Protein AF-0000000076550621 (afdb_homodimer)

Sequence (726 aa):
MAFEAGQVIGEYEIVRVLGSGGHGSVYEAKHLISQRPEALKVLRPEQTDTPEMTERFRREIQLLGSLNHPNIARLHNAFYFDEQLVMIMELVEGENLRSRSLRMRIPIRHLVDFAAEVVSALDYAHQAGVVHRDIKPSNIMVGANGSVKLLDFGIATKERATDLTATGSFIGSPTHMSPEQFRGERATAQSDFYSLGVTLYELIAGQPPLQGANTYELMMAHIHKVPVSLSTLRPDIPAHLSNVIDRALAKDPARKFVTAAEFLAELRLHNVAASTEGTTETPAPSWQRISTDEFNKQPSSGVASLPLEPVIRTLAAYIGPIAKVVVNRLAKQYGDLDKIYTEASKHIENDADRQKFLRSRPRMAFEAGQVIGEYEIVRVLGSGGHGSVYEAKHLISQRPEALKVLRPEQTDTPEMTERFRREIQLLGSLNHPNIARLHNAFYFDEQLVMIMELVEGENLRSRSLRMRIPIRHLVDFAAEVVSALDYAHQAGVVHRDIKPSNIMVGANGSVKLLDFGIATKERATDLTATGSFIGSPTHMSPEQFRGERATAQSDFYSLGVTLYELIAGQPPLQGANTYELMMAHIHKVPVSLSTLRPDIPAHLSNVIDRALAKDPARKFVTAAEFLAELRLHNVAASTEGTTETPAPSWQRISTDEFNKQPSSGVASLPLEPVIRTLAAYIGPIAKVVVNRLAKQYGDLDKIYTEASKHIENDADRQKFLRSRPR

Radius of gyration: 31.58 Å; Cα contacts (8 Å, |Δi|>4): 1079; chains: 2; bounding box: 93×80×82 Å

InterPro domains:
  IPR000719 Protein kinase domain [PF00069] (12-256)
  IPR000719 Protein kinase domain [PS50011] (12-273)
  IPR000719 Protein kinase domain [SM00220] (12-273)
  IPR008271 Serine/threonine-protein kinase, active site [PS00108] (130-142)
  IPR011009 Protein kinase-like domain superfamily [SSF56112] (7-308)
  IPR058395 Domain of unknown function DUF8082 [PF26309] (313-359)

Structure (mmCIF, N/CA/C/O backbone):
data_AF-0000000076550621-model_v1
#
loop_
_entity.id
_entity.type
_entity.pdbx_description
1 polymer 'non-specific serine/threonine protein kinase'
#
loop_
_atom_site.group_PDB
_atom_site.id
_atom_site.type_symbol
_atom_site.label_atom_id
_atom_site.label_alt_id
_atom_site.label_comp_id
_atom_site.label_asym_id
_atom_site.label_entity_id
_atom_site.label_seq_id
_atom_site.pdbx_PDB_ins_code
_atom_site.Cartn_x
_atom_site.Cartn_y
_atom_site.Cartn_z
_atom_site.occupancy
_atom_site.B_iso_or_equiv
_atom_site.auth_seq_id
_atom_site.auth_comp_id
_atom_site.auth_asym_id
_atom_site.auth_atom_id
_atom_site.pdbx_PDB_model_num
ATOM 1 N N . MET A 1 1 ? -12.141 24.078 -12.172 1 62.91 1 MET A N 1
ATOM 2 C CA . MET A 1 1 ? -13.578 24 -11.922 1 62.91 1 MET A CA 1
ATOM 3 C C . MET A 1 1 ? -13.891 22.938 -10.875 1 62.91 1 MET A C 1
ATOM 5 O O . MET A 1 1 ? -13.164 21.938 -10.758 1 62.91 1 MET A O 1
ATOM 9 N N . ALA A 1 2 ? -14.781 23.312 -9.953 1 79.62 2 ALA A N 1
ATOM 10 C CA . ALA A 1 2 ? -15.297 22.375 -8.969 1 79.62 2 ALA A CA 1
ATOM 11 C C . ALA A 1 2 ? -16.141 21.2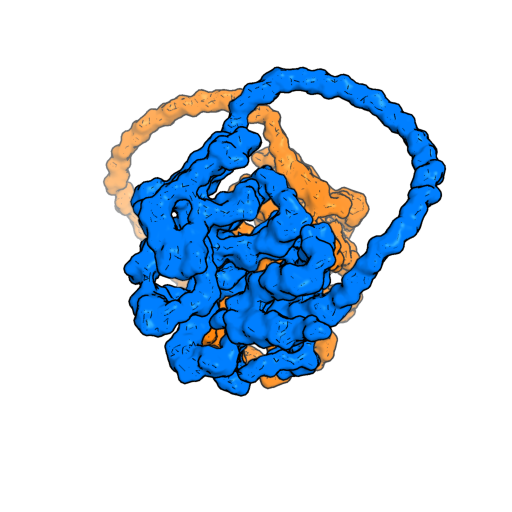81 -9.633 1 79.62 2 ALA A C 1
ATOM 13 O O . ALA A 1 2 ? -16.875 21.547 -10.586 1 79.62 2 ALA A O 1
ATOM 14 N N . PHE A 1 3 ? -15.914 20.062 -9.32 1 89.81 3 PHE A N 1
ATOM 15 C CA . PHE A 1 3 ? -16.656 18.938 -9.891 1 89.81 3 PHE A CA 1
ATOM 16 C C . PHE A 1 3 ? -17.922 18.656 -9.086 1 89.81 3 PHE A C 1
ATOM 18 O O . PHE A 1 3 ? -18.016 19.047 -7.918 1 89.81 3 PHE A O 1
ATOM 25 N N . GLU A 1 4 ? -18.906 18.094 -9.789 1 92.56 4 GLU A N 1
ATOM 26 C CA . GLU A 1 4 ? -20.188 17.797 -9.148 1 92.56 4 GLU A CA 1
ATOM 27 C C . GLU A 1 4 ? -20.422 16.281 -9.086 1 92.56 4 GLU A C 1
ATOM 29 O O . GLU A 1 4 ? -19.906 15.539 -9.914 1 92.56 4 GLU A O 1
ATOM 34 N N . ALA A 1 5 ? -21.281 15.898 -8.164 1 94.69 5 ALA A N 1
ATOM 35 C CA . ALA A 1 5 ? -21.641 14.492 -8.047 1 94.69 5 ALA A CA 1
ATOM 36 C C . ALA A 1 5 ? -22.234 13.969 -9.344 1 94.69 5 ALA A C 1
ATOM 38 O O . ALA A 1 5 ? -23.062 14.641 -9.977 1 94.69 5 ALA A O 1
ATOM 39 N N . GLY A 1 6 ? -21.828 12.789 -9.766 1 95.75 6 GLY A N 1
ATOM 40 C CA . GLY A 1 6 ? -22.328 12.172 -10.984 1 95.75 6 GLY A CA 1
ATOM 41 C C . GLY A 1 6 ? -21.469 12.477 -12.203 1 95.75 6 GLY A C 1
ATOM 42 O O . GLY A 1 6 ? -21.562 11.789 -13.219 1 95.75 6 GLY A O 1
ATOM 43 N N . GLN A 1 7 ? -20.688 13.516 -12.062 1 95.69 7 GLN A N 1
ATOM 44 C CA . GLN A 1 7 ? -19.812 13.891 -13.172 1 95.69 7 GLN A CA 1
ATOM 45 C C . GLN A 1 7 ? -18.719 12.844 -13.391 1 95.69 7 GLN A C 1
ATOM 47 O O . GLN A 1 7 ? -18.172 12.312 -12.43 1 95.69 7 GLN A O 1
ATOM 52 N N . VAL A 1 8 ? -18.438 12.562 -14.656 1 96.31 8 VAL A N 1
ATOM 53 C CA . VAL A 1 8 ? -17.391 11.594 -14.984 1 96.31 8 VAL A CA 1
ATOM 54 C C . VAL A 1 8 ? -16.141 12.336 -15.461 1 96.31 8 VAL A C 1
ATOM 56 O O . VAL A 1 8 ? -16.203 13.156 -16.375 1 96.31 8 VAL A O 1
ATOM 59 N N . ILE A 1 9 ? -15.016 12.141 -14.844 1 93.88 9 ILE A N 1
ATOM 60 C CA . ILE A 1 9 ? -13.703 12.703 -15.133 1 93.88 9 ILE A CA 1
ATOM 61 C C . ILE A 1 9 ? -12.727 11.586 -15.484 1 93.88 9 ILE A C 1
ATOM 63 O O . ILE A 1 9 ? -12.117 10.977 -14.602 1 93.88 9 ILE A O 1
ATOM 67 N N . GLY A 1 10 ? -12.43 11.445 -16.812 1 92.44 10 GLY A N 1
ATOM 68 C CA . GLY A 1 10 ? -11.672 10.266 -17.203 1 92.44 10 GLY A CA 1
ATOM 69 C C . GLY A 1 10 ? -12.391 8.961 -16.875 1 92.44 10 GLY A C 1
ATOM 70 O O . GLY A 1 10 ? -13.531 8.758 -17.297 1 92.44 10 GLY A O 1
ATOM 71 N N . GLU A 1 11 ? -11.75 8.094 -16.047 1 95.38 11 GLU A N 1
ATOM 72 C CA . GLU A 1 11 ? -12.336 6.82 -15.648 1 95.38 11 GLU A CA 1
ATOM 73 C C . GLU A 1 11 ? -12.984 6.926 -14.273 1 95.38 11 GLU A C 1
ATOM 75 O O . GLU A 1 11 ? -13.172 5.914 -13.594 1 95.38 11 GLU A O 1
ATOM 80 N N . TYR A 1 12 ? -13.281 8.141 -13.852 1 97.81 12 TYR A N 1
ATOM 81 C CA . TYR A 1 12 ? -13.758 8.328 -12.484 1 97.81 12 TYR A CA 1
ATOM 82 C C . TYR A 1 12 ? -15.109 9.031 -12.469 1 97.81 12 TYR A C 1
ATOM 84 O O . TYR A 1 12 ? -15.312 10.023 -13.172 1 97.81 12 TYR A O 1
ATOM 92 N N . GLU A 1 13 ? -15.969 8.516 -11.656 1 98.31 13 GLU A N 1
ATOM 93 C CA . GLU A 1 13 ? -17.234 9.18 -11.375 1 98.31 13 GLU A CA 1
ATOM 94 C C . GLU A 1 13 ? -17.219 9.859 -10.008 1 98.31 13 GLU A C 1
ATOM 96 O O . GLU A 1 13 ? -16.938 9.211 -8.992 1 98.31 13 GLU A O 1
ATOM 101 N N . ILE A 1 14 ? -17.531 11.141 -9.992 1 98.12 14 ILE A N 1
ATOM 102 C CA . ILE A 1 14 ? -17.547 11.891 -8.742 1 98.12 14 ILE A CA 1
ATOM 103 C C . ILE A 1 14 ? -18.734 11.445 -7.891 1 98.12 14 ILE A C 1
ATOM 105 O O . ILE A 1 14 ? -19.875 11.391 -8.375 1 98.12 14 ILE A O 1
ATOM 109 N N . VAL A 1 15 ? -18.406 11.086 -6.664 1 97.94 15 VAL A N 1
ATOM 110 C CA . VAL A 1 15 ? -19.453 10.633 -5.75 1 97.94 15 VAL A CA 1
ATOM 111 C C . VAL A 1 15 ? -19.891 11.781 -4.844 1 97.94 15 VAL A C 1
ATOM 113 O O . VAL A 1 15 ? -21.078 12.078 -4.734 1 97.94 15 VAL A O 1
ATOM 116 N N . ARG A 1 16 ? -18.906 12.5 -4.188 1 96.19 16 ARG A N 1
ATOM 117 C CA . ARG A 1 16 ? -19.203 13.609 -3.291 1 96.19 16 ARG A CA 1
ATOM 118 C C . ARG A 1 16 ? -17.938 14.406 -2.979 1 96.19 16 ARG A C 1
ATOM 120 O O . ARG A 1 16 ? -16.828 13.938 -3.205 1 96.19 16 ARG A O 1
ATOM 127 N N . VAL A 1 17 ? -18.219 15.555 -2.426 1 93.69 17 VAL A N 1
ATOM 128 C CA . VAL A 1 17 ? -17.125 16.391 -1.948 1 93.69 17 VAL A CA 1
ATOM 129 C C . VAL A 1 17 ? -16.688 15.93 -0.558 1 93.69 17 VAL A C 1
ATOM 131 O O . VAL A 1 17 ? -17.531 15.711 0.318 1 93.69 17 VAL A O 1
ATOM 134 N N . LEU A 1 18 ? -15.422 15.672 -0.38 1 90.62 18 LEU A N 1
ATOM 135 C CA . LEU A 1 18 ? -14.891 15.312 0.931 1 90.62 18 LEU A CA 1
ATOM 136 C C . LEU A 1 18 ? -14.445 16.547 1.694 1 90.62 18 LEU A C 1
ATOM 138 O O . LEU A 1 18 ? -14.555 16.609 2.922 1 90.62 18 LEU A O 1
ATOM 142 N N . GLY A 1 19 ? -13.867 17.484 0.971 1 85.5 19 GLY A N 1
ATOM 143 C CA . GLY A 1 19 ? -13.414 18.719 1.591 1 85.5 19 GLY A CA 1
ATOM 144 C C . GLY A 1 19 ? -12.836 19.703 0.598 1 85.5 19 GLY A C 1
ATOM 145 O O . GLY A 1 19 ? -12.523 19.344 -0.538 1 85.5 19 GLY A O 1
ATOM 146 N N . SER A 1 20 ? -12.883 20.938 1.064 1 81.88 20 SER A N 1
ATOM 147 C CA . SER A 1 20 ? -12.297 22.016 0.279 1 81.88 20 SER A CA 1
ATOM 148 C C . SER A 1 20 ? -11.516 22.984 1.165 1 81.88 20 SER A C 1
ATOM 150 O O . SER A 1 20 ? -11.953 23.297 2.273 1 81.88 20 SER A O 1
ATOM 152 N N . GLY A 1 21 ? -10.258 23.312 0.753 1 71.56 21 GLY A N 1
ATOM 153 C CA . GLY A 1 21 ? -9.445 24.25 1.5 1 71.56 21 GLY A CA 1
ATOM 154 C C . GLY A 1 21 ? -8.352 24.891 0.666 1 71.56 21 GLY A C 1
ATOM 155 O O . GLY A 1 21 ? -8.477 24.984 -0.557 1 71.56 21 GLY A O 1
ATOM 156 N N . GLY A 1 22 ? -7.367 25.438 1.372 1 65.44 22 GLY A N 1
ATOM 157 C CA . GLY A 1 22 ? -6.254 26.109 0.738 1 65.44 22 GLY A CA 1
ATOM 158 C C . GLY A 1 22 ? -5.449 25.219 -0.186 1 65.44 22 GLY A C 1
ATOM 159 O O . GLY A 1 22 ? -4.793 25.703 -1.11 1 65.44 22 GLY A O 1
ATOM 160 N N . HIS A 1 23 ? -5.613 23.938 -0.018 1 70.5 23 HIS A N 1
ATOM 161 C CA . HIS A 1 23 ? -4.824 23 -0.817 1 70.5 23 HIS A CA 1
ATOM 162 C C . HIS A 1 23 ? -5.652 22.406 -1.953 1 70.5 23 HIS A C 1
ATOM 164 O O . HIS A 1 23 ? -5.207 21.484 -2.637 1 70.5 23 HIS A O 1
ATOM 170 N N . GLY A 1 24 ? -6.801 22.891 -2.15 1 82 24 GLY A N 1
ATOM 171 C CA . GLY A 1 24 ? -7.656 22.422 -3.227 1 82 24 GLY A CA 1
ATOM 172 C C . GLY A 1 24 ? -8.891 21.688 -2.729 1 82 24 GLY A C 1
ATOM 173 O O . GLY A 1 24 ? -9.289 21.844 -1.572 1 82 24 GLY A O 1
ATOM 174 N N . SER A 1 25 ? -9.523 21.141 -3.674 1 90.12 25 SER A N 1
ATOM 175 C CA . SER A 1 25 ? -10.727 20.359 -3.371 1 90.12 25 SER A CA 1
ATOM 176 C C . SER A 1 25 ? -10.461 18.859 -3.49 1 90.12 25 SER A C 1
ATOM 178 O O . SER A 1 25 ? -9.758 18.422 -4.402 1 90.12 25 SER A O 1
ATOM 180 N N . VAL A 1 26 ? -11.055 18.203 -2.531 1 93.12 26 VAL A N 1
ATOM 181 C CA . VAL A 1 26 ? -10.922 16.75 -2.541 1 93.12 26 VAL A CA 1
ATOM 182 C C . VAL A 1 26 ? -12.297 16.109 -2.652 1 93.12 26 VAL A C 1
ATOM 184 O O . VAL A 1 26 ? -13.242 16.5 -1.96 1 93.12 26 VAL A O 1
ATOM 187 N N . TYR A 1 27 ? -12.43 15.125 -3.535 1 96.12 27 TYR A N 1
ATOM 188 C CA . TYR A 1 27 ? -13.672 14.406 -3.797 1 96.12 27 TYR A CA 1
ATOM 189 C C . TYR A 1 27 ? -13.508 12.914 -3.561 1 96.12 27 TYR A C 1
ATOM 191 O O . TYR A 1 27 ? -12.406 12.375 -3.715 1 96.12 27 TYR A O 1
ATOM 199 N N . GLU A 1 28 ? -14.562 12.312 -3.131 1 97.75 28 GLU A N 1
ATOM 200 C CA . GLU A 1 28 ? -14.656 10.867 -3.328 1 97.75 28 GLU A CA 1
ATOM 201 C C . GLU A 1 28 ? -15.078 10.539 -4.758 1 97.75 28 GLU A C 1
ATOM 203 O O . GLU A 1 28 ? -16.031 11.117 -5.285 1 97.75 28 GLU A O 1
ATOM 208 N N . ALA A 1 29 ? -14.367 9.711 -5.379 1 98.19 29 ALA A N 1
ATOM 209 C CA . ALA A 1 29 ? -14.672 9.266 -6.738 1 98.19 29 ALA A CA 1
ATOM 210 C C . ALA A 1 29 ? -14.602 7.746 -6.844 1 98.19 29 ALA A C 1
ATOM 212 O O . ALA A 1 29 ? -13.883 7.094 -6.078 1 98.19 29 ALA A O 1
ATOM 213 N N . LYS A 1 30 ? -15.367 7.207 -7.723 1 98.19 30 LYS A N 1
ATOM 214 C CA . LYS A 1 30 ? -15.359 5.773 -8 1 98.19 30 LYS A CA 1
ATOM 215 C C . LYS A 1 30 ? -14.734 5.48 -9.359 1 98.19 30 LYS A C 1
ATOM 217 O O . LYS A 1 30 ? -15.133 6.059 -10.367 1 98.19 30 LYS A O 1
ATOM 222 N N . HIS A 1 31 ? -13.75 4.648 -9.352 1 98.06 31 HIS A N 1
ATOM 223 C CA . HIS A 1 31 ? -13.148 4.215 -10.609 1 98.06 31 HIS A CA 1
ATOM 224 C C . HIS A 1 31 ? -14.109 3.318 -11.391 1 98.06 31 HIS A C 1
ATOM 226 O O . HIS A 1 31 ? -14.562 2.295 -10.875 1 98.06 31 HIS A O 1
ATOM 232 N N . LEU A 1 32 ? -14.312 3.584 -12.586 1 96.62 32 LEU A N 1
ATOM 233 C CA . LEU A 1 32 ? -15.406 2.971 -13.328 1 96.62 32 LEU A CA 1
ATOM 234 C C . LEU A 1 32 ? -15.055 1.542 -13.734 1 96.62 32 LEU A C 1
ATOM 236 O O . LEU A 1 32 ? -15.945 0.722 -13.969 1 96.62 32 LEU A O 1
ATOM 240 N N . ILE A 1 33 ? -13.828 1.184 -13.82 1 95.44 33 ILE A N 1
ATOM 241 C CA . ILE A 1 33 ? -13.422 -0.157 -14.227 1 95.44 33 ILE A CA 1
ATOM 242 C C . ILE A 1 33 ? -13.172 -1.015 -12.984 1 95.44 33 ILE A C 1
ATOM 244 O O . ILE A 1 33 ? -13.773 -2.076 -12.828 1 95.44 33 ILE A O 1
ATOM 248 N N . SER A 1 34 ? -12.398 -0.541 -12.102 1 95.31 34 SER A N 1
ATOM 249 C CA . SER A 1 34 ? -12.07 -1.313 -10.914 1 95.31 34 SER A CA 1
ATOM 250 C C . SER A 1 34 ? -13.172 -1.211 -9.867 1 95.31 34 SER A C 1
ATOM 252 O O . SER A 1 34 ? -13.242 -2.031 -8.945 1 95.31 34 SER A O 1
ATOM 254 N N . GLN A 1 35 ? -13.961 -0.174 -9.938 1 95.56 35 GLN A N 1
ATOM 255 C CA . GLN A 1 35 ? -15.047 0.097 -9 1 95.56 35 GLN A CA 1
ATOM 256 C C . GLN A 1 35 ? -14.508 0.486 -7.629 1 95.56 35 GLN A C 1
ATOM 258 O O . GLN A 1 35 ? -15.258 0.542 -6.652 1 95.56 35 GLN A O 1
ATOM 263 N N . ARG A 1 36 ? -13.258 0.743 -7.539 1 96 36 ARG A N 1
ATOM 264 C CA . ARG A 1 36 ? -12.625 1.11 -6.277 1 96 36 ARG A CA 1
ATOM 265 C C . ARG A 1 36 ? -12.922 2.562 -5.918 1 96 36 ARG A C 1
ATOM 267 O O . ARG A 1 36 ? -12.758 3.457 -6.754 1 96 36 ARG A O 1
ATOM 274 N N . PRO A 1 37 ? -13.398 2.822 -4.664 1 96.88 37 PRO A N 1
ATOM 275 C CA . PRO A 1 37 ? -13.477 4.215 -4.223 1 96.88 37 PRO A CA 1
ATOM 276 C C . PRO A 1 37 ? -12.102 4.852 -4.027 1 96.88 37 PRO A C 1
ATOM 278 O O . PRO A 1 37 ? -11.18 4.203 -3.514 1 96.88 37 PRO A O 1
ATOM 281 N N . GLU A 1 38 ? -11.969 6.047 -4.531 1 97.5 38 GLU A N 1
ATOM 282 C CA . GLU A 1 38 ? -10.703 6.762 -4.457 1 97.5 38 GLU A CA 1
ATOM 283 C C . GLU A 1 38 ? -10.914 8.234 -4.117 1 97.5 38 GLU A C 1
ATOM 285 O O . GLU A 1 38 ? -12.031 8.742 -4.199 1 97.5 38 GLU A O 1
ATOM 290 N N . ALA A 1 39 ? -9.852 8.836 -3.641 1 96.81 39 ALA A N 1
ATOM 291 C CA . ALA A 1 39 ? -9.867 10.281 -3.408 1 96.81 39 ALA A CA 1
ATOM 292 C C . ALA A 1 39 ? -9.305 11.039 -4.609 1 96.81 39 ALA A C 1
ATOM 294 O O . ALA A 1 39 ? -8.25 10.68 -5.137 1 96.81 39 ALA A O 1
ATOM 295 N N . LEU A 1 40 ? -10.039 12.062 -5.031 1 97 40 LEU A N 1
ATOM 296 C CA . LEU A 1 40 ? -9.664 12.906 -6.16 1 97 40 LEU A CA 1
ATOM 297 C C . LEU A 1 40 ? -9.414 14.344 -5.711 1 97 40 LEU A C 1
ATOM 299 O O . LEU A 1 40 ? -10.305 14.992 -5.16 1 97 40 LEU A O 1
ATOM 303 N N . LYS A 1 41 ? -8.164 14.844 -5.922 1 93.69 41 LYS A N 1
ATOM 304 C CA . LYS A 1 41 ? -7.793 16.188 -5.504 1 93.69 41 LYS A CA 1
ATOM 305 C C . LYS A 1 41 ? -7.496 17.078 -6.715 1 93.69 41 LYS A C 1
ATOM 307 O O . LYS A 1 41 ? -6.816 16.656 -7.648 1 93.69 41 LYS A O 1
ATOM 312 N N . VAL A 1 42 ? -8.023 18.25 -6.703 1 91.94 42 VAL A N 1
ATOM 313 C CA . VAL A 1 42 ? -7.73 19.266 -7.715 1 91.94 42 VAL A CA 1
ATOM 314 C C . VAL A 1 42 ? -7.48 20.609 -7.039 1 91.94 42 VAL A C 1
ATOM 316 O O . VAL A 1 42 ? -7.988 20.859 -5.945 1 91.94 42 VAL A O 1
ATOM 319 N N . LEU A 1 43 ? -6.602 21.312 -7.75 1 84.88 43 LEU A N 1
ATOM 320 C CA . LEU A 1 43 ? -6.422 22.688 -7.273 1 84.88 43 LEU A CA 1
ATOM 321 C C . LEU A 1 43 ? -7.586 23.562 -7.711 1 84.88 43 LEU A C 1
ATOM 323 O O . LEU A 1 43 ? -8.133 23.391 -8.797 1 84.88 43 LEU A O 1
ATOM 327 N N . ARG A 1 44 ? -7.926 24.422 -6.887 1 74.75 44 ARG A N 1
ATOM 328 C CA . ARG A 1 44 ? -8.992 25.344 -7.242 1 74.75 44 ARG A CA 1
ATOM 329 C C . ARG A 1 44 ? -8.523 26.328 -8.312 1 74.75 44 ARG A C 1
ATOM 331 O O . ARG A 1 44 ? -7.344 26.672 -8.375 1 74.75 44 ARG A O 1
ATOM 338 N N . PRO A 1 45 ? -9.508 26.594 -9.148 1 64 45 PRO A N 1
ATOM 339 C CA . PRO A 1 45 ? -9.18 27.5 -10.25 1 64 45 PRO A CA 1
ATOM 340 C C . PRO A 1 45 ? -8.422 28.734 -9.781 1 64 45 PRO A C 1
ATOM 342 O O . PRO A 1 45 ? -7.512 29.203 -10.477 1 64 45 PRO A O 1
ATOM 345 N N . GLU A 1 46 ? -8.836 29.25 -8.656 1 61.22 46 GLU A N 1
ATOM 346 C CA . GLU A 1 46 ? -8.188 30.469 -8.156 1 61.22 46 GLU A CA 1
ATOM 347 C C . GLU A 1 46 ? -6.723 30.203 -7.816 1 61.22 46 GLU A C 1
ATOM 349 O O . GLU A 1 46 ? -5.91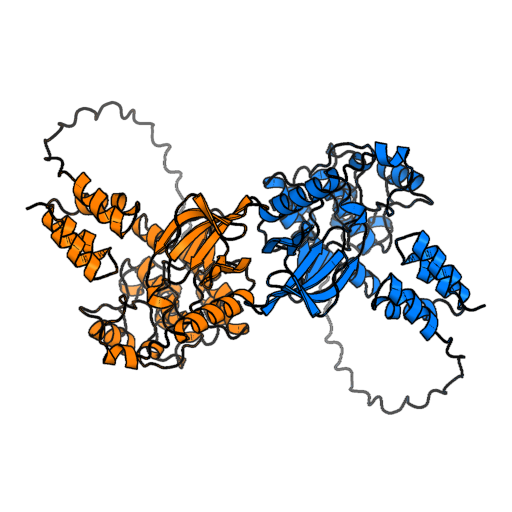 31.125 -7.809 1 61.22 46 GLU A O 1
ATOM 354 N N . GLN A 1 47 ? -6.438 29 -7.68 1 58.41 47 GLN A N 1
ATOM 355 C CA . GLN A 1 47 ? -5.094 28.609 -7.262 1 58.41 47 GLN A CA 1
ATOM 356 C C . GLN A 1 47 ? -4.254 28.156 -8.453 1 58.41 47 GLN A C 1
ATOM 358 O O . GLN A 1 47 ? -3.033 28.031 -8.344 1 58.41 47 GLN A O 1
ATOM 363 N N . THR A 1 48 ? -4.914 27.828 -9.586 1 56.78 48 THR A N 1
ATOM 364 C CA . THR A 1 48 ? -4.191 27.328 -10.742 1 56.78 48 THR A CA 1
ATOM 365 C C . THR A 1 48 ? -3.719 28.469 -11.633 1 56.78 48 THR A C 1
ATOM 367 O O . THR A 1 48 ? -3.139 28.234 -12.695 1 56.78 48 THR A O 1
ATOM 370 N N . ASP A 1 49 ? -3.959 29.609 -11.086 1 59.47 49 ASP A N 1
ATOM 371 C CA . ASP A 1 49 ? -3.723 30.75 -11.961 1 59.47 49 ASP A CA 1
ATOM 372 C C . ASP A 1 49 ? -2.23 31.047 -12.086 1 59.47 49 ASP A C 1
ATOM 374 O O . ASP A 1 49 ? -1.811 31.797 -12.977 1 59.47 49 ASP A O 1
ATOM 378 N N . THR A 1 50 ? -1.544 30.406 -11.172 1 66.06 50 THR A N 1
ATOM 379 C CA . THR A 1 50 ? -0.125 30.703 -11.336 1 66.06 50 THR A CA 1
ATOM 380 C C . THR A 1 50 ? 0.658 29.438 -11.664 1 66.06 50 THR A C 1
ATOM 382 O O . THR A 1 50 ? 0.353 28.359 -11.141 1 66.06 50 THR A O 1
ATOM 385 N N . PRO A 1 51 ? 1.479 29.516 -12.664 1 75.31 51 PRO A N 1
ATOM 386 C CA . PRO A 1 51 ? 2.369 28.406 -13.016 1 75.31 51 PRO A CA 1
ATOM 387 C C . PRO A 1 51 ? 3.074 27.797 -11.797 1 75.31 51 PRO A C 1
ATOM 389 O O . PRO A 1 51 ? 3.352 26.594 -11.773 1 75.31 51 PRO A O 1
ATOM 392 N N . GLU A 1 52 ? 3.166 28.625 -10.812 1 77.56 52 GLU A N 1
ATOM 393 C CA . GLU A 1 52 ? 3.883 28.188 -9.617 1 77.56 52 GLU A CA 1
ATOM 394 C C . GLU A 1 52 ? 3.061 27.172 -8.82 1 77.56 52 GLU A C 1
ATOM 396 O O . GLU A 1 52 ? 3.6 26.188 -8.32 1 77.56 52 GLU A O 1
ATOM 401 N N . MET A 1 53 ? 1.812 27.406 -8.805 1 78.56 53 MET A N 1
ATOM 402 C CA . MET A 1 53 ? 0.953 26.516 -8.023 1 78.56 53 MET A CA 1
ATOM 403 C C . MET A 1 53 ? 0.817 25.156 -8.703 1 78.56 53 MET A C 1
ATOM 405 O O . MET A 1 53 ? 0.772 24.125 -8.031 1 78.56 53 MET A O 1
ATOM 409 N N . THR A 1 54 ? 0.753 25.172 -9.969 1 81.5 54 THR A N 1
ATOM 410 C CA . THR A 1 54 ? 0.663 23.938 -10.727 1 81.5 54 THR A CA 1
ATOM 411 C C . THR A 1 54 ? 1.945 23.125 -10.586 1 81.5 54 THR A C 1
ATOM 413 O O . THR A 1 54 ? 1.898 21.891 -10.461 1 81.5 54 THR A O 1
ATOM 416 N N . GLU A 1 55 ? 2.99 23.812 -10.609 1 85.81 55 GLU A N 1
ATOM 417 C CA . GLU A 1 55 ? 4.273 23.141 -10.445 1 85.81 55 GLU A CA 1
ATOM 418 C C . GLU A 1 55 ? 4.402 22.516 -9.062 1 85.81 55 GLU A C 1
ATOM 420 O O . GLU A 1 55 ? 4.934 21.406 -8.914 1 85.81 55 GLU A O 1
ATOM 425 N N . ARG A 1 56 ? 3.881 23.25 -8.133 1 84.06 56 ARG A N 1
ATOM 426 C CA . ARG A 1 56 ? 3.896 22.719 -6.77 1 84.06 56 ARG A CA 1
ATOM 427 C C . ARG A 1 56 ? 3.029 21.469 -6.656 1 84.06 56 ARG A C 1
ATOM 429 O O . ARG A 1 56 ? 3.404 20.516 -5.98 1 84.06 56 ARG A O 1
ATOM 436 N N . PHE A 1 57 ? 1.934 21.578 -7.309 1 89.31 57 PHE A N 1
ATOM 437 C CA . PHE A 1 57 ? 1.024 20.438 -7.301 1 89.31 57 PHE A CA 1
ATOM 438 C C . PHE A 1 57 ? 1.658 19.234 -7.996 1 89.31 57 PHE A C 1
ATOM 440 O O . PHE A 1 57 ? 1.542 18.109 -7.52 1 89.31 57 PHE A O 1
ATOM 447 N N . ARG A 1 58 ? 2.367 19.469 -9.016 1 90.75 58 ARG A N 1
ATOM 448 C CA . ARG A 1 58 ? 3.084 18.422 -9.727 1 90.75 58 ARG A CA 1
ATOM 449 C C . ARG A 1 58 ? 4.168 17.797 -8.844 1 90.75 58 ARG A C 1
ATOM 451 O O . ARG A 1 58 ? 4.34 16.578 -8.82 1 90.75 58 ARG A O 1
ATOM 458 N N . ARG A 1 59 ? 4.801 18.578 -8.133 1 89 59 ARG A N 1
ATOM 459 C CA . ARG A 1 59 ? 5.848 18.109 -7.227 1 89 59 ARG A CA 1
ATOM 460 C C . ARG A 1 59 ? 5.258 17.266 -6.109 1 89 59 ARG A C 1
ATOM 462 O O . ARG A 1 59 ? 5.863 16.266 -5.691 1 89 59 ARG A O 1
ATOM 469 N N . GLU A 1 60 ? 4.145 17.766 -5.684 1 89.12 60 GLU A N 1
ATOM 470 C CA . GLU A 1 60 ? 3.436 16.969 -4.688 1 89.12 60 GLU A CA 1
ATOM 471 C C . GLU A 1 60 ? 3.139 15.57 -5.215 1 89.12 60 GLU A C 1
ATOM 473 O O . GLU A 1 60 ? 3.361 14.578 -4.516 1 89.12 60 GLU A O 1
ATOM 478 N N . ILE A 1 61 ? 2.705 15.477 -6.387 1 93.69 61 ILE A N 1
ATOM 479 C CA . ILE A 1 61 ? 2.371 14.203 -7.027 1 93.69 61 ILE A CA 1
ATOM 480 C C . ILE A 1 61 ? 3.629 13.352 -7.168 1 93.69 61 ILE A C 1
ATOM 482 O O . ILE A 1 61 ? 3.615 12.156 -6.848 1 93.69 61 ILE A O 1
ATOM 486 N N . GLN A 1 62 ? 4.672 13.977 -7.559 1 93.5 62 GLN A N 1
ATOM 487 C CA . GLN A 1 62 ? 5.93 13.266 -7.746 1 93.5 62 GLN A CA 1
ATOM 488 C C . GLN A 1 62 ? 6.457 12.727 -6.418 1 93.5 62 GLN A C 1
ATOM 490 O O . GLN A 1 62 ? 6.906 11.578 -6.34 1 93.5 62 GLN A O 1
ATOM 495 N N . LEU A 1 63 ? 6.344 13.539 -5.434 1 90.38 63 LEU A N 1
ATOM 496 C CA . LEU A 1 63 ? 6.797 13.133 -4.109 1 90.38 63 LEU A CA 1
ATOM 497 C C . LEU A 1 63 ? 5.977 11.953 -3.594 1 90.38 63 LEU A C 1
ATOM 499 O O . LEU A 1 63 ? 6.531 10.945 -3.158 1 90.38 63 LEU A O 1
ATOM 503 N N . LEU A 1 64 ? 4.762 12.07 -3.699 1 92.25 64 LEU A N 1
ATOM 504 C CA . LEU A 1 64 ? 3.895 11 -3.225 1 92.25 64 LEU A CA 1
ATOM 505 C C . LEU A 1 64 ? 4.098 9.734 -4.051 1 92.25 64 LEU A C 1
ATOM 507 O O . LEU A 1 64 ? 4.047 8.625 -3.516 1 92.25 64 LEU A O 1
ATOM 511 N N . GLY A 1 65 ? 4.316 9.922 -5.305 1 92.75 65 GLY A N 1
ATOM 512 C CA . GLY A 1 65 ? 4.559 8.797 -6.195 1 92.75 65 GLY A CA 1
ATOM 513 C C . GLY A 1 65 ? 5.816 8.023 -5.852 1 92.75 65 GLY A C 1
ATOM 514 O O . GLY A 1 65 ? 5.93 6.836 -6.172 1 92.75 65 GLY A O 1
ATOM 515 N N . SER A 1 66 ? 6.672 8.648 -5.16 1 91.75 66 SER A N 1
ATOM 516 C CA . SE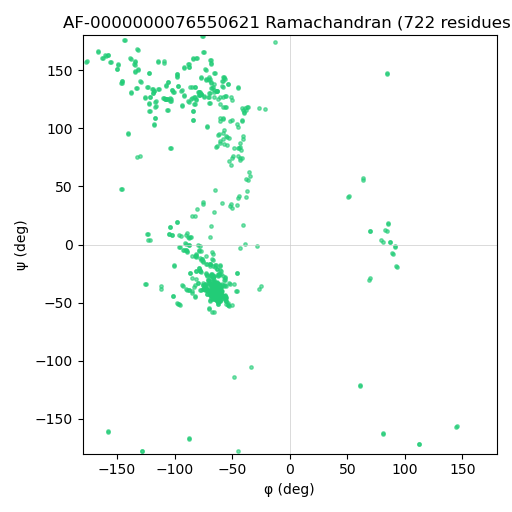R A 1 66 ? 7.949 8.023 -4.844 1 91.75 66 SER A CA 1
ATOM 517 C C . SER A 1 66 ? 7.887 7.281 -3.512 1 91.75 66 SER A C 1
ATOM 519 O O . SER A 1 66 ? 8.836 6.598 -3.129 1 91.75 66 SER A O 1
ATOM 521 N N . LEU A 1 67 ? 6.793 7.398 -2.84 1 91.75 67 LEU A N 1
ATOM 522 C CA . LEU A 1 67 ? 6.691 6.82 -1.504 1 91.75 67 LEU A CA 1
ATOM 523 C C . LEU A 1 67 ? 5.793 5.586 -1.514 1 91.75 67 LEU A C 1
ATOM 525 O O . LEU A 1 67 ? 4.781 5.555 -2.217 1 91.75 67 LEU A O 1
ATOM 529 N N . ASN A 1 68 ? 6.227 4.59 -0.835 1 89.12 68 ASN A N 1
ATOM 530 C CA . ASN A 1 68 ? 5.473 3.357 -0.647 1 89.12 68 ASN A CA 1
ATOM 531 C C . ASN A 1 68 ? 5.621 2.816 0.772 1 89.12 68 ASN A C 1
ATOM 533 O O . ASN A 1 68 ? 6.602 2.137 1.082 1 89.12 68 ASN A O 1
ATOM 537 N N . HIS A 1 69 ? 4.734 3.121 1.608 1 92 69 HIS A N 1
ATOM 538 C CA . HIS A 1 69 ? 4.727 2.725 3.012 1 92 69 HIS A CA 1
ATOM 539 C C . HIS A 1 69 ? 3.307 2.479 3.508 1 92 69 HIS A C 1
ATOM 541 O O . HIS A 1 69 ? 2.383 3.211 3.148 1 92 69 HIS A O 1
ATOM 547 N N . PRO A 1 70 ? 3.123 1.46 4.332 1 91.19 70 PRO A N 1
ATOM 548 C CA . PRO A 1 70 ? 1.77 1.123 4.773 1 91.19 70 PRO A CA 1
ATOM 549 C C . PRO A 1 70 ? 1.093 2.266 5.527 1 91.19 70 PRO A C 1
ATOM 551 O O . PRO A 1 70 ? -0.138 2.334 5.574 1 91.19 70 PRO A O 1
ATOM 554 N N . ASN A 1 71 ? 1.864 3.195 6.09 1 96.25 71 ASN A N 1
ATOM 555 C CA . ASN A 1 71 ? 1.297 4.27 6.895 1 96.25 71 ASN A CA 1
ATOM 556 C C . ASN A 1 71 ? 1.27 5.59 6.129 1 96.25 71 ASN A C 1
ATOM 558 O O . ASN A 1 71 ? 1.149 6.66 6.73 1 96.25 71 ASN A O 1
ATOM 562 N N . ILE A 1 72 ? 1.444 5.547 4.848 1 95.75 72 ILE A N 1
ATOM 563 C CA . ILE A 1 72 ? 1.333 6.719 3.986 1 95.75 72 ILE A CA 1
ATOM 564 C C . ILE A 1 72 ? 0.257 6.484 2.928 1 95.75 72 ILE A C 1
ATOM 566 O O . ILE A 1 72 ? 0.254 5.449 2.258 1 95.75 72 ILE A O 1
ATOM 570 N N . ALA A 1 73 ? -0.658 7.426 2.871 1 95.06 73 ALA A N 1
ATOM 571 C CA . ALA A 1 73 ? -1.669 7.301 1.824 1 95.06 73 ALA A CA 1
ATOM 572 C C . ALA A 1 73 ? -1.025 7.262 0.441 1 95.06 73 ALA A C 1
ATOM 574 O O . ALA A 1 73 ? -0.171 8.094 0.125 1 95.06 73 ALA A O 1
ATOM 575 N N . ARG A 1 74 ? -1.547 6.449 -0.408 1 93.81 74 ARG A N 1
ATOM 576 C CA . ARG A 1 74 ? -0.849 6.152 -1.654 1 93.81 74 ARG A CA 1
ATOM 577 C C . ARG A 1 74 ? -1.395 6.996 -2.803 1 93.81 74 ARG A C 1
ATOM 579 O O . ARG A 1 74 ? -2.6 7.238 -2.881 1 93.81 74 ARG A O 1
ATOM 586 N N . LEU A 1 75 ? -0.448 7.312 -3.701 1 96 75 LEU A N 1
ATOM 587 C CA . LEU A 1 75 ? -0.855 7.832 -5 1 96 75 LEU A CA 1
ATOM 588 C C . LEU A 1 75 ? -1.323 6.707 -5.914 1 96 75 LEU A C 1
ATOM 590 O O . LEU A 1 75 ? -0.665 5.668 -6.016 1 96 75 LEU A O 1
ATOM 594 N N . HIS A 1 76 ? -2.467 6.902 -6.527 1 96.69 76 HIS A N 1
ATOM 595 C CA . HIS A 1 76 ? -2.945 5.902 -7.477 1 96.69 76 HIS A CA 1
ATOM 596 C C . HIS A 1 76 ? -2.682 6.336 -8.914 1 96.69 76 HIS A C 1
ATOM 598 O O . HIS A 1 76 ? -2.25 5.531 -9.742 1 96.69 76 HIS A O 1
ATOM 604 N N . ASN A 1 77 ? -2.971 7.582 -9.18 1 96.44 77 ASN A N 1
ATOM 605 C CA . ASN A 1 77 ? -2.9 8.07 -10.547 1 96.44 77 ASN A CA 1
ATOM 606 C C . ASN A 1 77 ? -2.855 9.594 -10.602 1 96.44 77 ASN A C 1
ATOM 608 O O . ASN A 1 77 ? -3.084 10.258 -9.586 1 96.44 77 ASN A O 1
ATOM 612 N N . ALA A 1 78 ? -2.412 10.117 -11.68 1 97.31 78 ALA A N 1
ATOM 613 C CA . ALA A 1 78 ? -2.506 11.539 -12.016 1 97.31 78 ALA A CA 1
ATOM 614 C C . ALA A 1 78 ? -2.695 11.742 -13.516 1 97.31 78 ALA A C 1
ATOM 616 O O . ALA A 1 78 ? -2.1 11.023 -14.328 1 97.31 78 ALA A O 1
ATOM 617 N N . PHE A 1 79 ? -3.537 12.656 -13.844 1 95.38 79 PHE A N 1
ATOM 618 C CA . PHE A 1 79 ? -3.779 12.914 -15.258 1 95.38 79 PHE A CA 1
ATOM 619 C C . PHE A 1 79 ? -4.344 14.312 -15.469 1 95.38 79 PHE A C 1
ATOM 621 O O . PHE A 1 79 ? -4.738 14.977 -14.508 1 95.38 79 PHE A O 1
ATOM 628 N N . TYR A 1 80 ? -4.285 14.789 -16.688 1 92.69 80 TYR A N 1
ATOM 629 C CA . TYR A 1 80 ? -4.898 16.062 -17.047 1 92.69 80 TYR A CA 1
ATOM 630 C C . TYR A 1 80 ? -6.32 15.859 -17.547 1 92.69 80 TYR A C 1
ATOM 632 O O . TYR A 1 80 ? -6.574 14.969 -18.375 1 92.69 80 TYR A O 1
ATOM 640 N N . PHE A 1 81 ? -7.266 16.562 -17.016 1 90.81 81 PHE A N 1
ATOM 641 C CA . PHE A 1 81 ? -8.633 16.656 -17.5 1 90.81 81 PHE A CA 1
ATOM 642 C C . PHE A 1 81 ? -9.008 18.094 -17.812 1 90.81 81 PHE A C 1
ATOM 644 O O . PHE A 1 81 ? -9.086 18.938 -16.906 1 90.81 81 PHE A O 1
ATOM 651 N N . ASP A 1 82 ? -9.258 18.375 -19.094 1 86.44 82 ASP A N 1
ATOM 652 C CA . ASP A 1 82 ? -9.562 19.734 -19.547 1 86.44 82 ASP A CA 1
ATOM 653 C C . ASP A 1 82 ? -8.523 20.719 -19.031 1 86.44 82 ASP A C 1
ATOM 655 O O . ASP A 1 82 ? -8.875 21.734 -18.406 1 86.44 82 ASP A O 1
ATOM 659 N N . GLU A 1 83 ? -7.246 20.375 -19.031 1 85.12 83 GLU A N 1
ATOM 660 C CA . GLU A 1 83 ? -6.078 21.203 -18.734 1 85.12 83 GLU A CA 1
ATOM 661 C C . GLU A 1 83 ? -5.879 21.328 -17.219 1 85.12 83 GLU A C 1
ATOM 663 O O . GLU A 1 83 ? -5.035 22.109 -16.766 1 85.12 83 GLU A O 1
ATOM 668 N N . GLN A 1 84 ? -6.703 20.672 -16.578 1 88.19 84 GLN A N 1
ATOM 669 C CA . GLN A 1 84 ? -6.551 20.672 -15.125 1 88.19 84 GLN A CA 1
ATOM 670 C C . GLN A 1 84 ? -5.879 19.391 -14.641 1 88.19 84 GLN A C 1
ATOM 672 O O . GLN A 1 84 ? -6.277 18.281 -15.031 1 88.19 84 GLN A O 1
ATOM 677 N N . LEU A 1 85 ? -4.922 19.609 -13.844 1 92.56 85 LEU A N 1
ATOM 678 C CA . LEU A 1 85 ? -4.23 18.469 -13.266 1 92.56 85 LEU A CA 1
ATOM 679 C C . LEU A 1 85 ? -5.051 17.844 -12.141 1 92.56 85 LEU A C 1
ATOM 681 O O . LEU A 1 85 ? -5.535 18.562 -11.258 1 92.56 85 LEU A O 1
ATOM 685 N N . VAL A 1 86 ? -5.223 16.484 -12.227 1 94.94 86 VAL A N 1
ATOM 686 C CA . VAL A 1 86 ? -6.012 15.727 -11.258 1 94.94 86 VAL A CA 1
ATOM 687 C C . VAL A 1 86 ? -5.125 14.695 -10.562 1 94.94 86 VAL A C 1
ATOM 689 O O . VAL A 1 86 ? -4.371 13.969 -11.219 1 94.94 86 VAL A O 1
ATOM 692 N N . MET A 1 87 ? -5.223 14.727 -9.281 1 96 87 MET A N 1
ATOM 693 C CA . MET A 1 87 ? -4.5 13.742 -8.477 1 96 87 MET A CA 1
ATOM 694 C C . MET A 1 87 ? -5.461 12.719 -7.883 1 96 87 MET A C 1
ATOM 696 O O . MET A 1 87 ? -6.449 13.086 -7.242 1 96 87 MET A O 1
ATOM 700 N N . ILE A 1 88 ? -5.176 11.383 -8.156 1 97.69 88 ILE A N 1
ATOM 701 C CA . ILE A 1 88 ? -5.969 10.305 -7.586 1 97.69 88 ILE A CA 1
ATOM 702 C C . ILE A 1 88 ? -5.18 9.609 -6.477 1 97.69 88 ILE A C 1
ATOM 704 O O . ILE A 1 88 ? -4.051 9.164 -6.695 1 97.69 88 ILE A O 1
ATOM 708 N N . MET A 1 89 ? -5.766 9.523 -5.273 1 96.19 89 MET A N 1
ATOM 709 C CA . MET A 1 89 ? -5.078 8.898 -4.148 1 96.19 89 MET A CA 1
ATOM 710 C C . MET A 1 89 ? -5.996 7.906 -3.438 1 96.19 89 MET A C 1
ATOM 712 O O . MET A 1 89 ? -7.191 7.844 -3.727 1 96.19 89 MET A O 1
ATOM 716 N N . GLU A 1 90 ? -5.395 7.141 -2.6 1 95.12 90 GLU A N 1
ATOM 717 C CA . GLU A 1 90 ? -6.105 6.211 -1.731 1 95.12 90 GLU A CA 1
ATOM 718 C C . GLU A 1 90 ? -7.156 6.934 -0.891 1 95.12 90 GLU A C 1
ATOM 720 O O . GLU A 1 90 ? -6.867 7.969 -0.286 1 95.12 90 GLU A O 1
ATOM 725 N N . LEU A 1 91 ? -8.367 6.418 -0.958 1 95.44 91 LEU A N 1
ATOM 726 C CA . LEU A 1 91 ? -9.375 6.875 -0.013 1 95.44 91 LEU A CA 1
ATOM 727 C C . LEU A 1 91 ? -9.266 6.121 1.309 1 95.44 91 LEU A C 1
ATOM 729 O O . LEU A 1 91 ? -9.594 4.934 1.38 1 95.44 91 LEU A O 1
ATOM 733 N N . VAL A 1 92 ? -8.797 6.754 2.301 1 93.31 92 VAL A N 1
ATOM 734 C CA . VAL A 1 92 ? -8.609 6.117 3.6 1 93.31 92 VAL A CA 1
ATOM 735 C C . VAL A 1 92 ? -9.914 6.141 4.387 1 93.31 92 VAL A C 1
ATOM 737 O O . VAL A 1 92 ? -10.438 7.211 4.711 1 93.31 92 VAL A O 1
ATOM 740 N N . GLU A 1 93 ? -10.375 4.93 4.594 1 90.88 93 GLU A N 1
ATOM 741 C CA . GLU A 1 93 ? -11.562 4.824 5.438 1 90.88 93 GLU A CA 1
ATOM 742 C C . GLU A 1 93 ? -11.203 4.934 6.914 1 90.88 93 GLU A C 1
ATOM 744 O O . GLU A 1 93 ? -10.219 4.34 7.367 1 90.88 93 GLU A O 1
ATOM 749 N N . GLY A 1 94 ? -11.906 5.742 7.586 1 93.5 94 GLY A N 1
ATOM 750 C CA . GLY A 1 94 ? -11.641 5.977 9 1 93.5 94 GLY A CA 1
ATOM 751 C C . GLY A 1 94 ? -11.891 7.406 9.422 1 93.5 94 GLY A C 1
ATOM 752 O O . GLY A 1 94 ? -12.773 8.078 8.883 1 93.5 94 GLY A O 1
ATOM 753 N N . GLU A 1 95 ? -11.188 7.75 10.547 1 94.44 95 GLU A N 1
ATOM 754 C CA . GLU A 1 95 ? -11.336 9.078 11.141 1 94.44 95 GLU A CA 1
ATOM 755 C C . GLU A 1 95 ? -9.977 9.695 11.461 1 94.44 95 GLU A C 1
ATOM 757 O O . GLU A 1 95 ? -9.078 9.008 11.945 1 94.44 95 GLU A O 1
ATOM 762 N N . ASN A 1 96 ? -9.867 11.008 11.07 1 95.38 96 ASN A N 1
ATOM 763 C CA . ASN A 1 96 ? -8.602 11.641 11.453 1 95.38 96 ASN A CA 1
ATOM 764 C C . ASN A 1 96 ? -8.562 11.969 12.938 1 95.38 96 ASN A C 1
ATOM 766 O O . ASN A 1 96 ? -9.602 12 13.602 1 95.38 96 ASN A O 1
ATOM 770 N N . LEU A 1 97 ? -7.441 12.258 13.453 1 97.44 97 LEU A N 1
ATOM 771 C CA . LEU A 1 97 ? -7.246 12.414 14.891 1 97.44 97 LEU A CA 1
ATOM 772 C C . LEU A 1 97 ? -7.891 13.711 15.383 1 97.44 97 LEU A C 1
ATOM 774 O O . LEU A 1 97 ? -8.25 13.82 16.562 1 97.44 97 LEU A O 1
ATOM 778 N N . ARG A 1 98 ? -8 14.703 14.469 1 95.5 98 ARG A N 1
ATOM 779 C CA . ARG A 1 98 ? -8.719 15.914 14.867 1 95.5 98 ARG A CA 1
ATOM 780 C C . ARG A 1 98 ? -10.172 15.609 15.203 1 95.5 98 ARG A C 1
ATOM 782 O O . ARG A 1 98 ? -10.641 15.914 16.297 1 95.5 98 ARG A O 1
ATOM 789 N N . SER A 1 99 ? -10.844 14.945 14.344 1 94.62 99 SER A N 1
ATOM 790 C CA . SER A 1 99 ? -12.242 14.594 14.539 1 94.62 99 SER A CA 1
ATOM 791 C C . SER A 1 99 ? -12.406 13.648 15.727 1 94.62 99 SER A C 1
ATOM 793 O O . SER A 1 99 ? -13.328 13.812 16.531 1 94.62 99 SER A O 1
ATOM 795 N N . ARG A 1 100 ? -11.555 12.742 15.812 1 95.38 100 ARG A N 1
ATOM 796 C CA . ARG A 1 100 ? -11.633 11.781 16.906 1 95.38 100 ARG A CA 1
ATOM 797 C C . ARG A 1 100 ? -11.453 12.461 18.25 1 95.38 100 ARG A C 1
ATOM 799 O O . ARG A 1 100 ? -12.156 12.133 19.219 1 95.38 100 ARG A O 1
ATOM 806 N N . SER A 1 101 ? -10.523 13.391 18.281 1 95.75 101 SER A N 1
ATOM 807 C CA . SER A 1 101 ? -10.219 14.062 19.547 1 95.75 101 SER A CA 1
ATOM 808 C C . SER A 1 101 ? -11.383 14.938 19.984 1 95.75 101 SER A C 1
ATOM 810 O O . SER A 1 101 ? -11.531 15.234 21.172 1 95.75 101 SER A O 1
ATOM 812 N N . LEU A 1 102 ? -12.164 15.375 19.062 1 92.25 102 LEU A N 1
ATOM 813 C CA . LEU A 1 102 ? -13.336 16.188 19.391 1 92.25 102 LEU A CA 1
ATOM 814 C C . LEU A 1 102 ? -14.469 15.305 19.906 1 92.25 102 LEU A C 1
ATOM 816 O O . LEU A 1 102 ? -15.32 15.781 20.672 1 92.25 102 LEU A O 1
ATOM 820 N N . ARG A 1 103 ? -14.43 14.055 19.562 1 92.31 103 ARG A N 1
ATOM 821 C CA . ARG A 1 103 ? -15.5 13.141 19.938 1 92.31 103 ARG A CA 1
ATOM 822 C C . ARG A 1 103 ? -15.18 12.422 21.234 1 92.31 103 ARG A C 1
ATOM 824 O O . ARG A 1 103 ? -16.078 12.117 22.031 1 92.31 103 ARG A O 1
ATOM 831 N N . MET A 1 104 ? -13.938 12.125 21.438 1 92.94 104 MET A N 1
ATOM 832 C CA . MET A 1 104 ? -13.57 11.344 22.625 1 92.94 104 MET A CA 1
ATOM 833 C C . MET A 1 104 ? -12.117 11.609 23.016 1 92.94 104 MET A C 1
ATOM 835 O O . MET A 1 104 ? -11.312 12.023 22.172 1 92.94 104 MET A O 1
ATOM 839 N N . ARG A 1 105 ? -11.938 11.32 24.328 1 93.25 105 ARG A N 1
ATOM 840 C CA . ARG A 1 105 ? -10.547 11.312 24.766 1 93.25 105 ARG A CA 1
ATOM 841 C C . ARG A 1 105 ? -9.828 10.062 24.281 1 93.25 105 ARG A C 1
ATOM 843 O O . ARG A 1 105 ? -10.266 8.938 24.562 1 93.25 105 ARG A O 1
ATOM 850 N N . ILE A 1 106 ? -8.727 10.219 23.641 1 96.06 106 ILE A N 1
ATOM 851 C CA . ILE A 1 106 ? -7.969 9.078 23.125 1 96.06 106 ILE A CA 1
ATOM 852 C C . ILE A 1 106 ? -7.059 8.523 24.219 1 96.06 106 ILE A C 1
ATOM 854 O O . ILE A 1 106 ? -6.281 9.258 24.828 1 96.06 106 ILE A O 1
ATOM 858 N N . PRO A 1 107 ? -7.184 7.207 24.484 1 95.69 107 PRO A N 1
ATOM 859 C CA . PRO A 1 107 ? -6.289 6.617 25.484 1 95.69 107 PRO A CA 1
ATOM 860 C C . PRO A 1 107 ? -4.816 6.801 25.141 1 95.69 107 PRO A C 1
ATOM 862 O O . PRO A 1 107 ? -4.438 6.719 23.969 1 95.69 107 PRO A O 1
ATOM 865 N N . ILE A 1 108 ? -4.066 6.992 26.188 1 95.88 108 ILE A N 1
ATOM 866 C CA . ILE A 1 108 ? -2.646 7.301 26.031 1 95.88 108 ILE A CA 1
ATOM 867 C C . ILE A 1 108 ? -1.949 6.164 25.281 1 95.88 108 ILE A C 1
ATOM 869 O O . ILE A 1 108 ? -1.109 6.402 24.422 1 95.88 108 ILE A O 1
ATOM 873 N N . ARG A 1 109 ? -2.318 4.977 25.609 1 93.88 109 ARG A N 1
ATOM 874 C CA . ARG A 1 109 ? -1.707 3.822 24.953 1 93.88 109 ARG A CA 1
ATOM 875 C C . ARG A 1 109 ? -1.922 3.871 23.438 1 93.88 109 ARG A C 1
ATOM 877 O O . ARG A 1 109 ? -1.02 3.541 22.672 1 93.88 109 ARG A O 1
ATOM 884 N N . HIS A 1 110 ? -3.076 4.262 23 1 95.5 110 HIS A N 1
ATOM 885 C CA . HIS A 1 110 ? -3.371 4.371 21.578 1 95.5 110 HIS A CA 1
ATOM 886 C C . HIS A 1 110 ? -2.582 5.508 20.938 1 95.5 110 HIS A C 1
ATOM 888 O O . HIS A 1 110 ? -2.078 5.363 19.812 1 95.5 110 HIS A O 1
ATOM 894 N N . LEU A 1 111 ? -2.467 6.598 21.656 1 96.62 111 LEU A N 1
ATOM 895 C CA . LEU A 1 111 ? -1.72 7.734 21.141 1 96.62 111 LEU A CA 1
ATOM 896 C C . LEU A 1 111 ? -0.259 7.367 20.906 1 96.62 111 LEU A C 1
ATOM 898 O O . LEU A 1 111 ? 0.34 7.777 19.906 1 96.62 111 LEU A O 1
ATOM 902 N N . VAL A 1 112 ? 0.23 6.574 21.812 1 95.88 112 VAL A N 1
ATOM 903 C CA . VAL A 1 112 ? 1.612 6.125 21.688 1 95.88 112 VAL A CA 1
ATOM 904 C C . VAL A 1 112 ? 1.741 5.215 20.469 1 95.88 112 VAL A C 1
ATOM 906 O O . VAL A 1 112 ? 2.688 5.34 19.688 1 95.88 112 VAL A O 1
ATOM 909 N N . ASP A 1 113 ? 0.792 4.367 20.281 1 96.25 113 ASP A N 1
ATOM 910 C CA . ASP A 1 113 ? 0.797 3.469 19.141 1 96.25 113 ASP A CA 1
ATOM 911 C C . ASP A 1 113 ? 0.684 4.25 17.828 1 96.25 113 ASP A C 1
ATOM 913 O O . ASP A 1 113 ? 1.411 3.977 16.875 1 96.25 113 ASP A O 1
ATOM 917 N N . PHE A 1 114 ? -0.204 5.207 17.797 1 97.56 114 PHE A N 1
ATOM 918 C CA . PHE A 1 114 ? -0.365 6.047 16.609 1 97.56 114 PHE A CA 1
ATOM 919 C C . PHE A 1 114 ? 0.923 6.801 16.297 1 97.56 114 PHE A C 1
ATOM 921 O O . PHE A 1 114 ? 1.369 6.836 15.156 1 97.56 114 PHE A O 1
ATOM 928 N N . ALA A 1 115 ? 1.504 7.34 17.359 1 97.81 115 ALA A N 1
ATOM 929 C CA . ALA A 1 115 ? 2.738 8.102 17.188 1 97.81 115 ALA A CA 1
ATOM 930 C C . ALA A 1 115 ? 3.854 7.227 16.625 1 97.81 115 ALA A C 1
ATOM 932 O O . ALA A 1 115 ? 4.621 7.664 15.758 1 97.81 115 ALA A O 1
ATOM 933 N N . ALA A 1 116 ? 3.898 6.078 17.125 1 97.19 116 ALA A N 1
ATOM 934 C CA . ALA A 1 116 ? 4.922 5.148 16.641 1 97.19 116 ALA A CA 1
ATOM 935 C C . ALA A 1 116 ? 4.762 4.871 15.148 1 97.19 116 ALA A C 1
ATOM 937 O O . ALA A 1 116 ? 5.75 4.832 14.414 1 97.19 116 ALA A O 1
ATOM 938 N N . GLU A 1 117 ? 3.576 4.699 14.711 1 97.38 117 GLU A N 1
ATOM 939 C CA . GLU A 1 117 ? 3.314 4.453 13.297 1 97.38 117 GLU A CA 1
ATOM 940 C C . GLU A 1 117 ? 3.635 5.688 12.453 1 97.38 117 GLU A C 1
ATOM 942 O O . GLU A 1 117 ? 4.199 5.57 11.367 1 97.38 117 GLU A O 1
ATOM 947 N N . VAL A 1 118 ? 3.34 6.828 12.984 1 98.12 118 VAL A N 1
ATOM 948 C CA . VAL A 1 118 ? 3.66 8.07 12.289 1 98.12 118 VAL A CA 1
ATOM 949 C C . VAL A 1 118 ? 5.176 8.211 12.156 1 98.12 118 VAL A C 1
ATOM 951 O O . VAL A 1 118 ? 5.68 8.523 11.07 1 98.12 118 VAL A O 1
ATOM 954 N N . VAL A 1 119 ? 5.863 7.941 13.25 1 98.06 119 VAL A N 1
ATOM 955 C CA . VAL A 1 119 ? 7.316 8.086 13.242 1 98.06 119 VAL A CA 1
ATOM 956 C C . VAL A 1 119 ? 7.926 7.074 12.273 1 98.06 119 VAL A C 1
ATOM 958 O O . VAL A 1 119 ? 8.898 7.383 11.57 1 98.06 119 VAL A O 1
ATOM 961 N N . SER A 1 120 ? 7.363 5.938 12.195 1 96.31 120 SER A N 1
ATOM 962 C CA . SER A 1 120 ? 7.824 4.941 11.242 1 96.31 120 SER A CA 1
ATOM 963 C C . SER A 1 120 ? 7.668 5.438 9.805 1 96.31 120 SER A C 1
ATOM 965 O O . SER A 1 120 ? 8.578 5.281 8.984 1 96.31 120 SER A O 1
ATOM 967 N N . ALA A 1 121 ? 6.59 6.004 9.516 1 96.88 121 ALA A N 1
ATOM 968 C CA . ALA A 1 121 ? 6.34 6.574 8.188 1 96.88 121 ALA A CA 1
ATOM 969 C C . ALA A 1 121 ? 7.312 7.711 7.891 1 96.88 121 ALA A C 1
ATOM 971 O O . ALA A 1 121 ? 7.844 7.805 6.781 1 96.88 121 ALA A O 1
ATOM 972 N N . LEU A 1 122 ? 7.539 8.516 8.891 1 96.94 122 LEU A N 1
ATOM 973 C CA . LEU A 1 122 ? 8.461 9.641 8.719 1 96.94 122 LEU A CA 1
ATOM 974 C C . LEU A 1 122 ? 9.883 9.141 8.508 1 96.94 122 LEU A C 1
ATOM 976 O O . LEU A 1 122 ? 10.625 9.711 7.699 1 96.94 122 LEU A O 1
ATOM 980 N N . ASP A 1 123 ? 10.258 8.117 9.25 1 95.81 123 ASP A N 1
ATOM 981 C CA . ASP A 1 123 ? 11.578 7.527 9.062 1 95.81 123 ASP A CA 1
ATOM 982 C C . ASP A 1 123 ? 11.789 7.102 7.609 1 95.81 123 ASP A C 1
ATOM 984 O O . ASP A 1 123 ? 12.805 7.449 6.996 1 95.81 123 ASP A O 1
ATOM 988 N N . TYR A 1 124 ? 10.812 6.469 7.086 1 94.25 124 TYR A N 1
ATOM 989 C CA . TYR A 1 124 ? 10.844 6.016 5.699 1 94.25 124 TYR A CA 1
ATOM 990 C C . TYR A 1 124 ? 10.945 7.199 4.742 1 94.25 124 TYR A C 1
ATOM 992 O O . TYR A 1 124 ? 11.805 7.215 3.855 1 94.25 124 TYR A O 1
ATOM 1000 N N . ALA A 1 125 ? 10.141 8.164 4.906 1 94.88 125 ALA A N 1
ATOM 1001 C CA . ALA A 1 125 ? 10.109 9.336 4.035 1 94.88 125 ALA A CA 1
ATOM 1002 C C . ALA A 1 125 ? 11.43 10.109 4.109 1 94.88 125 ALA A C 1
ATOM 1004 O O . ALA A 1 125 ? 11.977 10.508 3.082 1 94.88 125 ALA A O 1
ATOM 1005 N N . HIS A 1 126 ? 11.938 10.273 5.309 1 94.69 126 HIS A N 1
ATOM 1006 C CA . HIS A 1 126 ? 13.172 11.016 5.504 1 94.69 126 HIS A CA 1
ATOM 1007 C C . HIS A 1 126 ? 14.352 10.32 4.844 1 94.69 126 HIS A C 1
ATOM 1009 O O . HIS A 1 126 ? 15.242 10.977 4.289 1 94.69 126 HIS A O 1
ATOM 1015 N N . GLN A 1 127 ? 14.352 9.07 4.93 1 92.19 127 GLN A N 1
ATOM 1016 C CA . GLN A 1 127 ? 15.406 8.305 4.285 1 92.19 127 GLN A CA 1
ATOM 1017 C C . GLN A 1 127 ? 15.383 8.5 2.771 1 92.19 127 GLN A C 1
ATOM 1019 O O . GLN A 1 127 ? 16.422 8.43 2.113 1 92.19 127 GLN A O 1
ATOM 1024 N N . ALA A 1 128 ? 14.234 8.805 2.312 1 89.69 128 ALA A N 1
ATOM 1025 C CA . ALA A 1 128 ? 14.078 9.047 0.881 1 89.69 128 ALA A CA 1
ATOM 1026 C C . ALA A 1 128 ? 14.273 10.523 0.555 1 89.69 128 ALA A C 1
ATOM 1028 O O . ALA A 1 128 ? 14.062 10.953 -0.583 1 89.69 128 ALA A O 1
ATOM 1029 N N . GLY A 1 129 ? 14.555 11.305 1.549 1 90.94 129 GLY A N 1
ATOM 1030 C CA . GLY A 1 129 ? 14.82 12.727 1.355 1 90.94 129 GLY A CA 1
ATOM 1031 C C . GLY A 1 129 ? 13.562 13.57 1.341 1 90.94 129 GLY A C 1
ATOM 1032 O O . GLY A 1 129 ? 13.57 14.703 0.854 1 90.94 129 GLY A O 1
ATOM 1033 N N . VAL A 1 130 ? 12.5 13.039 1.836 1 92.56 130 VAL A N 1
ATOM 1034 C CA . VAL A 1 130 ? 11.227 13.742 1.81 1 92.56 130 VAL A CA 1
ATOM 1035 C C . VAL A 1 130 ? 10.844 14.18 3.223 1 92.56 130 VAL A C 1
ATOM 1037 O O . VAL A 1 130 ? 10.805 13.359 4.145 1 92.56 130 VAL A O 1
ATOM 1040 N N . VAL A 1 131 ? 10.578 15.438 3.367 1 93.62 131 VAL A N 1
ATOM 1041 C CA . VAL A 1 131 ? 10.055 16 4.609 1 93.62 131 VAL A CA 1
ATOM 1042 C C . VAL A 1 131 ? 8.555 16.25 4.469 1 93.62 131 VAL A C 1
ATOM 1044 O O . VAL A 1 131 ? 8.102 16.781 3.447 1 93.62 131 VAL A O 1
ATOM 1047 N N . HIS A 1 132 ? 7.73 15.859 5.434 1 94.12 132 HIS A N 1
ATOM 1048 C CA . HIS A 1 132 ? 6.277 15.969 5.344 1 94.12 132 HIS A CA 1
ATOM 1049 C C . HIS A 1 132 ? 5.836 17.438 5.352 1 94.12 132 HIS A C 1
ATOM 1051 O O . HIS A 1 132 ? 5.082 17.859 4.477 1 94.12 132 HIS A O 1
ATOM 1057 N N . ARG A 1 133 ? 6.203 18.203 6.445 1 91.19 133 ARG A N 1
ATOM 1058 C CA . ARG A 1 133 ? 6.113 19.656 6.555 1 91.19 133 ARG A CA 1
ATOM 1059 C C . ARG A 1 133 ? 4.754 20.078 7.102 1 91.19 133 ARG A C 1
ATOM 1061 O O . ARG A 1 133 ? 4.559 21.25 7.449 1 91.19 133 ARG A O 1
ATOM 1068 N N . ASP A 1 134 ? 3.834 19.172 7.258 1 90.5 134 ASP A N 1
ATOM 1069 C CA . ASP A 1 134 ? 2.51 19.578 7.711 1 90.5 134 ASP A CA 1
ATOM 1070 C C . ASP A 1 134 ? 1.873 18.516 8.594 1 90.5 134 ASP A C 1
ATOM 1072 O O . ASP A 1 134 ? 0.72 18.125 8.383 1 90.5 134 ASP A O 1
ATOM 1076 N N . ILE A 1 135 ? 2.568 18.016 9.523 1 95.94 135 ILE A N 1
ATOM 1077 C CA . ILE A 1 135 ? 2.031 17.062 10.492 1 95.94 135 ILE A CA 1
ATOM 1078 C C . ILE A 1 135 ? 1.061 17.781 11.43 1 95.94 135 ILE A C 1
ATOM 1080 O O . ILE A 1 135 ? 1.404 18.812 12.023 1 95.94 135 ILE A O 1
ATOM 1084 N N . LYS A 1 136 ? -0.138 17.328 11.477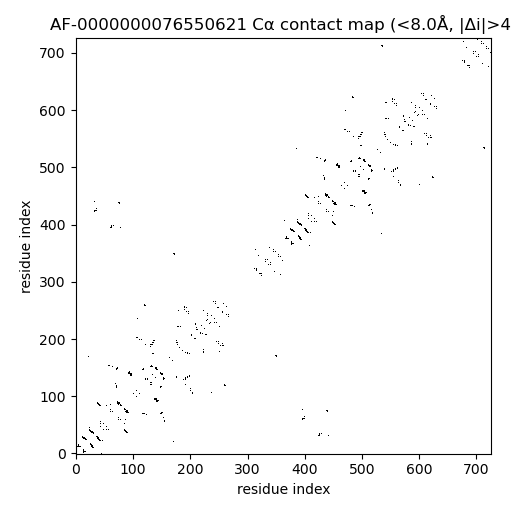 1 95 136 LYS A N 1
ATOM 1085 C CA . LYS A 1 136 ? -1.199 17.812 12.352 1 95 136 LYS A CA 1
ATOM 1086 C C . LYS A 1 136 ? -2.305 16.766 12.5 1 95 136 LYS A C 1
ATOM 1088 O O . LYS A 1 136 ? -2.377 15.812 11.719 1 95 136 LYS A O 1
ATOM 1093 N N . PRO A 1 137 ? -3.146 16.875 13.484 1 96.44 137 PRO A N 1
ATOM 1094 C CA . PRO A 1 137 ? -4.141 15.844 13.766 1 96.44 137 PRO A CA 1
ATOM 1095 C C . PRO A 1 137 ? -5.047 15.555 12.57 1 96.44 137 PRO A C 1
ATOM 1097 O O . PRO A 1 137 ? -5.426 14.406 12.336 1 96.44 137 PRO A O 1
ATOM 1100 N N . SER A 1 138 ? -5.305 16.578 11.719 1 93.12 138 SER A N 1
ATOM 1101 C CA . SER A 1 138 ? -6.227 16.406 10.602 1 93.12 138 SER A CA 1
ATOM 1102 C C . SER A 1 138 ? -5.574 15.617 9.469 1 93.12 138 SER A C 1
ATOM 1104 O O . SER A 1 138 ? -6.266 15.125 8.578 1 93.12 138 SER A O 1
ATOM 1106 N N . ASN A 1 139 ? -4.238 15.445 9.539 1 93.62 139 ASN A N 1
ATOM 1107 C CA . ASN A 1 139 ? -3.521 14.742 8.484 1 93.62 139 ASN A CA 1
ATOM 1108 C C . ASN A 1 139 ? -3.111 13.336 8.922 1 93.62 139 ASN A C 1
ATOM 1110 O O . ASN A 1 139 ? -2.326 12.68 8.242 1 93.62 139 ASN A O 1
ATOM 1114 N N . ILE A 1 140 ? -3.629 12.969 10.062 1 97.5 140 ILE A N 1
ATOM 1115 C CA . ILE A 1 140 ? -3.381 11.625 10.578 1 97.5 140 ILE A CA 1
ATOM 1116 C C . ILE A 1 140 ? -4.699 10.859 10.672 1 97.5 140 ILE A C 1
ATOM 1118 O O . ILE A 1 140 ? -5.5 11.102 11.578 1 97.5 140 ILE A O 1
ATOM 1122 N N . MET A 1 141 ? -4.824 9.898 9.781 1 97.44 141 MET A N 1
ATOM 1123 C CA . MET A 1 141 ? -6.043 9.094 9.719 1 97.44 141 MET A CA 1
ATOM 1124 C C . MET A 1 141 ? -5.863 7.781 10.469 1 97.44 141 MET A C 1
ATOM 1126 O O . MET A 1 141 ? -4.816 7.141 10.375 1 97.44 141 MET A O 1
ATOM 1130 N N . VAL A 1 142 ? -6.883 7.453 11.219 1 96.75 142 VAL A N 1
ATOM 1131 C CA . VAL A 1 142 ? -6.941 6.129 11.82 1 96.75 142 VAL A CA 1
ATOM 1132 C C . VAL A 1 142 ? -7.977 5.273 11.094 1 96.75 142 VAL A C 1
ATOM 1134 O O . VAL A 1 142 ? -9.172 5.59 11.109 1 96.75 142 VAL A O 1
ATOM 1137 N N . GLY A 1 143 ? -7.461 4.223 10.477 1 92.44 143 GLY A N 1
ATOM 1138 C CA . GLY A 1 143 ? -8.328 3.344 9.711 1 92.44 143 GLY A CA 1
ATOM 1139 C C . GLY A 1 143 ? -9.164 2.418 10.578 1 92.44 143 GLY A C 1
ATOM 1140 O O . GLY A 1 143 ? -9.016 2.41 11.805 1 92.44 143 GLY A O 1
ATOM 1141 N N . ALA A 1 144 ? -9.992 1.594 9.891 1 83.25 144 ALA A N 1
ATOM 1142 C CA . ALA A 1 144 ? -10.875 0.653 10.57 1 83.25 144 ALA A CA 1
ATOM 1143 C C . ALA A 1 144 ? -10.07 -0.433 11.281 1 83.25 144 ALA A C 1
ATOM 1145 O O . ALA A 1 144 ? -10.492 -0.933 12.328 1 83.25 144 ALA A O 1
ATOM 1146 N N . ASN A 1 145 ? -8.953 -0.684 10.75 1 81.31 145 ASN A N 1
ATOM 1147 C CA . ASN A 1 145 ? -8.125 -1.728 11.344 1 81.31 145 ASN A CA 1
ATOM 1148 C C . ASN A 1 145 ? -7.242 -1.173 12.453 1 81.31 145 ASN A C 1
ATOM 1150 O O . ASN A 1 145 ? -6.422 -1.897 13.023 1 81.31 145 ASN A O 1
ATOM 1154 N N . GLY A 1 146 ? -7.348 0.161 12.703 1 90 146 GLY A N 1
ATOM 1155 C CA . GLY A 1 146 ? -6.605 0.78 13.789 1 90 146 GLY A CA 1
ATOM 1156 C C . GLY A 1 146 ? -5.254 1.312 13.359 1 90 146 GLY A C 1
ATOM 1157 O O . GLY A 1 146 ? -4.531 1.906 14.164 1 90 146 GLY A O 1
ATOM 1158 N N . SER A 1 147 ? -4.941 1.113 12.125 1 92.69 147 SER A N 1
ATOM 1159 C CA . SER A 1 147 ? -3.654 1.597 11.633 1 92.69 147 SER A CA 1
ATOM 1160 C C . SER A 1 147 ? -3.756 3.037 11.141 1 92.69 147 SER A C 1
ATOM 1162 O O . SER A 1 147 ? -4.832 3.49 10.75 1 92.69 147 SER A O 1
ATOM 1164 N N . VAL A 1 148 ? -2.605 3.695 11.164 1 96.75 148 VAL A N 1
ATOM 1165 C CA . VAL A 1 148 ? -2.576 5.113 10.82 1 96.75 148 VAL A CA 1
ATOM 1166 C C . VAL A 1 148 ? -2.156 5.285 9.359 1 96.75 148 VAL A C 1
ATOM 1168 O O . VAL A 1 148 ? -1.381 4.484 8.836 1 96.75 148 VAL A O 1
ATOM 1171 N N . LYS A 1 149 ? -2.723 6.27 8.711 1 96.69 149 LYS A N 1
ATOM 1172 C CA . LYS A 1 149 ? -2.268 6.75 7.41 1 96.69 149 LYS A CA 1
ATOM 1173 C C . LYS A 1 149 ? -2.002 8.25 7.441 1 96.69 149 LYS A C 1
ATOM 1175 O O . LYS A 1 149 ? -2.854 9.031 7.879 1 96.69 149 LYS A O 1
ATOM 1180 N N . LEU A 1 150 ? -0.822 8.617 7.031 1 96.38 150 LEU A N 1
ATOM 1181 C CA . LEU A 1 150 ? -0.488 10.031 6.891 1 96.38 150 LEU A CA 1
ATOM 1182 C C . LEU A 1 150 ? -0.991 10.578 5.559 1 96.38 150 LEU A C 1
ATOM 1184 O O . LEU A 1 150 ? -0.845 9.93 4.52 1 96.38 150 LEU A O 1
ATOM 1188 N N . LEU A 1 151 ? -1.573 11.727 5.66 1 92.88 151 LEU A N 1
ATOM 1189 C CA . LEU A 1 151 ? -2.1 12.398 4.477 1 92.88 151 LEU A CA 1
ATOM 1190 C C . LEU A 1 151 ? -1.261 13.625 4.129 1 92.88 151 LEU A C 1
ATOM 1192 O O . LEU A 1 151 ? -0.5 14.117 4.965 1 92.88 151 LEU A O 1
ATOM 1196 N N . ASP A 1 152 ? -1.337 14.023 2.902 1 85.94 152 ASP A N 1
ATOM 1197 C CA . ASP A 1 152 ? -0.987 15.359 2.424 1 85.94 152 ASP A CA 1
ATOM 1198 C C . ASP A 1 152 ? 0.495 15.648 2.645 1 85.94 152 ASP A C 1
ATOM 1200 O O . ASP A 1 152 ? 0.849 16.641 3.295 1 85.94 152 ASP A O 1
ATOM 1204 N N . PHE A 1 153 ? 1.3 14.844 2.119 1 82.69 153 PHE A N 1
ATOM 1205 C CA . PHE A 1 153 ? 2.717 15.188 2.104 1 82.69 153 PHE A CA 1
ATOM 1206 C C . PHE A 1 153 ? 2.943 16.516 1.388 1 82.69 153 PHE A C 1
ATOM 1208 O O . PHE A 1 153 ? 2.529 16.688 0.238 1 82.69 153 PHE A O 1
ATOM 1215 N N . GLY A 1 154 ? 2.91 17.484 2.156 1 65.69 154 GLY A N 1
ATOM 1216 C CA . GLY A 1 154 ? 2.881 18.891 1.776 1 65.69 154 GLY A CA 1
ATOM 1217 C C . GLY A 1 154 ? 4.066 19.297 0.924 1 65.69 154 GLY A C 1
ATOM 1218 O O . GLY A 1 154 ? 5.184 18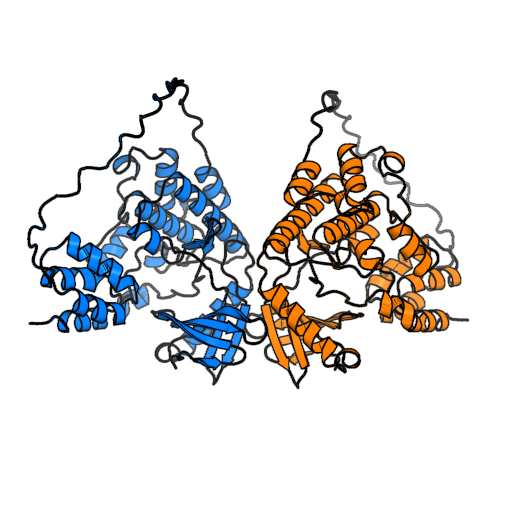.812 1.135 1 65.69 154 GLY A O 1
ATOM 1219 N N . ILE A 1 155 ? 3.959 19.578 -0.333 1 58.12 155 ILE A N 1
ATOM 1220 C CA . ILE A 1 155 ? 5 20.359 -1.008 1 58.12 155 ILE A CA 1
ATOM 1221 C C . ILE A 1 155 ? 4.926 21.812 -0.57 1 58.12 155 ILE A C 1
ATOM 1223 O O . ILE A 1 155 ? 5.605 22.672 -1.138 1 58.12 155 ILE A O 1
ATOM 1227 N N . ALA A 1 156 ? 3.92 22.047 0.084 1 44.72 156 ALA A N 1
ATOM 1228 C CA . ALA A 1 156 ? 3.518 23.453 0.256 1 44.72 156 ALA A CA 1
ATOM 1229 C C . ALA A 1 156 ? 4.738 24.359 0.327 1 44.72 156 ALA A C 1
ATOM 1231 O O . ALA A 1 156 ? 4.816 25.359 -0.399 1 44.72 156 ALA A O 1
ATOM 1232 N N . THR A 1 157 ? 5.016 24.844 1.701 1 43.47 157 THR A N 1
ATOM 1233 C CA . THR A 1 157 ? 4.871 26.188 2.258 1 43.47 157 THR A CA 1
ATOM 1234 C C . THR A 1 157 ? 6.062 27.062 1.882 1 43.47 157 THR A C 1
ATOM 1236 O O . THR A 1 157 ? 7.125 26.969 2.498 1 43.47 157 THR A O 1
ATOM 1239 N N . LYS A 1 158 ? 6.551 26.797 0.853 1 42.06 158 LYS A N 1
ATOM 1240 C CA . LYS A 1 158 ? 7.379 28 0.804 1 42.06 158 LYS A CA 1
ATOM 1241 C C . LYS A 1 158 ? 6.617 29.203 1.325 1 42.06 158 LYS A C 1
ATOM 1243 O O . LYS A 1 158 ? 6.301 30.125 0.562 1 42.06 158 LYS A O 1
ATOM 1248 N N . GLU A 1 159 ? 5.41 29.094 1.737 1 43.09 159 GLU A N 1
ATOM 1249 C CA . GLU A 1 159 ? 5.137 30.469 2.158 1 43.09 159 GLU A CA 1
ATOM 1250 C C . GLU A 1 159 ? 6.25 31 3.057 1 43.09 159 GLU A C 1
ATOM 1252 O O . GLU A 1 159 ? 6.48 30.469 4.148 1 43.09 159 GLU A O 1
ATOM 1257 N N . ARG A 1 160 ? 7.332 31.328 2.385 1 40.56 160 ARG A N 1
ATOM 1258 C CA . ARG A 1 160 ? 8.297 32.156 3.09 1 40.56 160 ARG A CA 1
ATOM 1259 C C . ARG A 1 160 ? 7.613 33 4.172 1 40.56 160 ARG A C 1
ATOM 1261 O O . ARG A 1 160 ? 6.555 33.594 3.938 1 40.56 160 ARG A O 1
ATOM 1268 N N . ALA A 1 161 ? 8.062 32.688 5.328 1 40.47 161 ALA A N 1
ATOM 1269 C CA . ALA A 1 161 ? 7.844 33.75 6.324 1 40.47 161 ALA A CA 1
ATOM 1270 C C . ALA A 1 161 ? 7.762 35.125 5.664 1 40.47 161 ALA A C 1
ATOM 1272 O O . ALA A 1 161 ? 7.012 35.969 6.109 1 40.47 161 ALA A O 1
ATOM 1273 N N . THR A 1 162 ? 8.555 35.188 4.754 1 38 162 THR A N 1
ATOM 1274 C CA . THR A 1 162 ? 8.57 36.5 4.129 1 38 162 THR A CA 1
ATOM 1275 C C . THR A 1 162 ? 7.238 36.781 3.443 1 38 162 THR A C 1
ATOM 1277 O O . THR A 1 162 ? 6.793 37.938 3.398 1 38 162 THR A O 1
ATOM 1280 N N . ASP A 1 163 ? 6.785 35.875 2.727 1 39.41 163 ASP A N 1
ATOM 1281 C CA . ASP A 1 163 ? 5.484 36.188 2.148 1 39.41 163 ASP A CA 1
ATOM 1282 C C . ASP A 1 163 ? 4.406 36.25 3.225 1 39.41 163 ASP A C 1
ATOM 1284 O O . ASP A 1 163 ? 3.314 36.781 2.986 1 39.41 163 ASP A O 1
ATOM 1288 N N . LEU A 1 164 ? 4.602 35.594 4.258 1 41 164 LEU A N 1
ATOM 1289 C CA . LEU A 1 164 ? 3.76 35.688 5.445 1 41 164 LEU A CA 1
ATOM 1290 C C . LEU A 1 164 ? 3.672 37.125 5.93 1 41 164 LEU A C 1
ATOM 1292 O O . LEU A 1 164 ? 2.6 37.594 6.328 1 41 164 LEU A O 1
ATOM 1296 N N . THR A 1 165 ? 4.848 37.719 6.078 1 39.78 165 THR A N 1
ATOM 1297 C CA . THR A 1 165 ? 4.891 39.125 6.508 1 39.78 165 THR A CA 1
ATOM 1298 C C . THR A 1 165 ? 4.359 40.031 5.414 1 39.78 165 THR A C 1
ATOM 1300 O O . THR A 1 165 ? 3.895 41.125 5.699 1 39.78 165 THR A O 1
ATOM 1303 N N . ALA A 1 166 ? 4.715 39.719 4.234 1 35.81 166 ALA A N 1
ATOM 1304 C CA . ALA A 1 166 ? 4.426 40.781 3.307 1 35.81 166 ALA A CA 1
ATOM 1305 C C . ALA A 1 166 ? 2.922 40.938 3.09 1 35.81 166 ALA A C 1
ATOM 1307 O O . ALA A 1 166 ? 2.41 42.062 2.99 1 35.81 166 ALA A O 1
ATOM 1308 N N . THR A 1 167 ? 2.287 39.812 2.686 1 40.12 167 THR A N 1
ATOM 1309 C CA . THR A 1 167 ? 0.873 40.094 2.475 1 40.12 167 THR A CA 1
ATOM 1310 C C . THR A 1 167 ? 0.078 39.875 3.758 1 40.12 167 THR A C 1
ATOM 1312 O O . THR A 1 167 ? -1.122 40.156 3.809 1 40.12 167 THR A O 1
ATOM 1315 N N . GLY A 1 168 ? 0.647 39.656 4.957 1 39.62 168 GLY A N 1
ATOM 1316 C CA . GLY A 1 168 ? 0.011 39.562 6.262 1 39.62 168 GLY A CA 1
ATOM 1317 C C . GLY A 1 168 ? -0.848 38.312 6.426 1 39.62 168 GLY A C 1
ATOM 1318 O O . GLY A 1 168 ? -1.385 38.062 7.508 1 39.62 168 GLY A O 1
ATOM 1319 N N . SER A 1 169 ? -1.501 37.688 5.41 1 39.44 169 SER A N 1
ATOM 1320 C CA . SER A 1 169 ? -2.615 36.812 5.727 1 39.44 169 SER A CA 1
ATOM 1321 C C . SER A 1 169 ? -2.199 35.344 5.637 1 39.44 169 SER A C 1
ATOM 1323 O O . SER A 1 169 ? -1.726 34.875 4.594 1 39.44 169 SER A O 1
ATOM 1325 N N . PHE A 1 170 ? -1.567 34.688 6.66 1 42.28 170 PHE A N 1
ATOM 1326 C CA . PHE A 1 170 ? -1.558 33.25 6.73 1 42.28 170 PHE A CA 1
ATOM 1327 C C . PHE A 1 170 ? -2.926 32.688 6.367 1 42.28 170 PHE A C 1
ATOM 1329 O O . PHE A 1 170 ? -3.951 33.156 6.859 1 42.28 170 PHE A O 1
ATOM 1336 N N . ILE A 1 171 ? -2.955 32.125 5.215 1 44.22 171 ILE A N 1
ATOM 1337 C CA . ILE A 1 171 ? -4.207 31.391 5.02 1 44.22 171 ILE A CA 1
ATOM 1338 C C . ILE A 1 171 ? -4.32 30.281 6.059 1 44.22 171 ILE A C 1
ATOM 1340 O O . ILE A 1 171 ? -3.539 29.328 6.039 1 44.22 171 ILE A O 1
ATOM 1344 N N . GLY A 1 172 ? -4.941 30.359 7.203 1 53.62 172 GLY A N 1
ATOM 1345 C CA . GLY A 1 172 ? -5.195 29.531 8.375 1 53.62 172 GLY A CA 1
ATOM 1346 C C . GLY A 1 172 ? -4.074 29.578 9.391 1 53.62 172 GLY A C 1
ATOM 1347 O O . GLY A 1 172 ? -3.021 30.172 9.141 1 53.62 172 GLY A O 1
ATOM 1348 N N . SER A 1 173 ? -4.262 29.469 10.641 1 57.47 173 SER A N 1
ATOM 1349 C CA . SER A 1 173 ? -3.293 29.562 11.727 1 57.47 173 SER A CA 1
ATOM 1350 C C . SER A 1 173 ? -2.379 28.344 11.773 1 57.47 173 SER A C 1
ATOM 1352 O O . SER A 1 173 ? -2.842 27.234 12.008 1 57.47 173 SER A O 1
ATOM 1354 N N . PRO A 1 174 ? -1.106 28.516 11.234 1 80.31 174 PRO A N 1
ATOM 1355 C CA . PRO A 1 174 ? -0.179 27.375 11.289 1 80.31 174 PRO A CA 1
ATOM 1356 C C . PRO A 1 174 ? 0.176 26.969 12.719 1 80.31 174 PRO A C 1
ATOM 1358 O O . PRO A 1 174 ? 1.254 27.312 13.211 1 80.31 174 PRO A O 1
ATOM 1361 N N . THR A 1 175 ? -0.635 26.156 13.328 1 88.31 175 THR A N 1
ATOM 1362 C CA . THR A 1 175 ? -0.517 25.844 14.75 1 88.31 175 THR A CA 1
ATOM 1363 C C . THR A 1 175 ? 0.532 24.75 14.977 1 88.31 175 THR A C 1
ATOM 1365 O O . THR A 1 175 ? 0.986 24.547 16.109 1 88.31 175 THR A O 1
ATOM 1368 N N . HIS A 1 176 ? 0.969 24.172 13.891 1 94 176 HIS A N 1
ATOM 1369 C CA . HIS A 1 176 ? 1.848 23.031 14.102 1 94 176 HIS A CA 1
ATOM 1370 C C . HIS A 1 176 ? 3.186 23.219 13.398 1 94 176 HIS A C 1
ATOM 1372 O O . HIS A 1 176 ? 4.012 22.297 13.359 1 94 176 HIS A O 1
ATOM 1378 N N . MET A 1 177 ? 3.389 24.406 12.898 1 92.44 177 MET A N 1
ATOM 1379 C CA . MET A 1 177 ? 4.629 24.703 12.188 1 92.44 177 MET A CA 1
ATOM 1380 C C . MET A 1 177 ? 5.801 24.812 13.156 1 92.44 177 MET A C 1
ATOM 1382 O O . MET A 1 177 ? 5.645 25.328 14.266 1 92.44 177 MET A O 1
ATOM 1386 N N . SER A 1 178 ? 6.918 24.484 12.688 1 95 178 SER A N 1
ATOM 1387 C CA . SER A 1 178 ? 8.117 24.531 13.516 1 95 178 SER A CA 1
ATOM 1388 C C . SER A 1 178 ? 8.711 25.922 13.555 1 95 178 SER A C 1
ATOM 1390 O O . SER A 1 178 ? 8.406 26.766 12.695 1 95 178 SER A O 1
ATOM 1392 N N . PRO A 1 179 ? 9.555 26.188 14.602 1 94.81 179 PRO A N 1
ATOM 1393 C CA . PRO A 1 179 ? 10.219 27.5 14.688 1 94.81 179 PRO A CA 1
ATOM 1394 C C . PRO A 1 179 ? 11.031 27.828 13.438 1 94.81 179 PRO A C 1
ATOM 1396 O O . PRO A 1 179 ? 10.961 28.953 12.93 1 94.81 179 PRO A O 1
ATOM 1399 N N . GLU A 1 180 ? 11.766 26.828 12.961 1 93.06 180 GLU A N 1
ATOM 1400 C CA . GLU A 1 180 ? 12.578 27.078 11.773 1 93.06 180 GLU A CA 1
ATOM 1401 C C . GLU A 1 180 ? 11.711 27.375 10.555 1 93.06 180 GLU A C 1
ATOM 1403 O O . GLU A 1 180 ? 12.086 28.188 9.703 1 93.06 180 GLU A O 1
ATOM 1408 N N . GLN A 1 181 ? 10.641 26.766 10.453 1 90.5 181 GLN A N 1
ATOM 1409 C CA . GLN A 1 181 ? 9.711 27.062 9.367 1 90.5 181 GLN A CA 1
ATOM 1410 C C . GLN A 1 181 ? 9.172 28.484 9.492 1 90.5 181 GLN A C 1
ATOM 1412 O O . GLN A 1 181 ? 9.062 29.203 8.5 1 90.5 181 GLN A O 1
ATOM 1417 N N . PHE A 1 182 ? 8.867 28.891 10.695 1 87.62 182 PHE A N 1
ATOM 1418 C CA . PHE A 1 182 ? 8.391 30.25 10.922 1 87.62 182 PHE A CA 1
ATOM 1419 C C . PHE A 1 182 ? 9.461 31.266 10.555 1 87.62 182 PHE A C 1
ATOM 1421 O O . PHE A 1 182 ? 9.148 32.375 10.078 1 87.62 182 PHE A O 1
ATOM 1428 N N . ARG A 1 183 ? 10.719 30.891 10.766 1 87.94 183 ARG A N 1
ATOM 1429 C CA . ARG A 1 183 ? 11.836 31.766 10.453 1 87.94 183 ARG A CA 1
ATOM 1430 C C . ARG A 1 183 ? 12.141 31.766 8.961 1 87.94 183 ARG A C 1
ATOM 1432 O O . ARG A 1 183 ? 13.07 32.438 8.508 1 87.94 183 ARG A O 1
ATOM 1439 N N . GLY A 1 184 ? 11.406 30.875 8.203 1 85.56 184 GLY A N 1
ATOM 1440 C CA . GLY A 1 184 ? 11.625 30.812 6.766 1 85.56 184 GLY A CA 1
ATOM 1441 C C . GLY A 1 184 ? 12.789 29.906 6.383 1 85.56 184 GLY A C 1
ATOM 1442 O O . GLY A 1 184 ? 13.258 29.953 5.242 1 85.56 184 GLY A O 1
ATOM 1443 N N . GLU A 1 185 ? 13.195 29.188 7.359 1 87.44 185 GLU A N 1
ATOM 1444 C CA . GLU A 1 185 ? 14.281 28.25 7.09 1 87.44 185 GLU A CA 1
ATOM 1445 C C . GLU A 1 185 ? 13.75 26.969 6.441 1 87.44 185 GLU A C 1
ATOM 1447 O O . GLU A 1 185 ? 12.547 26.734 6.438 1 87.44 185 GLU A O 1
ATOM 1452 N N . ARG A 1 186 ? 14.641 26.297 5.832 1 88.5 186 ARG A N 1
ATOM 1453 C CA . ARG A 1 186 ? 14.273 25.047 5.195 1 88.5 186 ARG A CA 1
ATOM 1454 C C . ARG A 1 186 ? 13.797 24.031 6.23 1 88.5 186 ARG A C 1
ATOM 1456 O O . ARG A 1 186 ? 14.445 23.828 7.258 1 88.5 186 ARG A O 1
ATOM 1463 N N . ALA A 1 187 ? 12.703 23.438 5.926 1 91.56 187 ALA A N 1
ATOM 1464 C CA . ALA A 1 187 ? 12.188 22.391 6.805 1 91.56 187 ALA A CA 1
ATOM 1465 C C . ALA A 1 187 ? 13.062 21.141 6.734 1 91.56 187 ALA A C 1
ATOM 1467 O O . ALA A 1 187 ? 13.547 20.766 5.66 1 91.56 187 ALA A O 1
ATOM 1468 N N . THR A 1 188 ? 13.25 20.5 7.863 1 94.25 188 THR A N 1
ATOM 1469 C CA . THR A 1 188 ? 14.016 19.266 7.988 1 94.25 188 THR A CA 1
ATOM 1470 C C . THR A 1 188 ? 13.203 18.203 8.711 1 94.25 188 THR A C 1
ATOM 1472 O O . THR A 1 188 ? 12.031 18.406 9.023 1 94.25 188 THR A O 1
ATOM 1475 N N . ALA A 1 189 ? 13.828 17.031 8.922 1 96.56 189 ALA A N 1
ATOM 1476 C CA . ALA A 1 189 ? 13.188 15.977 9.703 1 96.56 189 ALA A CA 1
ATOM 1477 C C . ALA A 1 189 ? 12.781 16.484 11.078 1 96.56 189 ALA A C 1
ATOM 1479 O O . ALA A 1 189 ? 11.727 16.109 11.602 1 96.56 189 ALA A O 1
ATOM 1480 N N . GLN A 1 190 ? 13.617 17.344 11.57 1 97.69 190 GLN A N 1
ATOM 1481 C CA . GLN A 1 190 ? 13.375 17.906 12.898 1 97.69 190 GLN A CA 1
ATOM 1482 C C . GLN A 1 190 ? 12.117 18.766 12.922 1 97.69 190 GLN A C 1
ATOM 1484 O O . GLN A 1 190 ? 11.43 18.844 13.938 1 97.69 190 GLN A O 1
ATOM 1489 N N . SER A 1 191 ? 11.828 19.375 11.797 1 96.31 191 SER A N 1
ATOM 1490 C CA . SER A 1 191 ? 10.586 20.141 11.688 1 96.31 191 SER A CA 1
ATOM 1491 C C . SER A 1 191 ? 9.367 19.234 11.844 1 96.31 191 SER A C 1
ATOM 1493 O O . SER A 1 191 ? 8.414 19.578 12.539 1 96.31 191 SER A O 1
ATOM 1495 N N . ASP A 1 192 ? 9.477 18.078 11.234 1 97.06 192 ASP A N 1
ATOM 1496 C CA . ASP A 1 192 ? 8.398 17.109 11.344 1 97.06 192 ASP A CA 1
ATOM 1497 C C . ASP A 1 192 ? 8.258 16.609 12.781 1 97.06 192 ASP A C 1
ATOM 1499 O O . ASP A 1 192 ? 7.145 16.422 13.273 1 97.06 192 ASP A O 1
ATOM 1503 N N . PHE A 1 193 ? 9.359 16.438 13.453 1 98.44 193 PHE A N 1
ATOM 1504 C CA . PHE A 1 193 ? 9.328 15.977 14.836 1 98.44 193 PHE A CA 1
ATOM 1505 C C . PHE A 1 193 ? 8.68 17.016 15.742 1 98.44 193 PHE A C 1
ATOM 1507 O O . PHE A 1 193 ? 7.918 16.672 16.641 1 98.44 193 PHE A O 1
ATOM 1514 N N . TYR A 1 194 ? 8.969 18.234 15.484 1 98.19 194 TYR A N 1
ATOM 1515 C CA . TYR A 1 194 ? 8.344 19.312 16.234 1 98.19 194 TYR A CA 1
ATOM 1516 C C . TYR A 1 194 ? 6.828 19.297 16.062 1 98.19 194 TYR A C 1
ATOM 1518 O O . TYR A 1 194 ? 6.082 19.344 17.047 1 98.19 194 TYR A O 1
ATOM 1526 N N . SER A 1 195 ? 6.434 19.188 14.812 1 97.38 195 SER A N 1
ATOM 1527 C CA . SER A 1 195 ? 5.008 19.172 14.516 1 97.38 195 SER A CA 1
ATOM 1528 C C . SER A 1 195 ? 4.309 17.984 15.164 1 97.38 195 SER A C 1
ATOM 1530 O O . SER A 1 195 ? 3.182 18.109 15.648 1 97.38 195 SER A O 1
ATOM 1532 N N . LEU A 1 196 ? 4.988 16.891 15.164 1 98.38 196 LEU A N 1
ATOM 1533 C CA . LEU A 1 196 ? 4.422 15.727 15.836 1 98.38 196 LEU A CA 1
ATOM 1534 C C . LEU A 1 196 ? 4.348 15.953 17.344 1 98.38 196 LEU A C 1
ATOM 1536 O O . LEU A 1 196 ? 3.377 15.547 17.984 1 98.38 196 LEU A O 1
ATOM 1540 N N . GLY A 1 197 ? 5.367 16.578 17.906 1 98.44 197 GLY A N 1
ATOM 1541 C CA . GLY A 1 197 ? 5.32 16.953 19.312 1 98.44 197 GLY A CA 1
ATOM 1542 C C . GLY A 1 197 ? 4.129 17.828 19.656 1 98.44 197 GLY A C 1
ATOM 1543 O O . GLY A 1 197 ? 3.438 17.578 20.656 1 98.44 197 GLY A O 1
ATOM 1544 N N . VAL A 1 198 ? 3.926 18.812 18.828 1 98.31 198 VAL A N 1
ATOM 1545 C CA . VAL A 1 198 ? 2.785 19.703 19.031 1 98.31 198 VAL A CA 1
ATOM 1546 C C . VAL A 1 198 ? 1.488 18.891 18.969 1 98.31 198 VAL A C 1
ATOM 1548 O O . VAL A 1 198 ? 0.6 19.078 19.812 1 98.31 198 VAL A O 1
ATOM 1551 N N . THR A 1 199 ? 1.417 18.016 18.016 1 98.31 199 THR A N 1
ATOM 1552 C CA . THR A 1 199 ? 0.239 17.188 17.797 1 98.31 199 THR A CA 1
ATOM 1553 C C . THR A 1 199 ? -0.041 16.328 19.031 1 98.31 199 THR A C 1
ATOM 1555 O O . THR A 1 199 ? -1.164 16.312 19.547 1 98.31 199 THR A O 1
ATOM 1558 N N . LEU A 1 200 ? 0.963 15.695 19.5 1 98.25 200 LEU A N 1
ATOM 1559 C CA . LEU A 1 200 ? 0.798 14.82 20.672 1 98.25 200 LEU A CA 1
ATOM 1560 C C . LEU A 1 200 ? 0.439 15.633 21.906 1 98.25 200 LEU A C 1
ATOM 1562 O O . LEU A 1 200 ? -0.436 15.234 22.688 1 98.25 200 LEU A O 1
ATOM 1566 N N . TYR A 1 201 ? 1.1 16.75 22.094 1 98.31 201 TYR A N 1
ATOM 1567 C CA . TYR A 1 201 ? 0.797 17.641 23.219 1 98.31 201 TYR A CA 1
ATOM 1568 C C . TYR A 1 201 ? -0.676 18.031 23.219 1 98.31 201 TYR A C 1
ATOM 1570 O O . TYR A 1 201 ? -1.354 17.906 24.234 1 98.31 201 TYR A O 1
ATOM 1578 N N . GLU A 1 202 ? -1.093 18.422 22.109 1 97.62 202 GLU A N 1
ATOM 1579 C CA . GLU A 1 202 ? -2.471 18.875 21.953 1 97.62 202 GLU A CA 1
ATOM 1580 C C . GLU A 1 202 ? -3.461 17.75 22.25 1 97.62 202 GLU A C 1
ATOM 1582 O O . GLU A 1 202 ? -4.457 17.953 22.953 1 97.62 202 GLU A O 1
ATOM 1587 N N . LEU A 1 203 ? -3.213 16.578 21.75 1 97.88 203 LEU A N 1
ATOM 1588 C CA . LEU A 1 203 ? -4.133 15.461 21.906 1 97.88 203 LEU A CA 1
ATOM 1589 C C . LEU A 1 203 ? -4.145 14.961 23.344 1 97.88 203 LEU A C 1
ATOM 1591 O O . LEU A 1 203 ? -5.176 14.492 23.828 1 97.88 203 LEU A O 1
ATOM 1595 N N . ILE A 1 204 ? -3.033 15.086 24.031 1 97.31 204 ILE A N 1
ATOM 1596 C CA . ILE A 1 204 ? -2.928 14.609 25.406 1 97.31 204 ILE A CA 1
ATOM 1597 C C . ILE A 1 204 ? -3.506 15.648 26.359 1 97.31 204 ILE A C 1
ATOM 1599 O O . ILE A 1 204 ? -4.301 15.32 27.25 1 97.31 204 ILE A O 1
ATOM 1603 N N . ALA A 1 205 ? -3.182 16.906 26.156 1 96.69 205 ALA A N 1
ATOM 1604 C CA . ALA A 1 205 ? -3.553 17.984 27.078 1 96.69 205 ALA A CA 1
ATOM 1605 C C . ALA A 1 205 ? -4.938 18.531 26.75 1 96.69 205 ALA A C 1
ATOM 1607 O O . ALA A 1 205 ? -5.551 19.219 27.578 1 96.69 205 ALA A O 1
ATOM 1608 N N . GLY A 1 206 ? -5.332 18.359 25.5 1 95.06 206 GLY A N 1
ATOM 1609 C CA . GLY A 1 206 ? -6.602 18.922 25.062 1 95.06 206 GLY A CA 1
ATOM 1610 C C . GLY A 1 206 ? -6.477 20.359 24.578 1 95.06 206 GLY A C 1
ATOM 1611 O O . GLY A 1 206 ? -7.477 20.984 24.234 1 95.06 206 GLY A O 1
ATOM 1612 N N . GLN A 1 207 ? -5.277 20.812 24.594 1 94.25 207 GLN A N 1
ATOM 1613 C CA . GLN A 1 207 ? -4.953 22.141 24.078 1 94.25 207 GLN A CA 1
ATOM 1614 C C . GLN A 1 207 ? -3.545 22.188 23.5 1 94.25 207 GLN A C 1
ATOM 1616 O O . GLN A 1 207 ? -2.678 21.406 23.906 1 94.25 207 GLN A O 1
ATOM 1621 N N . PRO A 1 208 ? -3.33 23.094 22.609 1 96.31 208 PRO A N 1
ATOM 1622 C CA . PRO A 1 208 ? -1.978 23.188 22.047 1 96.31 208 PRO A CA 1
ATOM 1623 C C . PRO A 1 208 ? -0.958 23.688 23.062 1 96.31 208 PRO A C 1
ATOM 1625 O O . PRO A 1 208 ? -1.327 24.344 24.047 1 96.31 208 PRO A O 1
ATOM 1628 N N . PRO A 1 209 ? 0.263 23.344 22.844 1 97.5 209 PRO A N 1
ATOM 1629 C CA . PRO A 1 209 ? 1.293 23.781 23.781 1 97.5 209 PRO A CA 1
ATOM 1630 C C . PRO A 1 209 ? 1.499 25.297 23.781 1 97.5 209 PRO A C 1
ATOM 1632 O O . PRO A 1 209 ? 1.93 25.859 24.797 1 97.5 209 PRO A O 1
ATOM 1635 N N . LEU A 1 210 ? 1.298 25.891 22.625 1 96.75 210 LEU A N 1
ATOM 1636 C CA . LEU A 1 210 ? 1.521 27.328 22.469 1 96.75 210 LEU A CA 1
ATOM 1637 C C . LEU A 1 210 ? 0.314 28 21.828 1 96.75 210 LEU A C 1
ATOM 1639 O O . LEU A 1 210 ? -0.303 27.438 20.922 1 96.75 210 LEU A O 1
ATOM 1643 N N . GLN A 1 211 ? 0.018 29.172 22.359 1 92.19 211 GLN A N 1
ATOM 1644 C CA . GLN A 1 211 ? -1.131 29.922 21.859 1 92.19 211 GLN A CA 1
ATOM 1645 C C . GLN A 1 211 ? -0.779 31.391 21.656 1 92.19 211 GLN A C 1
ATOM 1647 O O . GLN A 1 211 ? 0.235 31.875 22.172 1 92.19 211 GLN A O 1
ATOM 1652 N N . GLY A 1 212 ? -1.534 31.953 20.797 1 89 212 GLY A N 1
ATOM 1653 C CA . GLY A 1 212 ? -1.428 33.375 20.531 1 89 212 GLY A CA 1
ATOM 1654 C C . GLY A 1 212 ? -2.74 34 20.109 1 89 212 GLY A C 1
ATOM 1655 O O . GLY A 1 212 ? -3.557 33.344 19.453 1 89 212 GLY A O 1
ATOM 1656 N N . ALA A 1 213 ? -2.902 35.312 20.422 1 85.69 213 ALA A N 1
ATOM 1657 C CA . ALA A 1 213 ? -4.137 36 20.094 1 85.69 213 ALA A CA 1
ATOM 1658 C C . ALA A 1 213 ? -4.242 36.25 18.594 1 85.69 213 ALA A C 1
ATOM 1660 O O . ALA A 1 213 ? -5.336 36.469 18.062 1 85.69 213 ALA A O 1
ATOM 1661 N N . ASN A 1 214 ? -3.125 36.312 17.969 1 81.5 214 ASN A N 1
ATOM 1662 C CA . ASN A 1 214 ? -3.031 36.438 16.531 1 81.5 214 ASN A CA 1
ATOM 1663 C C . ASN A 1 214 ? -1.862 35.656 15.961 1 81.5 214 ASN A C 1
ATOM 1665 O O . ASN A 1 214 ? -1.117 35 16.703 1 81.5 214 ASN A O 1
ATOM 1669 N N . THR A 1 215 ? -1.722 35.625 14.695 1 82.06 215 THR A N 1
ATOM 1670 C CA . THR A 1 215 ? -0.738 34.781 14.016 1 82.06 215 THR A CA 1
ATOM 1671 C C . THR A 1 215 ? 0.679 35.188 14.43 1 82.06 215 THR A C 1
ATOM 1673 O O . THR A 1 215 ? 1.538 34.312 14.594 1 82.06 215 THR A O 1
ATOM 1676 N N . TYR A 1 216 ? 0.888 36.469 14.547 1 81.75 216 TYR A N 1
ATOM 1677 C CA . TYR A 1 216 ? 2.219 36.938 14.922 1 81.75 216 TYR A CA 1
ATOM 1678 C C . TYR A 1 216 ? 2.588 36.438 16.312 1 81.75 216 TYR A C 1
ATOM 1680 O O . TYR A 1 216 ? 3.695 35.938 16.547 1 81.75 216 TYR A O 1
ATOM 1688 N N . GLU A 1 217 ? 1.662 36.594 17.25 1 87.06 217 GLU A N 1
ATOM 1689 C CA . GLU A 1 217 ? 1.913 36.156 18.625 1 87.06 217 GLU A CA 1
ATOM 1690 C C . GLU A 1 217 ? 2.139 34.656 18.672 1 87.06 217 GLU A C 1
ATOM 1692 O O . GLU A 1 217 ? 2.977 34.188 19.438 1 87.06 217 GLU A O 1
ATOM 1697 N N . LEU A 1 218 ? 1.397 33.969 17.859 1 90.25 218 LEU A N 1
ATOM 1698 C CA . LEU A 1 218 ? 1.568 32.531 17.812 1 90.25 218 LEU A CA 1
ATOM 1699 C C . LEU A 1 218 ? 2.945 32.156 17.266 1 90.25 218 LEU A C 1
ATOM 1701 O O . LEU A 1 218 ? 3.627 31.297 17.812 1 90.25 218 LEU A O 1
ATOM 1705 N N . MET A 1 219 ? 3.334 32.812 16.219 1 89.12 219 MET A N 1
ATOM 1706 C CA . MET A 1 219 ? 4.648 32.594 15.617 1 89.12 219 MET A CA 1
ATOM 1707 C C . MET A 1 219 ? 5.754 32.844 16.641 1 89.12 219 MET A C 1
ATOM 1709 O O . MET A 1 219 ? 6.652 32 16.797 1 89.12 219 MET A O 1
ATOM 1713 N N . MET A 1 220 ? 5.633 33.938 17.406 1 91.56 220 MET A N 1
ATOM 1714 C CA . MET A 1 220 ? 6.652 34.281 18.375 1 91.56 220 MET A CA 1
ATOM 1715 C C . MET A 1 220 ? 6.695 33.281 19.516 1 91.56 220 MET A C 1
ATOM 1717 O O . MET A 1 220 ? 7.766 32.969 20.047 1 91.56 220 MET A O 1
ATOM 1721 N N . ALA A 1 221 ? 5.523 32.812 19.797 1 94.25 221 ALA A N 1
ATOM 1722 C CA . ALA A 1 221 ? 5.465 31.797 20.844 1 94.25 221 ALA A CA 1
ATOM 1723 C C . ALA A 1 221 ? 6.199 30.531 20.406 1 94.25 221 ALA A C 1
ATOM 1725 O O . ALA A 1 221 ? 6.992 29.969 21.172 1 94.25 221 ALA A O 1
ATOM 1726 N N . HIS A 1 222 ? 5.992 30.078 19.188 1 95.88 222 HIS A N 1
ATOM 1727 C CA . HIS A 1 222 ? 6.641 28.875 18.672 1 95.88 222 HIS A CA 1
ATOM 1728 C C . HIS A 1 222 ? 8.148 29.062 18.578 1 95.88 222 HIS A C 1
ATOM 1730 O O . HIS A 1 222 ? 8.914 28.109 18.766 1 95.88 222 HIS A O 1
ATOM 1736 N N . ILE A 1 223 ? 8.547 30.266 18.312 1 93.69 223 ILE A N 1
ATOM 1737 C CA . ILE A 1 223 ? 9.969 30.547 18.094 1 93.69 223 ILE A CA 1
ATOM 1738 C C . ILE A 1 223 ? 10.688 30.656 19.438 1 93.69 223 ILE A C 1
ATOM 1740 O O . ILE A 1 223 ? 11.805 30.172 19.594 1 93.69 223 ILE A O 1
ATOM 1744 N N . HIS A 1 224 ? 9.961 31.172 20.5 1 93.81 224 HIS A N 1
ATOM 1745 C CA . HIS A 1 224 ? 10.75 31.609 21.641 1 93.81 224 HIS A CA 1
ATOM 1746 C C . HIS A 1 224 ? 10.258 30.938 22.922 1 93.81 224 HIS A C 1
ATOM 1748 O O . HIS A 1 224 ? 11.039 30.75 23.875 1 93.81 224 HIS A O 1
ATOM 1754 N N . LYS A 1 225 ? 9 30.688 23.062 1 96.38 225 LYS A N 1
ATOM 1755 C CA . LYS A 1 225 ? 8.414 30.297 24.344 1 96.38 225 LYS A CA 1
ATOM 1756 C C . LYS A 1 225 ? 8.531 28.797 24.578 1 96.38 225 LYS A C 1
ATOM 1758 O O . LYS A 1 225 ? 8.289 28 23.656 1 96.38 225 LYS A O 1
ATOM 1763 N N . VAL A 1 226 ? 8.891 28.422 25.703 1 96.06 226 VAL A N 1
ATOM 1764 C CA . VAL A 1 226 ? 8.883 27.016 26.125 1 96.06 226 VAL A CA 1
ATOM 1765 C C . VAL A 1 226 ? 7.52 26.656 26.688 1 96.06 226 VAL A C 1
ATOM 1767 O O . VAL A 1 226 ? 7.043 27.297 27.641 1 96.06 226 VAL A O 1
ATOM 1770 N N . PRO A 1 227 ? 6.898 25.688 26.141 1 96.94 227 PRO A N 1
ATOM 1771 C CA . PRO A 1 227 ? 5.574 25.328 26.656 1 96.94 227 PRO A CA 1
ATOM 1772 C C . PRO A 1 227 ? 5.637 24.703 28.047 1 96.94 227 PRO A C 1
ATOM 1774 O O . PRO A 1 227 ? 6.684 24.188 28.453 1 96.94 227 PRO A O 1
ATOM 1777 N N . VAL A 1 228 ? 4.445 24.766 28.766 1 97.12 228 VAL A N 1
ATOM 1778 C CA . VAL A 1 228 ? 4.312 24.031 30.031 1 97.12 228 VAL A CA 1
ATOM 1779 C C . VAL A 1 228 ? 4.438 22.531 29.766 1 97.12 228 VAL A C 1
ATOM 1781 O O . VAL A 1 228 ? 3.814 22 28.844 1 97.12 228 VAL A O 1
ATOM 1784 N N . SER A 1 229 ? 5.215 21.906 30.516 1 96.88 229 SER A N 1
ATOM 1785 C CA . SER A 1 229 ? 5.434 20.484 30.312 1 96.88 229 SER A CA 1
ATOM 1786 C C . SER A 1 229 ? 4.16 19.688 30.578 1 96.88 229 SER A C 1
ATOM 1788 O O . SER A 1 229 ? 3.375 20.031 31.469 1 96.88 229 SER A O 1
ATOM 1790 N N . LEU A 1 230 ? 4.02 18.609 29.844 1 97.06 230 LEU A N 1
ATOM 1791 C CA . LEU A 1 230 ? 2.869 17.734 30.047 1 97.06 230 LEU A CA 1
ATOM 1792 C C . LEU A 1 230 ? 2.912 17.062 31.422 1 97.06 230 LEU A C 1
ATOM 1794 O O . LEU A 1 230 ? 1.871 16.703 31.969 1 97.06 230 LEU A O 1
ATOM 1798 N N . SER A 1 231 ? 4.121 16.891 31.938 1 94.75 231 SER A N 1
ATOM 1799 C CA . SER A 1 231 ? 4.246 16.297 33.281 1 94.75 231 SER A CA 1
ATOM 1800 C C . SER A 1 231 ? 3.502 17.109 34.312 1 94.75 231 SER A C 1
ATOM 1802 O O . SER A 1 231 ? 3.041 16.578 35.312 1 94.75 231 SER A O 1
ATOM 1804 N N . THR A 1 232 ? 3.34 18.406 34.062 1 95.38 232 THR A N 1
ATOM 1805 C CA . THR A 1 232 ? 2.641 19.312 34.969 1 95.38 232 THR A CA 1
ATOM 1806 C C . THR A 1 232 ? 1.135 19.266 34.719 1 95.38 232 THR A C 1
ATOM 1808 O O . THR A 1 232 ? 0.349 19.188 35.688 1 95.38 232 THR A O 1
ATOM 1811 N N . LEU A 1 233 ? 0.737 19.203 33.5 1 95.44 233 LEU A N 1
ATOM 1812 C CA . LEU A 1 233 ? -0.674 19.297 33.156 1 95.44 233 LEU A CA 1
ATOM 1813 C C . LEU A 1 233 ? -1.354 17.938 33.312 1 95.44 233 LEU A C 1
ATOM 1815 O O . LEU A 1 233 ? -2.549 17.859 33.594 1 95.44 233 LEU A O 1
ATOM 1819 N N . ARG A 1 234 ? -0.617 16.922 32.969 1 95.19 234 ARG A N 1
ATOM 1820 C CA . ARG A 1 234 ? -1.117 15.547 32.969 1 95.19 234 ARG A CA 1
ATOM 1821 C C . ARG A 1 234 ? -0.159 14.617 33.719 1 95.19 234 ARG A C 1
ATOM 1823 O O . ARG A 1 234 ? 0.493 13.773 33.094 1 95.19 234 ARG A O 1
ATOM 1830 N N . PRO A 1 235 ? -0.17 14.68 35.031 1 93.19 235 PRO A N 1
ATOM 1831 C CA . PRO A 1 235 ? 0.755 13.852 35.812 1 93.19 235 PRO A CA 1
ATOM 1832 C C . PRO A 1 235 ? 0.448 12.359 35.719 1 93.19 235 PRO A C 1
ATOM 1834 O O . PRO A 1 235 ? 1.261 11.531 36.125 1 93.19 235 PRO A O 1
ATOM 1837 N N . ASP A 1 236 ? -0.643 12.016 35.094 1 93 236 ASP A N 1
ATOM 1838 C CA . ASP A 1 236 ? -1.081 10.625 35 1 93 236 ASP A CA 1
ATOM 1839 C C . ASP A 1 236 ? -0.387 9.922 33.812 1 93 236 ASP A C 1
ATOM 1841 O O . ASP A 1 236 ? -0.432 8.695 33.719 1 93 236 ASP A O 1
ATOM 1845 N N . ILE A 1 237 ? 0.305 10.719 32.969 1 93.94 237 ILE A N 1
ATOM 1846 C CA . ILE A 1 237 ? 0.931 10.047 31.844 1 93.94 237 ILE A CA 1
ATOM 1847 C C . ILE A 1 237 ? 2.357 9.641 32.219 1 93.94 237 ILE A C 1
ATOM 1849 O O . ILE A 1 237 ? 2.971 10.234 33.094 1 93.94 237 ILE A O 1
ATOM 1853 N N . PRO A 1 238 ? 2.838 8.617 31.609 1 92.38 238 PRO A N 1
ATOM 1854 C CA . PRO A 1 238 ? 4.219 8.211 31.875 1 92.38 238 PRO A CA 1
ATOM 1855 C C . PRO A 1 238 ? 5.219 9.344 31.672 1 92.38 238 PRO A C 1
ATOM 1857 O O . PRO A 1 238 ? 5.121 10.078 30.688 1 92.38 238 PRO A O 1
ATOM 1860 N N . ALA A 1 239 ? 6.172 9.461 32.562 1 91.62 239 ALA A N 1
ATOM 1861 C CA . ALA A 1 239 ? 7.16 10.539 32.531 1 91.62 239 ALA A CA 1
ATOM 1862 C C . ALA A 1 239 ? 7.957 10.5 31.219 1 91.62 239 ALA A C 1
ATOM 1864 O O . ALA A 1 239 ? 8.305 11.547 30.672 1 91.62 239 ALA A O 1
ATOM 1865 N N . HIS A 1 240 ? 8.211 9.297 30.781 1 93 240 HIS A N 1
ATOM 1866 C CA . HIS A 1 240 ? 9.008 9.18 29.562 1 93 240 HIS A CA 1
ATOM 1867 C C . HIS A 1 240 ? 8.297 9.797 28.375 1 93 240 HIS A C 1
ATOM 1869 O O . HIS A 1 240 ? 8.938 10.375 27.484 1 93 240 HIS A O 1
ATOM 1875 N N . LEU A 1 241 ? 7.004 9.734 28.375 1 95.88 241 LEU A N 1
ATOM 1876 C CA . LEU A 1 241 ? 6.234 10.312 27.281 1 95.88 241 LEU A CA 1
ATOM 1877 C C . LEU A 1 241 ? 6.297 11.836 27.312 1 95.88 241 LEU A C 1
ATOM 1879 O O . LEU A 1 241 ? 6.488 12.484 26.281 1 95.88 241 LEU A O 1
ATOM 1883 N N . SER A 1 242 ? 6.172 12.406 28.531 1 96.56 242 SER A N 1
ATOM 1884 C CA . SER A 1 242 ? 6.309 13.852 28.672 1 96.56 242 SER A CA 1
ATOM 1885 C C . SER A 1 242 ? 7.691 14.32 28.234 1 96.56 242 SER A C 1
ATOM 1887 O O . SER A 1 242 ? 7.816 15.344 27.547 1 96.56 242 SER A O 1
ATOM 1889 N N . ASN A 1 243 ? 8.672 13.531 28.562 1 95.56 243 ASN A N 1
ATOM 1890 C CA . ASN A 1 243 ? 10.039 13.891 28.219 1 95.56 243 ASN A CA 1
ATOM 1891 C C . ASN A 1 243 ? 10.266 13.859 26.719 1 95.56 243 ASN A C 1
ATOM 1893 O O . ASN A 1 243 ? 10.945 14.734 26.172 1 95.56 243 ASN A O 1
ATOM 1897 N N . VAL A 1 244 ? 9.742 12.844 26.062 1 97.19 244 VAL A N 1
ATOM 1898 C CA . VAL A 1 244 ? 9.875 12.688 24.625 1 97.19 244 VAL A CA 1
ATOM 1899 C C . VAL A 1 244 ? 9.234 13.875 23.922 1 97.19 244 VAL A C 1
ATOM 1901 O O . VAL A 1 244 ? 9.805 14.43 22.969 1 97.19 244 VAL A O 1
ATOM 1904 N N . ILE A 1 245 ? 8.102 14.32 24.359 1 98.12 245 ILE A N 1
ATOM 1905 C CA . ILE A 1 245 ? 7.375 15.422 23.75 1 98.12 245 ILE A CA 1
ATOM 1906 C C . ILE A 1 245 ? 8.109 16.734 24.016 1 98.12 245 ILE A C 1
ATOM 1908 O O . ILE A 1 245 ? 8.25 17.562 23.109 1 98.12 245 ILE A O 1
ATOM 1912 N N . ASP A 1 246 ? 8.641 16.875 25.234 1 97.5 246 ASP A N 1
ATOM 1913 C CA . ASP A 1 246 ? 9.43 18.062 25.547 1 97.5 246 ASP A CA 1
ATOM 1914 C C . ASP A 1 246 ? 10.641 18.188 24.625 1 97.5 246 ASP A C 1
ATOM 1916 O O . ASP A 1 246 ? 10.945 19.281 24.141 1 97.5 246 ASP A O 1
ATOM 1920 N N . ARG A 1 247 ? 11.242 17.109 24.375 1 97.75 247 ARG A N 1
ATOM 1921 C CA . ARG A 1 247 ? 12.422 17.109 23.516 1 97.75 247 ARG A CA 1
ATOM 1922 C C . ARG A 1 247 ? 12.039 17.438 22.078 1 97.75 247 ARG A C 1
ATOM 1924 O O . ARG A 1 247 ? 12.742 18.188 21.391 1 97.75 247 ARG A O 1
ATOM 1931 N N . ALA A 1 248 ? 10.953 16.891 21.625 1 98.31 248 ALA A N 1
ATOM 1932 C CA . ALA A 1 248 ? 10.477 17.188 20.281 1 98.31 248 ALA A CA 1
ATOM 1933 C C . ALA A 1 248 ? 10.156 18.656 20.109 1 98.31 248 ALA A C 1
ATOM 1935 O O . ALA A 1 248 ? 10.273 19.219 19.016 1 98.31 248 ALA A O 1
ATOM 1936 N N . LEU A 1 249 ? 9.828 19.359 21.188 1 98.25 249 LEU A N 1
ATOM 1937 C CA . LEU A 1 249 ? 9.352 20.734 21.141 1 98.25 249 LEU A CA 1
ATOM 1938 C C . LEU A 1 249 ? 10.5 21.719 21.375 1 98.25 249 LEU A C 1
ATOM 1940 O O . LEU A 1 249 ? 10.281 22.922 21.547 1 98.25 249 LEU A O 1
ATOM 1944 N N . ALA A 1 250 ? 11.688 21.172 21.406 1 97.75 250 ALA A N 1
ATOM 1945 C CA . ALA A 1 250 ? 12.836 22.062 21.516 1 97.75 250 ALA A CA 1
ATOM 1946 C C . ALA A 1 250 ? 12.852 23.078 20.375 1 97.75 250 ALA A C 1
ATOM 1948 O O . ALA A 1 250 ? 12.539 22.75 19.219 1 97.75 250 ALA A O 1
ATOM 1949 N N . LYS A 1 251 ? 13.25 24.281 20.625 1 96.88 251 LYS A N 1
ATOM 1950 C CA . LYS A 1 251 ? 13.234 25.344 19.625 1 96.88 251 LYS A CA 1
ATOM 1951 C C . LYS A 1 251 ? 14.375 25.172 18.625 1 96.88 251 LYS A C 1
ATOM 1953 O O . LYS A 1 251 ? 14.203 25.391 17.438 1 96.88 251 LYS A O 1
ATOM 1958 N N . ASP A 1 252 ? 15.477 24.75 19.156 1 95.5 252 ASP A N 1
ATOM 1959 C CA . ASP A 1 252 ? 16.641 24.469 18.328 1 95.5 252 ASP A CA 1
ATOM 1960 C C . ASP A 1 252 ? 16.562 23.078 17.719 1 95.5 252 ASP A C 1
ATOM 1962 O O . ASP A 1 252 ? 16.547 22.078 18.453 1 95.5 252 ASP A O 1
ATOM 1966 N N . PRO A 1 253 ? 16.578 22.984 16.422 1 96.31 253 PRO A N 1
ATOM 1967 C CA . PRO A 1 253 ? 16.484 21.688 15.773 1 96.31 253 PRO A CA 1
ATOM 1968 C C . PRO A 1 253 ? 17.578 20.719 16.234 1 96.31 253 PRO A C 1
ATOM 1970 O O . PRO A 1 253 ? 17.359 19.516 16.297 1 96.31 253 PRO A O 1
ATOM 1973 N N . ALA A 1 254 ? 18.734 21.219 16.641 1 94.88 254 ALA A N 1
ATOM 1974 C CA . ALA A 1 254 ? 19.859 20.375 17.031 1 94.88 254 ALA A CA 1
ATOM 1975 C C . ALA A 1 254 ? 19.594 19.703 18.375 1 94.88 254 ALA A C 1
ATOM 1977 O O . ALA A 1 254 ? 20.281 18.75 18.75 1 94.88 254 ALA A O 1
ATOM 1978 N N . ARG A 1 255 ? 18.641 20.219 19.094 1 95.75 255 ARG A N 1
ATOM 1979 C CA . ARG A 1 255 ? 18.344 19.688 20.422 1 95.75 255 ARG A CA 1
ATOM 1980 C C . ARG A 1 255 ? 17.203 18.672 20.359 1 95.75 255 ARG A C 1
ATOM 1982 O O . ARG A 1 255 ? 16.844 18.094 21.391 1 95.75 255 ARG A O 1
ATOM 1989 N N . LYS A 1 256 ? 16.656 18.469 19.188 1 96.88 256 LYS A N 1
ATOM 1990 C CA . LYS A 1 256 ? 15.617 17.469 19 1 96.88 256 LYS A CA 1
ATOM 1991 C C . LYS A 1 256 ? 16.219 16.094 18.703 1 96.88 256 LYS A C 1
ATOM 1993 O O . LYS A 1 256 ? 17.375 15.836 19.031 1 96.88 256 LYS A O 1
ATOM 1998 N N . PHE A 1 257 ? 15.453 15.219 18.266 1 96.62 257 PHE A N 1
ATOM 1999 C CA . PHE A 1 257 ? 15.945 13.906 17.875 1 96.62 257 PHE A CA 1
ATOM 2000 C C . PHE A 1 257 ? 16.719 13.984 16.562 1 96.62 257 PHE A C 1
ATOM 2002 O O . PHE A 1 257 ? 16.328 14.711 15.648 1 96.62 257 PHE A O 1
ATOM 2009 N N . VAL A 1 258 ? 17.734 13.25 16.5 1 93.62 258 VAL A N 1
ATOM 2010 C CA . VAL A 1 258 ? 18.562 13.273 15.289 1 93.62 258 VAL A CA 1
ATOM 2011 C C . VAL A 1 258 ? 17.875 12.461 14.188 1 93.62 258 VAL A C 1
ATOM 2013 O O . VAL A 1 258 ? 17.906 12.852 13.016 1 93.62 258 VAL A O 1
ATOM 2016 N N . THR A 1 259 ? 17.281 11.328 14.633 1 94.5 259 THR A N 1
ATOM 2017 C CA . THR A 1 259 ? 16.641 10.461 13.656 1 94.5 259 THR A CA 1
ATOM 2018 C C . THR A 1 259 ? 15.258 10.016 14.148 1 94.5 259 THR A C 1
ATOM 2020 O O . THR A 1 259 ? 14.992 10.047 15.352 1 94.5 259 THR A O 1
ATOM 2023 N N . ALA A 1 260 ? 14.492 9.656 13.164 1 95.56 260 ALA A N 1
ATOM 2024 C CA . ALA A 1 260 ? 13.188 9.094 13.516 1 95.56 260 ALA A CA 1
ATOM 2025 C C . ALA A 1 260 ? 13.336 7.812 14.328 1 95.56 260 ALA A C 1
ATOM 2027 O O . ALA A 1 260 ? 12.539 7.543 15.227 1 95.56 260 ALA A O 1
ATOM 2028 N N . ALA A 1 261 ? 14.352 7.078 14.031 1 91.19 261 ALA A N 1
ATOM 2029 C CA . ALA A 1 261 ? 14.625 5.848 14.766 1 91.19 261 ALA A CA 1
ATOM 2030 C C . ALA A 1 261 ? 14.859 6.133 16.25 1 91.19 261 ALA A C 1
ATOM 2032 O O . ALA A 1 261 ? 14.359 5.41 17.109 1 91.19 261 ALA A O 1
ATOM 2033 N N . GLU A 1 262 ? 15.609 7.129 16.484 1 93.62 262 GLU A N 1
ATOM 2034 C CA . GLU A 1 262 ? 15.844 7.543 17.859 1 93.62 262 GLU A CA 1
ATOM 2035 C C . GLU A 1 262 ? 14.547 7.949 18.547 1 93.62 262 GLU A C 1
ATOM 2037 O O . GLU A 1 262 ? 14.297 7.566 19.688 1 93.62 262 GLU A O 1
ATOM 2042 N N . PHE A 1 263 ? 13.75 8.703 17.875 1 96.31 263 PHE A N 1
ATOM 2043 C CA . PHE A 1 263 ? 12.453 9.141 18.375 1 96.31 263 PHE A CA 1
ATOM 2044 C C . PHE A 1 263 ? 11.578 7.938 18.719 1 96.31 263 PHE A C 1
ATOM 2046 O O . PHE A 1 263 ? 10.992 7.871 19.797 1 96.31 263 PHE A O 1
ATOM 2053 N N . LEU A 1 264 ? 11.578 7.004 17.812 1 94.19 264 LEU A N 1
ATOM 2054 C CA . LEU A 1 264 ? 10.758 5.809 17.969 1 94.19 264 LEU A CA 1
ATOM 2055 C C . LEU A 1 264 ? 11.227 4.988 19.172 1 94.19 264 LEU A C 1
ATOM 2057 O O . LEU A 1 264 ? 10.406 4.484 19.938 1 94.19 264 LEU A O 1
ATOM 2061 N N . ALA A 1 265 ? 12.469 4.82 19.359 1 92.31 265 ALA A N 1
ATOM 2062 C CA . ALA A 1 265 ? 13.031 4.059 20.469 1 92.31 265 ALA A CA 1
ATOM 2063 C C . ALA A 1 265 ? 12.625 4.668 21.812 1 92.31 265 ALA A C 1
ATOM 2065 O O . ALA A 1 265 ? 12.258 3.947 22.734 1 92.31 265 ALA A O 1
ATOM 2066 N N . GLU A 1 266 ? 12.641 5.918 21.875 1 92.88 266 GLU A N 1
ATOM 2067 C CA . GLU A 1 266 ? 12.297 6.594 23.125 1 92.88 266 GLU A CA 1
ATOM 2068 C C . GLU A 1 266 ? 10.797 6.539 23.391 1 92.88 266 GLU A C 1
ATOM 2070 O O . GLU A 1 266 ? 10.367 6.445 24.547 1 92.88 266 GLU A O 1
ATOM 2075 N N . LEU A 1 267 ? 10.07 6.613 22.328 1 93.56 267 LEU A N 1
ATOM 2076 C CA . LEU A 1 267 ? 8.617 6.539 22.453 1 93.56 267 LEU A CA 1
ATOM 2077 C C . LEU A 1 267 ? 8.188 5.191 23.031 1 93.56 267 LEU A C 1
ATOM 2079 O O . LEU A 1 267 ? 7.23 5.113 23.797 1 93.56 267 LEU A O 1
ATOM 2083 N N . ARG A 1 268 ? 8.914 4.18 22.625 1 88.56 268 ARG A N 1
ATOM 2084 C CA . ARG A 1 268 ? 8.531 2.82 23 1 88.56 268 ARG A CA 1
ATOM 2085 C C . ARG A 1 268 ? 9.172 2.408 24.312 1 88.56 268 ARG A C 1
ATOM 2087 O O . ARG A 1 268 ? 8.977 1.285 24.781 1 88.56 268 ARG A O 1
ATOM 2094 N N . LEU A 1 269 ? 9.984 3.141 24.891 1 77.44 269 LEU A N 1
ATOM 2095 C CA . LEU A 1 269 ? 10.625 2.805 26.156 1 77.44 269 LEU A CA 1
ATOM 2096 C C . LEU A 1 269 ? 9.578 2.619 27.25 1 77.44 269 LEU A C 1
ATOM 2098 O O . LEU A 1 269 ? 8.648 3.418 27.375 1 77.44 269 LEU A O 1
ATOM 2102 N N . HIS A 1 270 ? 9.062 1.338 27.344 1 59.28 270 HIS A N 1
ATOM 2103 C CA . HIS A 1 270 ? 8.172 1.014 28.453 1 59.28 270 HIS A CA 1
ATOM 2104 C C . HIS A 1 270 ? 8.859 1.256 29.797 1 59.28 270 HIS A C 1
ATOM 2106 O O . HIS A 1 270 ? 10.055 0.993 29.953 1 59.28 270 HIS A O 1
ATOM 2112 N N . ASN A 1 271 ? 8.562 2.211 30.547 1 44.62 271 ASN A N 1
ATOM 2113 C CA . ASN A 1 271 ? 9 2.072 31.938 1 44.62 271 ASN A CA 1
ATOM 2114 C C . ASN A 1 271 ? 8.531 0.749 32.531 1 44.62 271 ASN A C 1
ATOM 2116 O O . ASN A 1 271 ? 7.336 0.468 32.562 1 44.62 271 ASN A O 1
ATOM 2120 N N . VAL A 1 272 ? 9.234 -0.327 32.5 1 40.25 272 VAL A N 1
ATOM 2121 C CA . VAL A 1 272 ? 9.062 -1.415 33.469 1 40.25 272 VAL A CA 1
ATOM 2122 C C . VAL A 1 272 ? 8.844 -0.844 34.844 1 40.25 272 VAL A C 1
ATOM 2124 O O . VAL A 1 272 ? 9.797 -0.612 35.594 1 40.25 272 VAL A O 1
ATOM 2127 N N . ALA A 1 273 ? 8.539 0.23 35.25 1 36.5 273 ALA A N 1
ATOM 2128 C CA . ALA A 1 273 ? 8.25 0.5 36.656 1 36.5 273 ALA A CA 1
ATOM 2129 C C . ALA A 1 273 ? 7.352 -0.585 37.25 1 36.5 273 ALA A C 1
ATOM 2131 O O . ALA A 1 273 ? 6.742 -1.363 36.5 1 36.5 273 ALA A O 1
ATOM 2132 N N . ALA A 1 274 ? 6.926 -0.366 38.75 1 33.47 274 ALA A N 1
ATOM 2133 C CA . ALA A 1 274 ? 6.566 -0.988 40.031 1 33.47 274 ALA A CA 1
ATOM 2134 C C . ALA A 1 274 ? 5.211 -1.683 39.906 1 33.47 274 ALA A C 1
ATOM 2136 O O . ALA A 1 274 ? 4.562 -1.938 40.938 1 33.47 274 ALA A O 1
ATOM 2137 N N . SER A 1 275 ? 4.586 -1.81 38.875 1 34.28 275 SER A N 1
ATOM 2138 C CA . SER A 1 275 ? 3.354 -2.445 39.312 1 34.28 275 SER A CA 1
ATOM 2139 C C . SER A 1 275 ? 3.637 -3.783 40 1 34.28 275 SER A C 1
ATOM 2141 O O . SER A 1 275 ? 3.42 -4.844 39.406 1 34.28 275 SER A O 1
ATOM 2143 N N . THR A 1 276 ? 4.688 -3.959 40.75 1 31.88 276 THR A N 1
ATOM 2144 C CA . THR A 1 276 ? 4.605 -5.066 41.719 1 31.88 276 THR A CA 1
ATOM 2145 C C . THR A 1 276 ? 3.303 -5.008 42.5 1 31.88 276 THR A C 1
ATOM 2147 O O . THR A 1 276 ? 3.102 -5.785 43.438 1 31.88 276 THR A O 1
ATOM 2150 N N . GLU A 1 277 ? 2.633 -3.904 42.875 1 29.91 277 GLU A N 1
ATOM 2151 C CA . GLU A 1 277 ? 1.479 -4.18 43.719 1 29.91 277 GLU A CA 1
ATOM 2152 C C . GLU A 1 277 ? 0.502 -5.129 43.031 1 29.91 277 GLU A C 1
ATOM 2154 O O . GLU A 1 277 ? 0.083 -4.887 41.906 1 29.91 277 GLU A O 1
ATOM 2159 N N . GLY A 1 278 ? 0.607 -6.473 43.406 1 30.66 278 GLY A N 1
ATOM 2160 C CA . GLY A 1 278 ? -0.304 -7.598 43.25 1 30.66 278 GLY A CA 1
ATOM 2161 C C . GLY A 1 278 ? -1.76 -7.211 43.438 1 30.66 278 GLY A C 1
ATOM 2162 O O . GLY A 1 278 ? -2.236 -7.086 44.562 1 30.66 278 GLY A O 1
ATOM 2163 N N . THR A 1 279 ? -2.301 -6.152 43 1 28.09 279 THR A N 1
ATOM 2164 C CA . THR A 1 279 ? -3.725 -5.996 43.25 1 28.09 279 THR A CA 1
ATOM 2165 C C . THR A 1 279 ? -4.473 -7.301 43 1 28.09 279 THR A C 1
ATOM 2167 O O . THR A 1 279 ? -4.426 -7.836 41.906 1 28.09 279 THR A O 1
ATOM 2170 N N . THR A 1 280 ? -4.535 -8.148 44.062 1 28.14 280 THR A N 1
ATOM 2171 C CA . THR A 1 280 ? -5.527 -9.195 44.312 1 28.14 280 THR A CA 1
ATOM 2172 C C . THR A 1 280 ? -6.898 -8.758 43.781 1 28.14 280 THR A C 1
ATOM 2174 O O . THR A 1 280 ? -7.523 -7.863 44.375 1 28.14 280 THR A O 1
ATOM 2177 N N . GLU A 1 281 ? -6.969 -8.5 42.594 1 27.02 281 GLU A N 1
ATOM 2178 C CA . GLU A 1 281 ? -8.32 -8.25 42.094 1 27.02 281 GLU A CA 1
ATOM 2179 C C . GLU A 1 281 ? -9.305 -9.281 42.625 1 27.02 281 GLU A C 1
ATOM 2181 O O . GLU A 1 281 ? -9.156 -10.477 42.375 1 27.02 281 GLU A O 1
ATOM 2186 N N . THR A 1 282 ? -9.633 -9.047 43.906 1 28.22 282 THR A N 1
ATOM 2187 C CA . THR A 1 282 ? -10.789 -9.75 44.438 1 28.22 282 THR A CA 1
ATOM 2188 C C . THR A 1 282 ? -11.906 -9.82 43.406 1 28.22 282 THR A C 1
ATOM 2190 O O . THR A 1 282 ? -12.219 -8.828 42.75 1 28.22 282 THR A O 1
ATOM 2193 N N . PRO A 1 283 ? -12.164 -10.992 43 1 26.48 283 PRO A N 1
ATOM 2194 C CA . PRO A 1 283 ? -13.242 -11.227 42.031 1 26.48 283 PRO A CA 1
ATOM 2195 C C . PRO A 1 283 ? -14.492 -10.398 42.344 1 26.48 283 PRO A C 1
ATOM 2197 O O . PRO A 1 283 ? -15.008 -10.438 43.438 1 26.48 283 PRO A O 1
ATOM 2200 N N . ALA A 1 284 ? -14.453 -9.164 41.938 1 26.83 284 ALA A N 1
ATOM 2201 C CA . ALA A 1 284 ? -15.641 -8.375 42.25 1 26.83 284 ALA A CA 1
ATOM 2202 C C . ALA A 1 284 ? -16.906 -9.227 42.125 1 26.83 284 ALA A C 1
ATOM 2204 O O . ALA A 1 284 ? -17.016 -10.086 41.25 1 26.83 284 ALA A O 1
ATOM 2205 N N . PRO A 1 285 ? -17.562 -9.367 43.125 1 26.64 285 PRO A N 1
ATOM 2206 C CA . PRO A 1 285 ? -18.766 -10.203 43.188 1 26.64 285 PRO A CA 1
ATOM 2207 C C . PRO A 1 285 ? -19.688 -9.992 42 1 26.64 285 PRO A C 1
ATOM 2209 O O . PRO A 1 285 ? -19.609 -8.961 41.312 1 26.64 285 PRO A O 1
ATOM 2212 N N . SER A 1 286 ? -20.172 -11.016 41.438 1 24.56 286 SER A N 1
ATOM 2213 C CA . SER A 1 286 ? -21.156 -11.18 40.375 1 24.56 286 SER A CA 1
ATOM 2214 C C . SER A 1 286 ? -22.328 -10.211 40.531 1 24.56 286 SER A C 1
ATOM 2216 O O . SER A 1 286 ? -23.047 -10.273 41.531 1 24.56 286 SER A O 1
ATOM 2218 N N . TRP A 1 287 ? -22.125 -8.906 40.219 1 22.53 287 TRP A N 1
ATOM 2219 C CA . TRP A 1 287 ? -23.188 -7.902 40.375 1 22.53 287 TRP A CA 1
ATOM 2220 C C . TRP A 1 287 ? -24.5 -8.422 39.812 1 22.53 287 TRP A C 1
ATOM 2222 O O . TRP A 1 287 ? -24.531 -9.047 38.75 1 22.53 287 TRP A O 1
ATOM 2232 N N . GLN A 1 288 ? -25.328 -8.797 40.625 1 23.7 288 GLN A N 1
ATOM 2233 C CA . GLN A 1 288 ? -26.734 -9.156 40.438 1 23.7 288 GLN A CA 1
ATOM 2234 C C . GLN A 1 288 ? -27.406 -8.211 39.469 1 23.7 288 GLN A C 1
ATOM 2236 O O . GLN A 1 288 ? -27.203 -6.996 39.5 1 23.7 288 GLN A O 1
ATOM 2241 N N . ARG A 1 289 ? -27.828 -8.773 38.344 1 26.72 289 ARG A N 1
ATOM 2242 C CA . ARG A 1 289 ? -28.734 -8.289 37.312 1 26.72 289 ARG A CA 1
ATOM 2243 C C . ARG A 1 289 ? -29.875 -7.469 37.906 1 26.72 289 ARG A C 1
ATOM 2245 O O . ARG A 1 289 ? -30.812 -8.023 38.469 1 26.72 289 ARG A O 1
ATOM 2252 N N . ILE A 1 290 ? -29.516 -6.367 38.719 1 22.84 290 ILE A N 1
ATOM 2253 C CA . ILE A 1 290 ? -30.703 -5.676 39.188 1 22.84 290 ILE A CA 1
ATOM 2254 C C . ILE A 1 290 ? -31.562 -5.27 38 1 22.84 290 ILE A C 1
ATOM 2256 O O . ILE A 1 290 ? -31.062 -4.73 37 1 22.84 290 ILE A O 1
ATOM 2260 N N . SER A 1 291 ? -32.781 -5.762 37.906 1 25.28 291 SER A N 1
ATOM 2261 C CA . SER A 1 291 ? -33.938 -5.574 37.031 1 25.28 291 SER A CA 1
ATOM 2262 C C . SER A 1 291 ? -34.312 -4.098 36.938 1 25.28 291 SER A C 1
ATOM 2264 O O . SER A 1 291 ? -34.656 -3.461 37.938 1 25.28 291 SER A O 1
ATOM 2266 N N . THR A 1 292 ? -33.5 -3.355 36.25 1 24.19 292 THR A N 1
ATOM 2267 C CA . THR A 1 292 ? -33.656 -1.925 36 1 24.19 292 THR A CA 1
ATOM 2268 C C . THR A 1 292 ? -35.031 -1.597 35.469 1 24.19 292 THR A C 1
ATOM 2270 O O . THR A 1 292 ? -35.219 -0.595 34.781 1 24.19 292 THR A O 1
ATOM 2273 N N . ASP A 1 293 ? -36.094 -2.295 35.906 1 24.45 293 ASP A N 1
ATOM 2274 C CA . ASP A 1 293 ? -37.438 -1.951 35.406 1 24.45 293 ASP A CA 1
ATOM 2275 C C . ASP A 1 293 ? -37.719 -0.466 35.625 1 24.45 293 ASP A C 1
ATOM 2277 O O . ASP A 1 293 ? -38.438 0.148 34.812 1 24.45 293 ASP A O 1
ATOM 2281 N N . GLU A 1 294 ? -37.531 0.06 36.875 1 24.17 294 GLU A N 1
ATOM 2282 C CA . GLU A 1 294 ? -38.562 1.019 37.25 1 24.17 294 GLU A CA 1
ATOM 2283 C C . GLU A 1 294 ? -38.25 2.412 36.719 1 24.17 294 GLU A C 1
ATOM 2285 O O . GLU A 1 294 ? -39 3.355 36.938 1 24.17 294 GLU A O 1
ATOM 2290 N N . PHE A 1 295 ? -37.031 2.82 36.531 1 24.61 295 PHE A N 1
ATOM 2291 C CA . PHE A 1 295 ? -36.875 4.262 36.688 1 24.61 295 PHE A CA 1
ATOM 2292 C C . PHE A 1 295 ? -37.438 4.996 35.469 1 24.61 295 PHE A C 1
ATOM 2294 O O . PHE A 1 295 ? -36.719 5.355 34.562 1 24.61 295 PHE A O 1
ATOM 2301 N N . ASN A 1 296 ? -38.5 4.574 34.844 1 25.22 296 ASN A N 1
ATOM 2302 C CA . ASN A 1 296 ? -39.125 5.219 33.688 1 25.22 296 ASN A CA 1
ATOM 2303 C C . ASN A 1 296 ? -39.438 6.688 33.969 1 25.22 296 ASN A C 1
ATOM 2305 O O . ASN A 1 296 ? -39.594 7.48 33.031 1 25.22 296 ASN A O 1
ATOM 2309 N N . LYS A 1 297 ? -40.094 6.992 35.094 1 26.41 297 LYS A N 1
ATOM 2310 C CA . LYS A 1 297 ? -41.094 8.055 34.938 1 26.41 297 LYS A CA 1
ATOM 2311 C C . LYS A 1 297 ? -40.438 9.43 35.062 1 26.41 297 LYS A C 1
ATOM 2313 O O . LYS A 1 297 ? -40.562 10.102 36.094 1 26.41 297 LYS A O 1
ATOM 2318 N N . GLN A 1 298 ? -39.125 9.711 34.812 1 23.86 298 GLN A N 1
ATOM 2319 C CA . GLN A 1 298 ? -38.75 11.055 35.25 1 23.86 298 GLN A CA 1
ATOM 2320 C C . GLN A 1 298 ? -39.5 12.109 34.406 1 23.86 298 GLN A C 1
ATOM 2322 O O . GLN A 1 298 ? -39.656 11.945 33.219 1 23.86 298 GLN A O 1
ATOM 2327 N N . PRO A 1 299 ? -40.031 13.227 35 1 27.23 299 PRO A N 1
ATOM 2328 C CA . PRO A 1 299 ? -40.906 14.273 34.438 1 27.23 299 PRO A CA 1
ATOM 2329 C C . PRO A 1 299 ? -40.188 15.086 33.344 1 27.23 299 PRO A C 1
ATOM 2331 O O . PRO A 1 299 ? -38.938 15.188 33.375 1 27.23 299 PRO A O 1
ATOM 2334 N N . SER A 1 300 ? -40.688 15.258 32.156 1 28.38 300 SER A N 1
ATOM 2335 C CA . SER A 1 300 ? -40.531 15.984 30.906 1 28.38 300 SER A CA 1
ATOM 2336 C C . SER A 1 300 ? -40.25 17.469 31.156 1 28.38 300 SER A C 1
ATOM 2338 O O . SER A 1 300 ? -41.188 18.234 31.391 1 28.38 300 SER A O 1
ATOM 2340 N N . SER A 1 301 ? -39.469 17.938 32.094 1 30.38 301 SER A N 1
ATOM 2341 C CA . SER A 1 301 ? -39.406 19.391 32.188 1 30.38 301 SER A CA 1
ATOM 2342 C C . SER A 1 301 ? -39.094 20.016 30.812 1 30.38 301 SER A C 1
ATOM 2344 O O . SER A 1 301 ? -38.344 19.438 30.016 1 30.38 301 SER A O 1
ATOM 2346 N N . GLY A 1 302 ? -39.875 20.984 30.297 1 30.75 302 GLY A N 1
ATOM 2347 C CA . GLY A 1 302 ? -40.062 21.844 29.141 1 30.75 302 GLY A CA 1
ATOM 2348 C C . GLY A 1 302 ? -38.812 22.578 28.734 1 30.75 302 GLY A C 1
ATOM 2349 O O . GLY A 1 302 ? -38.594 23.719 29.156 1 30.75 302 GLY A O 1
ATOM 2350 N N . VAL A 1 303 ? -37.656 22.125 28.875 1 36.28 303 VAL A N 1
ATOM 2351 C CA . VAL A 1 303 ? -36.562 22.953 28.344 1 36.28 303 VAL A CA 1
ATOM 2352 C C . VAL A 1 303 ? -36.875 23.359 26.906 1 36.28 303 VAL A C 1
ATOM 2354 O O . VAL A 1 303 ? -37.188 22.5 26.078 1 36.28 303 VAL A O 1
ATOM 2357 N N . ALA A 1 304 ? -37.219 24.531 26.562 1 40.16 304 ALA A N 1
ATOM 2358 C CA . ALA A 1 304 ? -37.469 25.203 25.297 1 40.16 304 ALA A CA 1
ATOM 2359 C C . ALA A 1 304 ? -36.438 24.781 24.25 1 40.16 304 ALA A C 1
ATOM 2361 O O . ALA A 1 304 ? -35.25 24.953 24.453 1 40.16 304 ALA A O 1
ATOM 2362 N N . SER A 1 305 ? -36.594 23.797 23.391 1 52.03 305 SER A N 1
ATOM 2363 C CA . SER A 1 305 ? -35.781 23.25 22.297 1 52.03 305 SER A CA 1
ATOM 2364 C C . SER A 1 305 ? -35.281 24.344 21.375 1 52.03 305 SER A C 1
ATOM 2366 O O . SER A 1 305 ? -36.062 25.062 20.75 1 52.03 305 SER A O 1
ATOM 2368 N N . LEU A 1 306 ? -34.156 25.094 21.641 1 59.84 306 LEU A N 1
ATOM 2369 C CA . LEU A 1 306 ? -33.562 26.062 20.719 1 59.84 306 LEU A CA 1
ATOM 2370 C C . LEU A 1 306 ? -33.625 25.547 19.281 1 59.84 306 LEU A C 1
ATOM 2372 O O . LEU A 1 306 ? -33.406 24.344 19.047 1 59.84 306 LEU A O 1
ATOM 2376 N N . PRO A 1 307 ? -34.281 26.172 18.422 1 69.94 307 PRO A N 1
ATOM 2377 C CA . PRO A 1 307 ? -34.281 25.75 17.031 1 69.94 307 PRO A CA 1
ATOM 2378 C C . PRO A 1 307 ? -32.875 25.688 16.438 1 69.94 307 PRO A C 1
ATOM 2380 O O . PRO A 1 307 ? -32.344 26.688 15.938 1 69.94 307 PRO A O 1
ATOM 2383 N N . LEU A 1 308 ? -32.219 24.625 16.594 1 78.19 308 LEU A N 1
ATOM 2384 C CA . LEU A 1 308 ? -30.844 24.438 16.188 1 78.19 308 LEU A CA 1
ATOM 2385 C C . LEU A 1 308 ? -30.75 24.109 14.703 1 78.19 308 LEU A C 1
ATOM 2387 O O . LEU A 1 308 ? -29.672 24.203 14.109 1 78.19 308 LEU A O 1
ATOM 2391 N N . GLU A 1 309 ? -31.891 23.875 14.07 1 81 309 GLU A N 1
ATOM 2392 C CA . GLU A 1 309 ? -31.891 23.391 12.695 1 81 309 GLU A CA 1
ATOM 2393 C C . GLU A 1 309 ? -31.359 24.469 11.742 1 81 309 GLU A C 1
ATOM 2395 O O . GLU A 1 309 ? -30.547 24.156 10.852 1 81 309 GLU A O 1
ATOM 2400 N N . PRO A 1 310 ? -31.625 25.719 11.961 1 80.56 310 PRO A N 1
ATOM 2401 C CA . PRO A 1 310 ? -31.078 26.734 11.062 1 80.56 310 PRO A CA 1
ATOM 2402 C C . PRO A 1 310 ? -29.562 26.906 11.203 1 80.56 310 PRO A C 1
ATOM 2404 O O . PRO A 1 310 ? -28.875 27.094 10.203 1 80.56 310 PRO A O 1
ATOM 2407 N N . VAL A 1 311 ? -29.016 26.734 12.383 1 83.62 311 VAL A N 1
ATOM 2408 C CA . VAL A 1 311 ? -27.578 26.859 12.625 1 83.62 311 VAL A CA 1
ATOM 2409 C C . VAL A 1 311 ? -26.844 25.656 12.023 1 83.62 311 VAL A C 1
ATOM 2411 O O . VAL A 1 311 ? -25.812 25.812 11.375 1 83.62 311 VAL A O 1
ATOM 2414 N N . ILE A 1 312 ? -27.453 24.547 12.164 1 83.81 312 ILE A N 1
ATOM 2415 C CA . ILE A 1 312 ? -26.875 23.328 11.625 1 83.81 312 ILE A CA 1
ATOM 2416 C C . ILE A 1 312 ? -26.812 23.406 10.102 1 83.81 312 ILE A C 1
ATOM 2418 O O . ILE A 1 312 ? -25.781 23.109 9.492 1 83.81 312 ILE A O 1
ATOM 2422 N N . ARG A 1 313 ? -27.844 23.812 9.5 1 81.19 313 ARG A N 1
ATOM 2423 C CA . ARG A 1 313 ? -27.922 23.906 8.047 1 81.19 313 ARG A CA 1
ATOM 2424 C C . ARG A 1 313 ? -26.938 24.938 7.508 1 81.19 313 ARG A C 1
ATOM 2426 O O . ARG A 1 313 ? -26.266 24.688 6.512 1 81.19 313 ARG A O 1
ATOM 2433 N N . THR A 1 314 ? -26.797 26.047 8.18 1 83.38 314 THR A N 1
ATOM 2434 C CA . THR A 1 314 ? -25.922 27.125 7.727 1 83.38 314 THR A CA 1
ATOM 2435 C C . THR A 1 314 ? -24.453 26.75 7.941 1 83.38 314 THR A C 1
ATOM 2437 O O . THR A 1 314 ? -23.625 26.969 7.062 1 83.38 314 THR A O 1
ATOM 2440 N N . LEU A 1 315 ? -24.219 26.125 9.031 1 83.31 315 LEU A N 1
ATOM 2441 C CA . LEU A 1 315 ? -22.844 25.719 9.328 1 83.31 315 LEU A CA 1
ATOM 2442 C C . LEU A 1 315 ? -22.422 24.562 8.43 1 83.31 315 LEU A C 1
ATOM 2444 O O . LEU A 1 315 ? -21.266 24.516 7.992 1 83.31 315 LEU A O 1
ATOM 2448 N N . ALA A 1 316 ? -23.344 23.719 8.117 1 80.56 316 ALA A N 1
ATOM 2449 C CA . ALA A 1 316 ? -23.078 22.562 7.27 1 80.56 316 ALA A CA 1
ATOM 2450 C C . ALA A 1 316 ? -22.609 23 5.883 1 80.56 316 ALA A C 1
ATOM 2452 O O . ALA A 1 316 ? -21.812 22.312 5.242 1 80.56 316 ALA A O 1
ATOM 2453 N N . ALA A 1 317 ? -23 24.156 5.527 1 80.31 317 ALA A N 1
ATOM 2454 C CA . ALA A 1 317 ? -22.594 24.719 4.242 1 80.31 317 ALA A CA 1
ATOM 2455 C C . ALA A 1 317 ? -21.109 25.062 4.227 1 80.31 317 ALA A C 1
ATOM 2457 O O . ALA A 1 317 ? -20.484 25.125 3.164 1 80.31 317 ALA A O 1
ATOM 2458 N N . TYR A 1 318 ? -20.594 25.125 5.434 1 77.44 318 TYR A N 1
ATOM 2459 C CA . TYR A 1 318 ? -19.219 25.594 5.535 1 77.44 318 TYR A CA 1
ATOM 2460 C C . TYR A 1 318 ? -18.297 24.453 5.984 1 77.44 318 TYR A C 1
ATOM 2462 O O . TYR A 1 318 ? -17.156 24.359 5.523 1 77.44 318 TYR A O 1
ATOM 2470 N N . ILE A 1 319 ? -18.875 23.656 6.902 1 75.56 319 ILE A N 1
ATOM 2471 C CA . ILE A 1 319 ? -17.969 22.703 7.523 1 75.56 319 ILE A CA 1
ATOM 2472 C C . ILE A 1 319 ? -18.469 21.281 7.289 1 75.56 319 ILE A C 1
ATOM 2474 O O . ILE A 1 319 ? -17.891 20.312 7.816 1 75.56 319 ILE A O 1
ATOM 2478 N N . GLY A 1 320 ? -19.594 21.141 6.5 1 69.56 320 GLY A N 1
ATOM 2479 C CA . GLY A 1 320 ? -20.125 19.828 6.172 1 69.56 320 GLY A CA 1
ATOM 2480 C C . GLY A 1 320 ? -20.984 19.234 7.273 1 69.56 320 GLY A C 1
ATOM 2481 O O . GLY A 1 320 ? -21.438 19.953 8.172 1 69.56 320 GLY A O 1
ATOM 2482 N N . PRO A 1 321 ? -21.203 17.891 7.195 1 68.38 321 PRO A N 1
ATOM 2483 C CA . PRO A 1 321 ? -22.188 17.234 8.07 1 68.38 321 PRO A CA 1
ATOM 2484 C C . PRO A 1 321 ? -21.766 17.25 9.539 1 68.38 321 PRO A C 1
ATOM 2486 O O . PRO A 1 321 ? -22.609 17.062 10.422 1 68.38 321 PRO A O 1
ATOM 2489 N N . ILE A 1 322 ? -20.578 17.578 9.68 1 75.31 322 ILE A N 1
ATOM 2490 C CA . ILE A 1 322 ? -20.078 17.625 11.055 1 75.31 322 ILE A CA 1
ATOM 2491 C C . ILE A 1 322 ? -20.734 18.797 11.797 1 75.31 322 ILE A C 1
ATOM 2493 O O . ILE A 1 322 ? -20.766 18.812 13.023 1 75.31 322 ILE A O 1
ATOM 2497 N N . ALA A 1 323 ? -21.266 19.641 11.07 1 81.06 323 ALA A N 1
ATOM 2498 C CA . ALA A 1 323 ? -21.938 20.812 11.641 1 81.06 323 ALA A CA 1
ATOM 2499 C C . ALA A 1 323 ? -22.969 20.391 12.688 1 81.06 323 ALA A C 1
ATOM 2501 O O . ALA A 1 323 ? -23.094 21.031 13.734 1 81.06 323 ALA A O 1
ATOM 2502 N N . LYS A 1 324 ? -23.531 19.266 12.43 1 79.56 324 LYS A N 1
ATOM 2503 C CA . LYS A 1 324 ? -24.562 18.781 13.359 1 79.56 324 LYS A CA 1
ATOM 2504 C C . LYS A 1 324 ? -23.953 18.422 14.711 1 79.56 324 LYS A C 1
ATOM 2506 O O . LYS A 1 324 ? -24.469 18.812 15.758 1 79.56 324 LYS A O 1
ATOM 2511 N N . VAL A 1 325 ? -22.984 17.859 14.641 1 77.69 325 VAL A N 1
ATOM 2512 C CA . VAL A 1 325 ? -22.297 17.422 15.859 1 77.69 325 VAL A CA 1
ATOM 2513 C C . VAL A 1 325 ? -21.781 18.641 16.625 1 77.69 325 VAL A C 1
ATOM 2515 O O . VAL A 1 325 ? -21.953 18.75 17.828 1 77.69 325 VAL A O 1
ATOM 2518 N N . VAL A 1 326 ? -21.172 19.484 15.898 1 80.62 326 VAL A N 1
ATOM 2519 C CA . VAL A 1 326 ? -20.609 20.703 16.484 1 80.62 326 VAL A CA 1
ATOM 2520 C C . VAL A 1 326 ? -21.703 21.516 17.156 1 80.62 326 VAL A C 1
ATOM 2522 O O . VAL A 1 326 ? -21.578 21.906 18.312 1 80.62 326 VAL A O 1
ATOM 2525 N N . VAL A 1 327 ? -22.781 21.641 16.516 1 85.44 327 VAL A N 1
ATOM 2526 C CA . VAL A 1 327 ? -23.859 22.5 17 1 85.44 327 VAL A CA 1
ATOM 2527 C C . VAL A 1 327 ? -24.547 21.828 18.203 1 85.44 327 VAL A C 1
ATOM 2529 O O . VAL A 1 327 ? -24.859 22.484 19.188 1 85.44 327 VAL A O 1
ATOM 2532 N N . ASN A 1 328 ? -24.672 20.578 18.125 1 78.81 328 ASN A N 1
ATOM 2533 C CA . ASN A 1 328 ? -25.281 19.875 19.234 1 78.81 328 ASN A CA 1
ATOM 2534 C C . ASN A 1 328 ? -24.438 19.953 20.5 1 78.81 328 ASN A C 1
ATOM 2536 O O . ASN A 1 328 ? -24.953 20.125 21.594 1 78.81 328 ASN A O 1
ATOM 2540 N N . ARG A 1 329 ? -23.219 19.922 20.297 1 79.06 329 ARG A N 1
ATOM 2541 C CA . ARG A 1 329 ? -22.281 20.047 21.406 1 79.06 329 ARG A CA 1
ATOM 2542 C C . ARG A 1 329 ? -22.328 21.469 21.984 1 79.06 329 ARG A C 1
ATOM 2544 O O . ARG A 1 329 ? -22.391 21.641 23.203 1 79.06 329 ARG A O 1
ATOM 2551 N N . LEU A 1 330 ? -22.266 22.375 21.141 1 81.12 330 LEU A N 1
ATOM 2552 C CA . LEU A 1 330 ? -22.312 23.781 21.562 1 81.12 330 LEU A CA 1
ATOM 2553 C C . LEU A 1 330 ? -23.641 24.094 22.234 1 81.12 330 LEU A C 1
ATOM 2555 O O . LEU A 1 330 ? -23.672 24.875 23.203 1 81.12 330 LEU A O 1
ATOM 2559 N N . ALA A 1 331 ? -24.688 23.484 21.812 1 80.69 331 ALA A N 1
ATOM 2560 C CA . ALA A 1 331 ? -26.016 23.688 22.375 1 80.69 331 ALA A CA 1
ATOM 2561 C C . ALA A 1 331 ? -26.109 23.156 23.797 1 80.69 331 ALA A C 1
ATOM 2563 O O . ALA A 1 331 ? -26.781 23.75 24.641 1 80.69 331 ALA A O 1
ATOM 2564 N N . LYS A 1 332 ? -25.422 22.125 23.969 1 78.5 332 LYS A N 1
ATOM 2565 C CA . LYS A 1 332 ? -25.391 21.562 25.312 1 78.5 332 LYS A CA 1
ATOM 2566 C C . LYS A 1 332 ? -24.594 22.453 26.266 1 78.5 332 LYS A C 1
ATOM 2568 O O . LYS A 1 332 ? -24.875 22.5 27.453 1 78.5 332 LYS A O 1
ATOM 2573 N N . GLN A 1 333 ? -23.641 23.078 25.625 1 78.44 333 GLN A N 1
ATOM 2574 C CA . GLN A 1 333 ? -22.719 23.891 26.422 1 78.44 333 GLN A CA 1
ATOM 2575 C C . GLN A 1 333 ? -23.266 25.312 26.609 1 78.44 333 GLN A C 1
ATOM 2577 O O . GLN A 1 333 ? -23.078 25.906 27.656 1 78.44 333 GLN A O 1
ATOM 2582 N N . TYR A 1 334 ? -23.844 25.734 25.5 1 78.31 334 TYR A N 1
ATOM 2583 C CA . TYR A 1 334 ? -24.328 27.109 25.5 1 78.31 334 TYR A CA 1
ATOM 2584 C C . TYR A 1 334 ? -25.844 27.156 25.328 1 78.31 334 TYR A C 1
ATOM 2586 O O . TYR A 1 334 ? -26.391 26.484 24.469 1 78.31 334 TYR A O 1
ATOM 2594 N N . GLY A 1 335 ? -26.578 27.703 26.141 1 72.38 335 GLY A N 1
ATOM 2595 C CA . GLY A 1 335 ? -28.016 27.844 26.109 1 72.38 335 GLY A CA 1
ATOM 2596 C C . GLY A 1 335 ? -28.484 29.062 25.328 1 72.38 335 GLY A C 1
ATOM 2597 O O . GLY A 1 335 ? -29.656 29.453 25.391 1 72.38 335 GLY A O 1
ATOM 2598 N N . ASP A 1 336 ? -27.594 29.828 24.625 1 80.88 336 ASP A N 1
ATOM 2599 C CA . ASP A 1 336 ? -27.844 31.062 23.906 1 80.88 336 ASP A CA 1
ATOM 2600 C C . ASP A 1 336 ? -27.453 30.922 22.438 1 80.88 336 ASP A C 1
ATOM 2602 O O . ASP A 1 336 ? -26.344 30.484 22.109 1 80.88 336 ASP A O 1
ATOM 2606 N N . LEU A 1 337 ? -28.375 31.109 21.531 1 80.69 337 LEU A N 1
ATOM 2607 C CA . LEU A 1 337 ? -28.188 30.953 20.094 1 80.69 337 LEU A CA 1
ATOM 2608 C C . LEU A 1 337 ? -27.078 31.859 19.594 1 80.69 337 LEU A C 1
ATOM 2610 O O . LEU A 1 337 ? -26.312 31.484 18.703 1 80.69 337 LEU A O 1
ATOM 2614 N N . ASP A 1 338 ? -26.938 33.031 20.156 1 80.38 338 ASP A N 1
ATOM 2615 C CA . ASP A 1 338 ? -25.906 33.969 19.75 1 80.38 338 ASP A CA 1
ATOM 2616 C C . ASP A 1 338 ? -24.516 33.438 20.062 1 80.38 338 ASP A C 1
ATOM 2618 O O . ASP A 1 338 ? -23.594 33.531 19.234 1 80.38 338 ASP A O 1
ATOM 2622 N N . LYS A 1 339 ? -24.375 32.906 21.156 1 83.06 339 LYS A N 1
ATOM 2623 C CA . LYS A 1 339 ? -23.109 32.312 21.562 1 83.06 339 LYS A CA 1
ATOM 2624 C C . LYS A 1 339 ? -22.797 31.062 20.734 1 83.06 339 LYS A C 1
ATOM 2626 O O . LYS A 1 339 ? -21.656 30.812 20.359 1 83.06 339 LYS A O 1
ATOM 2631 N N . ILE A 1 340 ? -23.844 30.328 20.406 1 84.69 340 ILE A N 1
ATOM 2632 C CA . ILE A 1 340 ? -23.672 29.141 19.578 1 84.69 340 ILE A CA 1
ATOM 2633 C C . ILE A 1 340 ? -23.188 29.547 18.188 1 84.69 340 ILE A C 1
ATOM 2635 O O . ILE A 1 340 ? -22.234 28.953 17.656 1 84.69 340 ILE A O 1
ATOM 2639 N N . TYR A 1 341 ? -23.688 30.609 17.609 1 86.12 341 TYR A N 1
ATOM 2640 C CA . TYR A 1 341 ? -23.234 31.125 16.328 1 86.12 341 TYR A CA 1
ATOM 2641 C C . TYR A 1 341 ? -21.797 31.609 16.422 1 86.12 341 TYR A C 1
ATOM 2643 O O . TYR A 1 341 ? -20.984 31.312 15.523 1 86.12 341 TYR A O 1
ATOM 2651 N N . THR A 1 342 ? -21.469 32.25 17.5 1 83.25 342 THR A N 1
ATOM 2652 C CA . THR A 1 342 ? -20.125 32.781 17.688 1 83.25 342 THR A CA 1
ATOM 2653 C C . THR A 1 342 ? -19.109 31.656 17.844 1 83.25 342 THR A C 1
ATOM 2655 O O . THR A 1 342 ? -18.062 31.656 17.203 1 83.25 342 THR A O 1
ATOM 2658 N N . GLU A 1 343 ? -19.531 30.672 18.641 1 84.19 343 GLU A N 1
ATOM 2659 C CA . GLU A 1 343 ? -18.625 29.547 18.875 1 84.19 343 GLU A CA 1
ATOM 2660 C C . GLU A 1 343 ? -18.562 28.625 17.672 1 84.19 343 GLU A C 1
ATOM 2662 O O . GLU A 1 343 ? -17.484 28.125 17.328 1 84.19 343 GLU A O 1
ATOM 2667 N N . ALA A 1 344 ? -19.625 28.438 16.969 1 84.31 344 ALA A N 1
ATOM 2668 C CA . ALA A 1 344 ? -19.688 27.625 15.75 1 84.31 344 ALA A CA 1
ATOM 2669 C C . ALA A 1 344 ? -18.875 28.266 14.625 1 84.31 344 ALA A C 1
ATOM 2671 O O . ALA A 1 344 ? -18.219 27.578 13.852 1 84.31 344 ALA A O 1
ATOM 2672 N N . SER A 1 345 ? -18.812 29.547 14.602 1 83.75 345 SER A N 1
ATOM 2673 C CA . SER A 1 345 ? -18.109 30.281 13.555 1 83.75 345 SER A CA 1
ATOM 2674 C C . SER A 1 345 ? -16.609 30.031 13.609 1 83.75 345 SER A C 1
ATOM 2676 O O . SER A 1 345 ? -15.922 30.109 12.594 1 83.75 345 SER A O 1
ATOM 2678 N N . LYS A 1 346 ? -16.219 29.562 14.75 1 78.31 346 LYS A N 1
ATOM 2679 C CA . LYS A 1 346 ? -14.805 29.297 14.977 1 78.31 346 LYS A CA 1
ATOM 2680 C C . LYS A 1 346 ? -14.359 28.031 14.258 1 78.31 346 LYS A C 1
ATOM 2682 O O . LYS A 1 346 ? -13.164 27.828 14.039 1 78.31 346 LYS A O 1
ATOM 2687 N N . HIS A 1 347 ? -15.312 27.344 13.883 1 76.19 347 HIS A N 1
ATOM 2688 C CA . HIS A 1 347 ? -15.039 26.094 13.188 1 76.19 347 HIS A CA 1
ATOM 2689 C C . HIS A 1 347 ? -14.922 26.328 11.68 1 76.19 347 HIS A C 1
ATOM 2691 O O . HIS A 1 347 ? -14.602 25.406 10.93 1 76.19 347 HIS A O 1
ATOM 2697 N N . ILE A 1 348 ? -15.188 27.516 11.211 1 76.12 348 ILE A N 1
ATOM 2698 C CA . ILE A 1 348 ? -15.078 27.922 9.812 1 76.12 348 ILE A CA 1
ATOM 2699 C C . ILE A 1 348 ? -13.711 28.531 9.555 1 76.12 348 ILE A C 1
ATOM 2701 O O . ILE A 1 348 ? -13.336 29.516 10.203 1 76.12 348 ILE A O 1
ATOM 2705 N N . GLU A 1 349 ? -13 27.953 8.703 1 69.25 349 GLU A N 1
ATOM 2706 C CA . GLU A 1 349 ? -11.586 28.281 8.508 1 69.25 349 GLU A CA 1
ATOM 2707 C C . GLU A 1 349 ? -11.414 29.641 7.836 1 69.25 349 GLU A C 1
ATOM 2709 O O . GLU A 1 349 ? -10.562 30.438 8.242 1 69.25 349 GLU A O 1
ATOM 2714 N N . ASN A 1 350 ? -12.172 29.969 6.852 1 68.31 350 ASN A N 1
ATOM 2715 C CA . ASN A 1 350 ? -12.125 31.203 6.082 1 68.31 350 ASN A CA 1
ATOM 2716 C C . ASN A 1 350 ? -12.844 32.344 6.801 1 68.31 350 ASN A C 1
ATOM 2718 O O . ASN A 1 350 ? -14.008 32.188 7.191 1 68.31 350 ASN A O 1
ATOM 2722 N N . ASP A 1 351 ? -12.141 33.406 6.996 1 72.31 351 ASP A N 1
ATOM 2723 C CA . ASP A 1 351 ? -12.688 34.531 7.715 1 72.31 351 ASP A CA 1
ATOM 2724 C C . ASP A 1 351 ? -13.906 35.125 6.992 1 72.31 351 ASP A C 1
ATOM 2726 O O . ASP A 1 351 ? -14.891 35.5 7.629 1 72.31 351 ASP A O 1
ATOM 2730 N N . ALA A 1 352 ? -13.758 35.219 5.695 1 75.31 352 ALA A N 1
ATOM 2731 C CA . ALA A 1 352 ? -14.898 35.75 4.957 1 75.31 352 ALA A CA 1
ATOM 2732 C C . ALA A 1 352 ? -16.141 34.875 5.148 1 75.31 352 ALA A C 1
ATOM 2734 O O . ALA A 1 352 ? -17.234 35.406 5.359 1 75.31 352 ALA A O 1
ATOM 2735 N N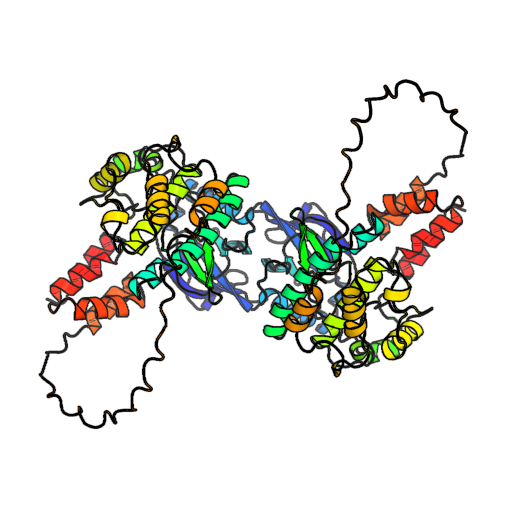 . ASP A 1 353 ? -15.883 33.688 5.219 1 80 353 ASP A N 1
ATOM 2736 C CA . ASP A 1 353 ? -16.969 32.719 5.414 1 80 353 ASP A CA 1
ATOM 2737 C C . ASP A 1 353 ? -17.469 32.75 6.855 1 80 353 ASP A C 1
ATOM 2739 O O . ASP A 1 353 ? -18.672 32.625 7.098 1 80 353 ASP A O 1
ATOM 2743 N N . ARG A 1 354 ? -16.594 32.969 7.723 1 82.12 354 ARG A N 1
ATOM 2744 C CA . ARG A 1 354 ? -16.969 33.125 9.125 1 82.12 354 ARG A CA 1
ATOM 2745 C C . ARG A 1 354 ? -17.906 34.312 9.312 1 82.12 354 ARG A C 1
ATOM 2747 O O . ARG A 1 354 ? -18.922 34.219 10.016 1 82.12 354 ARG A O 1
ATOM 2754 N N . GLN A 1 355 ? -17.5 35.375 8.609 1 81.5 355 GLN A N 1
ATOM 2755 C CA . GLN A 1 355 ? -18.328 36.594 8.703 1 81.5 355 GLN A CA 1
ATOM 2756 C C . GLN A 1 355 ? -19.688 36.375 8.055 1 81.5 355 GLN A C 1
ATOM 2758 O O . GLN A 1 355 ? -20.719 36.812 8.594 1 81.5 355 GLN A O 1
ATOM 2763 N N . LYS A 1 356 ? -19.688 35.688 6.93 1 82.25 356 LYS A N 1
ATOM 2764 C CA . LYS A 1 356 ? -20.938 35.375 6.25 1 82.25 356 LYS A CA 1
ATOM 2765 C C . LYS A 1 356 ? -21.828 34.5 7.121 1 82.25 356 LYS A C 1
ATOM 2767 O O . LYS A 1 356 ? -23.047 34.719 7.199 1 82.25 356 LYS A O 1
ATOM 2772 N N . PHE A 1 357 ? -21.219 33.656 7.816 1 86.25 357 PHE A N 1
ATOM 2773 C CA . PHE A 1 357 ? -21.922 32.781 8.734 1 86.25 357 PHE A CA 1
ATOM 2774 C C . PHE A 1 357 ? -22.484 33.562 9.906 1 86.25 357 PHE A C 1
ATOM 2776 O O . PHE A 1 357 ? -23.656 33.406 10.258 1 86.25 357 PHE A O 1
ATOM 2783 N N . LEU A 1 358 ? -21.719 34.406 10.406 1 85.31 358 LEU A N 1
ATOM 2784 C CA . LEU A 1 358 ? -22.141 35.188 11.562 1 85.31 358 LEU A CA 1
ATOM 2785 C C . LEU A 1 358 ? -23.25 36.156 11.172 1 85.31 358 LEU A C 1
ATOM 2787 O O . LEU A 1 358 ? -24.141 36.438 11.984 1 85.31 358 LEU A O 1
ATOM 2791 N N . ARG A 1 359 ? -23.234 36.531 9.883 1 81.31 359 ARG A N 1
ATOM 2792 C CA . ARG A 1 359 ? -24.281 37.438 9.391 1 81.31 359 ARG A CA 1
ATOM 2793 C C . ARG A 1 359 ? -25.578 36.656 9.125 1 81.31 359 ARG A C 1
ATOM 2795 O O . ARG A 1 359 ? -26.656 37.281 9.047 1 81.31 359 ARG A O 1
ATOM 2802 N N . SER A 1 360 ? -25.5 35.375 8.969 1 77.38 360 SER A N 1
ATOM 2803 C CA . SER A 1 360 ? -26.672 34.562 8.672 1 77.38 360 SER A CA 1
ATOM 2804 C C . SER A 1 360 ? -27.484 34.281 9.93 1 77.38 360 SER A C 1
ATOM 2806 O O . SER A 1 360 ? -28.5 33.594 9.875 1 77.38 360 SER A O 1
ATOM 2808 N N . ARG A 1 361 ? -27.109 34.719 11.039 1 75.38 361 ARG A N 1
ATOM 2809 C CA . ARG A 1 361 ? -27.766 34.594 12.328 1 75.38 361 ARG A CA 1
ATOM 2810 C C . ARG A 1 361 ? -29.156 35.188 12.297 1 75.38 361 ARG A C 1
ATOM 2812 O O . ARG A 1 361 ? -29.328 36.344 11.867 1 75.38 361 ARG A O 1
ATOM 2819 N N . PRO A 1 362 ? -30.094 34.375 12.531 1 67.94 362 PRO A N 1
ATOM 2820 C CA . PRO A 1 362 ? -31.422 35 12.578 1 67.94 362 PRO A CA 1
ATOM 2821 C C . PRO A 1 362 ? -31.516 36.094 13.633 1 67.94 362 PRO A C 1
ATOM 2823 O O . PRO A 1 362 ? -30.891 36 14.695 1 67.94 362 PRO A O 1
ATOM 2826 N N . ARG A 1 363 ? -31.969 37.406 13.312 1 57.94 363 ARG A N 1
ATOM 2827 C CA . ARG A 1 363 ? -32.25 38.5 14.234 1 57.94 363 ARG A CA 1
ATOM 2828 C C . ARG A 1 363 ? -33.375 38.125 15.195 1 57.94 363 ARG A C 1
ATOM 2830 O O . ARG A 1 363 ? -34.344 37.469 14.812 1 57.94 363 ARG A O 1
ATOM 2837 N N . MET B 1 1 ? -2.719 -5.051 -29.344 1 63.41 1 MET B N 1
ATOM 2838 C CA . MET B 1 1 ? -1.407 -4.848 -29.953 1 63.41 1 MET B CA 1
ATOM 2839 C C . MET B 1 1 ? -0.319 -4.762 -28.891 1 63.41 1 MET B C 1
ATOM 2841 O O . MET B 1 1 ? -0.577 -4.324 -27.766 1 63.41 1 MET B O 1
ATOM 2845 N N . ALA B 1 2 ? 0.787 -5.43 -29.188 1 79.94 2 ALA B N 1
ATOM 2846 C CA . ALA B 1 2 ? 1.978 -5.336 -28.344 1 79.94 2 ALA B CA 1
ATOM 2847 C C . ALA B 1 2 ? 2.561 -3.926 -28.375 1 79.94 2 ALA B C 1
ATOM 2849 O O . ALA B 1 2 ? 2.561 -3.27 -29.422 1 79.94 2 ALA B O 1
ATOM 2850 N N . PHE B 1 3 ? 2.883 -3.367 -27.266 1 89.75 3 PHE B N 1
ATOM 2851 C CA . PHE B 1 3 ? 3.449 -2.027 -27.172 1 89.75 3 PHE B CA 1
ATOM 2852 C C . PHE B 1 3 ? 4.965 -2.072 -27.297 1 89.75 3 PHE B C 1
ATOM 2854 O O . PHE B 1 3 ? 5.586 -3.111 -27.062 1 89.75 3 PHE B O 1
ATOM 2861 N N . GLU B 1 4 ? 5.516 -0.959 -27.781 1 92.5 4 GLU B N 1
ATOM 2862 C CA . GLU B 1 4 ? 6.957 -0.864 -27.969 1 92.5 4 GLU B CA 1
ATOM 2863 C C . GLU B 1 4 ? 7.57 0.182 -27.047 1 92.5 4 GLU B C 1
ATOM 2865 O O . GLU B 1 4 ? 6.891 1.126 -26.625 1 92.5 4 GLU B O 1
ATOM 2870 N N . ALA B 1 5 ? 8.844 0.018 -26.812 1 94.69 5 ALA B N 1
ATOM 2871 C CA . ALA B 1 5 ? 9.562 0.985 -25.984 1 94.69 5 ALA B CA 1
ATOM 2872 C C . ALA B 1 5 ? 9.461 2.391 -26.578 1 94.69 5 ALA B C 1
ATOM 2874 O O . ALA B 1 5 ? 9.586 2.572 -27.781 1 94.69 5 ALA B O 1
ATOM 2875 N N . GLY B 1 6 ? 9.203 3.387 -25.734 1 95.69 6 GLY B N 1
ATOM 2876 C CA . GLY B 1 6 ? 9.086 4.773 -26.156 1 95.69 6 GLY B CA 1
ATOM 2877 C C . GLY B 1 6 ? 7.664 5.18 -26.484 1 95.69 6 GLY B C 1
ATOM 2878 O O . GLY B 1 6 ? 7.352 6.371 -26.547 1 95.69 6 GLY B O 1
ATOM 2879 N N . GLN B 1 7 ? 6.848 4.176 -26.703 1 95.69 7 GLN B N 1
ATOM 2880 C CA . GLN B 1 7 ? 5.453 4.461 -27.016 1 95.69 7 GLN B CA 1
ATOM 2881 C C . GLN B 1 7 ? 4.73 5.039 -25.797 1 95.69 7 GLN B C 1
ATOM 2883 O O . GLN B 1 7 ? 4.953 4.602 -24.672 1 95.69 7 GLN B O 1
ATOM 2888 N N . VAL B 1 8 ? 3.883 6.039 -26.031 1 96.31 8 VAL B N 1
ATOM 2889 C CA . VAL B 1 8 ? 3.117 6.652 -24.953 1 96.31 8 VAL B CA 1
ATOM 2890 C C . VAL B 1 8 ? 1.673 6.156 -25 1 96.31 8 VAL B C 1
ATOM 2892 O O . VAL B 1 8 ? 1.013 6.242 -26.031 1 96.31 8 VAL B O 1
ATOM 2895 N N . ILE B 1 9 ? 1.174 5.586 -23.953 1 93.88 9 ILE B N 1
ATOM 2896 C CA . ILE B 1 9 ? -0.172 5.062 -23.75 1 93.88 9 ILE B CA 1
ATOM 2897 C C . ILE B 1 9 ? -0.857 5.82 -22.625 1 93.88 9 ILE B C 1
ATOM 2899 O O . ILE B 1 9 ? -0.691 5.48 -21.438 1 93.88 9 ILE B O 1
ATOM 2903 N N . GLY B 1 10 ? -1.785 6.75 -23 1 92.44 10 GLY B N 1
ATOM 2904 C CA . GLY B 1 10 ? -2.295 7.621 -21.953 1 92.44 10 GLY B CA 1
ATOM 2905 C C . GLY B 1 10 ? -1.216 8.469 -21.297 1 92.44 10 GLY B C 1
ATOM 2906 O O . GLY B 1 10 ? -0.477 9.18 -21.984 1 92.44 10 GLY B O 1
ATOM 2907 N N . GLU B 1 11 ? -1.052 8.336 -19.953 1 95.44 11 GLU B N 1
ATOM 2908 C CA . GLU B 1 11 ? -0.032 9.078 -19.219 1 95.44 11 GLU B CA 1
ATOM 2909 C C . GLU B 1 11 ? 1.211 8.219 -18.984 1 95.44 11 GLU B C 1
ATOM 2911 O O . GLU B 1 11 ? 1.997 8.492 -18.078 1 95.44 11 GLU B O 1
ATOM 2916 N N . TYR B 1 12 ? 1.357 7.164 -19.781 1 97.81 12 TYR B N 1
ATOM 2917 C CA . TYR B 1 12 ? 2.438 6.223 -19.516 1 97.81 12 TYR B CA 1
ATOM 2918 C C . TYR B 1 12 ? 3.344 6.078 -20.734 1 97.81 12 TYR B C 1
ATOM 2920 O O . TYR B 1 12 ? 2.861 5.945 -21.859 1 97.81 12 TYR B O 1
ATOM 2928 N N . GLU B 1 13 ? 4.609 6.098 -20.469 1 98.31 13 GLU B N 1
ATOM 2929 C CA . GLU B 1 13 ? 5.602 5.777 -21.484 1 98.31 13 GLU B CA 1
ATOM 2930 C C . GLU B 1 13 ? 6.16 4.375 -21.297 1 98.31 13 GLU B C 1
ATOM 2932 O O . GLU B 1 13 ? 6.672 4.047 -20.219 1 98.31 13 GLU B O 1
ATOM 2937 N N . ILE B 1 14 ? 6.09 3.562 -22.344 1 98.12 14 ILE B N 1
ATOM 2938 C CA . ILE B 1 14 ? 6.602 2.199 -22.281 1 98.12 14 ILE B CA 1
ATOM 2939 C C . ILE B 1 14 ? 8.125 2.223 -22.219 1 98.12 14 ILE B C 1
ATOM 2941 O O . ILE B 1 14 ? 8.773 2.881 -23.031 1 98.12 14 ILE B O 1
ATOM 2945 N N . VAL B 1 15 ? 8.633 1.536 -21.203 1 97.94 15 VAL B N 1
ATOM 2946 C CA . VAL B 1 15 ? 10.086 1.485 -21.031 1 97.94 15 VAL B CA 1
ATOM 2947 C C . VAL B 1 15 ? 10.625 0.191 -21.641 1 97.94 15 VAL B C 1
ATOM 2949 O O . VAL B 1 15 ? 11.562 0.217 -22.438 1 97.94 15 VAL B O 1
ATOM 2952 N N . ARG B 1 16 ? 10.031 -0.996 -21.281 1 96.19 16 ARG B N 1
ATOM 2953 C CA . ARG B 1 16 ? 10.469 -2.295 -21.766 1 96.19 16 ARG B CA 1
ATOM 2954 C C . ARG B 1 16 ? 9.43 -3.375 -21.469 1 96.19 16 ARG B C 1
ATOM 2956 O O . ARG B 1 16 ? 8.547 -3.178 -20.641 1 96.19 16 ARG B O 1
ATOM 2963 N N . VAL B 1 17 ? 9.664 -4.465 -22.156 1 93.62 17 VAL B N 1
ATOM 2964 C CA . VAL B 1 17 ? 8.836 -5.641 -21.891 1 93.62 17 VAL B CA 1
ATOM 2965 C C . VAL B 1 17 ? 9.383 -6.395 -20.688 1 93.62 17 VAL B C 1
ATOM 2967 O O . VAL B 1 17 ? 10.586 -6.633 -20.578 1 93.62 17 VAL B O 1
ATOM 2970 N N . LEU B 1 18 ? 8.539 -6.652 -19.719 1 90.69 18 LEU B N 1
ATOM 2971 C CA . LEU B 1 18 ? 8.93 -7.445 -18.562 1 90.69 18 LEU B CA 1
ATOM 2972 C C . LEU B 1 18 ? 8.68 -8.93 -18.812 1 90.69 18 LEU B C 1
ATOM 2974 O O . LEU B 1 18 ? 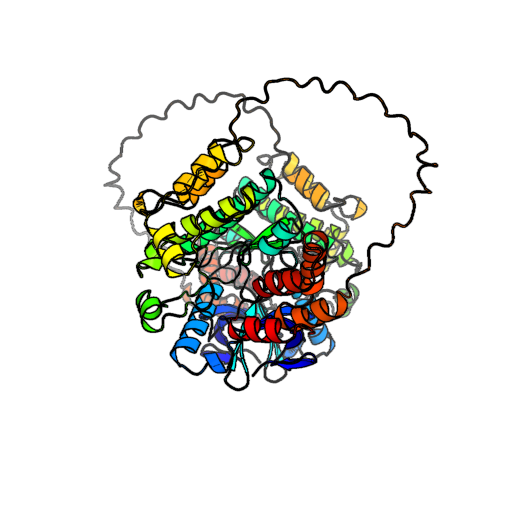9.43 -9.781 -18.328 1 90.69 18 LEU B O 1
ATOM 2978 N N . GLY B 1 19 ? 7.582 -9.203 -19.453 1 85.56 19 GLY B N 1
ATOM 2979 C CA . GLY B 1 19 ? 7.246 -10.586 -19.766 1 85.56 19 GLY B CA 1
ATOM 2980 C C . GLY B 1 19 ? 5.988 -10.719 -20.594 1 85.56 19 GLY B C 1
ATOM 2981 O O . GLY B 1 19 ? 5.207 -9.773 -20.719 1 85.56 19 GLY B O 1
ATOM 2982 N N . SER B 1 20 ? 5.965 -11.883 -21.25 1 82.19 20 SER B N 1
ATOM 2983 C CA . SER B 1 20 ? 4.793 -12.227 -22.047 1 82.19 20 SER B CA 1
ATOM 2984 C C . SER B 1 20 ? 4.41 -13.688 -21.859 1 82.19 20 SER B C 1
ATOM 2986 O O . SER B 1 20 ? 5.281 -14.562 -21.781 1 82.19 20 SER B O 1
ATOM 2988 N N . GLY B 1 21 ? 3.105 -13.945 -21.578 1 71.75 21 GLY B N 1
ATOM 2989 C CA . GLY B 1 21 ? 2.627 -15.312 -21.438 1 71.75 21 GLY B CA 1
ATOM 2990 C C . GLY B 1 21 ? 1.132 -15.445 -21.656 1 71.75 21 GLY B C 1
ATOM 2991 O O . GLY B 1 21 ? 0.529 -14.641 -22.375 1 71.75 21 GLY B O 1
ATOM 2992 N N . GLY B 1 22 ? 0.603 -16.562 -21.141 1 65.62 22 GLY B N 1
ATOM 2993 C CA . GLY B 1 22 ? -0.808 -16.875 -21.297 1 65.62 22 GLY B CA 1
ATOM 2994 C C . GLY B 1 22 ? -1.723 -15.828 -20.688 1 65.62 22 GLY B C 1
ATOM 2995 O O . GLY B 1 22 ? -2.875 -15.68 -21.094 1 65.62 22 GLY B O 1
ATOM 2996 N N . HIS B 1 23 ? -1.175 -15.023 -19.812 1 70.88 23 HIS B N 1
ATOM 2997 C CA . HIS B 1 23 ? -2.002 -14.047 -19.109 1 70.88 23 HIS B CA 1
ATOM 2998 C C . HIS B 1 23 ? -1.819 -12.648 -19.703 1 70.88 23 HIS B C 1
ATOM 3000 O O . HIS B 1 23 ? -2.32 -11.672 -19.156 1 70.88 23 HIS B O 1
ATOM 3006 N N . GLY B 1 24 ? -1.13 -12.562 -20.781 1 82.19 24 GLY B N 1
ATOM 3007 C CA . GLY B 1 24 ? -0.92 -11.281 -21.438 1 82.19 24 GLY B CA 1
ATOM 3008 C C . GLY B 1 24 ? 0.521 -10.812 -21.375 1 82.19 24 GLY B C 1
ATOM 3009 O O . GLY B 1 24 ? 1.432 -11.609 -21.156 1 82.19 24 GLY B O 1
ATOM 3010 N N . SER B 1 25 ? 0.653 -9.625 -21.797 1 90.12 25 SER B N 1
ATOM 3011 C CA . SER B 1 25 ? 1.972 -9 -21.781 1 90.12 25 SER B CA 1
ATOM 3012 C C . SER B 1 25 ? 2.078 -7.961 -20.672 1 90.12 25 SER B C 1
ATOM 3014 O O . SER B 1 25 ? 1.131 -7.215 -20.406 1 90.12 25 SER B O 1
ATOM 3016 N N . VAL B 1 26 ? 3.248 -8.016 -20.078 1 93.12 26 VAL B N 1
ATOM 3017 C CA . VAL B 1 26 ? 3.51 -7.051 -19.016 1 93.12 26 VAL B CA 1
ATOM 3018 C C . VAL B 1 26 ? 4.707 -6.18 -19.391 1 93.12 26 VAL B C 1
ATOM 3020 O O . VAL B 1 26 ? 5.734 -6.688 -19.844 1 93.12 26 VAL B O 1
ATOM 3023 N N . TYR B 1 27 ? 4.578 -4.875 -19.203 1 96.19 27 TYR B N 1
ATOM 3024 C CA . TYR B 1 27 ? 5.605 -3.889 -19.531 1 96.19 27 TYR B CA 1
ATOM 3025 C C . TYR B 1 27 ? 5.984 -3.078 -18.297 1 96.19 27 TYR B C 1
ATOM 3027 O O . TYR B 1 27 ? 5.168 -2.889 -17.391 1 96.19 27 TYR B O 1
ATOM 3035 N N . GLU B 1 28 ? 7.203 -2.697 -18.25 1 97.75 28 GLU B N 1
ATOM 3036 C CA . GLU B 1 28 ? 7.543 -1.557 -17.406 1 97.75 28 GLU B CA 1
ATOM 3037 C C . GLU B 1 28 ? 7.172 -0.24 -18.094 1 97.75 28 GLU B C 1
ATOM 3039 O O . GLU B 1 28 ? 7.488 -0.03 -19.266 1 97.75 28 GLU B O 1
ATOM 3044 N N . ALA B 1 29 ? 6.488 0.567 -17.438 1 98.19 29 ALA B N 1
ATOM 3045 C CA . ALA B 1 29 ? 6.098 1.879 -17.938 1 98.19 29 ALA B CA 1
ATOM 3046 C C . ALA B 1 29 ? 6.371 2.971 -16.906 1 98.19 29 ALA B C 1
ATOM 3048 O O . ALA B 1 29 ? 6.402 2.705 -15.711 1 98.19 29 ALA B O 1
ATOM 3049 N N . LYS B 1 30 ? 6.637 4.141 -17.375 1 98.19 30 LYS B N 1
ATOM 3050 C CA . LYS B 1 30 ? 6.844 5.305 -16.516 1 98.19 30 LYS B CA 1
ATOM 3051 C C . LYS B 1 30 ? 5.672 6.273 -16.625 1 98.19 30 LYS B C 1
ATOM 3053 O O . LYS B 1 30 ? 5.285 6.68 -17.719 1 98.19 30 LYS B O 1
ATOM 3058 N N . HIS B 1 31 ? 5.102 6.582 -15.508 1 98.06 31 HIS B N 1
ATOM 3059 C CA . HIS B 1 31 ? 4.047 7.594 -15.484 1 98.06 31 HIS B CA 1
ATOM 3060 C C . HIS B 1 31 ? 4.613 8.984 -15.758 1 98.06 31 HIS B C 1
ATOM 3062 O O . HIS B 1 31 ? 5.523 9.438 -15.062 1 98.06 31 HIS B O 1
ATOM 3068 N N . LEU B 1 32 ? 4.059 9.68 -16.625 1 96.62 32 LEU B N 1
ATOM 3069 C CA . LEU B 1 32 ? 4.68 10.883 -17.156 1 96.62 32 LEU B CA 1
ATOM 3070 C C . LEU B 1 32 ? 4.539 12.047 -16.172 1 96.62 32 LEU B C 1
ATOM 3072 O O . LEU B 1 32 ? 5.32 13 -16.219 1 96.62 32 LEU B O 1
ATOM 3076 N N . ILE B 1 33 ? 3.607 12.031 -15.281 1 95.38 33 ILE B N 1
ATOM 3077 C CA . ILE B 1 33 ? 3.404 13.117 -14.328 1 95.38 33 ILE B CA 1
ATOM 3078 C C . ILE B 1 33 ? 4.105 12.781 -13.016 1 95.38 33 ILE B C 1
ATOM 3080 O O . ILE B 1 33 ? 4.949 13.547 -12.539 1 95.38 33 ILE B O 1
ATOM 3084 N N . SER B 1 34 ? 3.855 11.656 -12.5 1 95.31 34 SER B N 1
ATOM 3085 C CA . SER B 1 34 ? 4.445 11.273 -11.219 1 95.31 34 SER B CA 1
ATOM 3086 C C . SER B 1 34 ? 5.875 10.766 -11.398 1 95.31 34 SER B C 1
ATOM 3088 O O . SER B 1 34 ? 6.645 10.711 -10.438 1 95.31 34 SER B O 1
ATOM 3090 N N . GLN B 1 35 ? 6.199 10.32 -12.578 1 95.5 35 GLN B N 1
ATOM 3091 C CA . GLN B 1 35 ? 7.508 9.773 -12.914 1 95.5 35 GLN B CA 1
ATOM 3092 C C . GLN B 1 35 ? 7.734 8.43 -12.234 1 95.5 35 GLN B C 1
ATOM 3094 O O . GLN B 1 35 ? 8.852 7.914 -12.219 1 95.5 35 GLN B O 1
ATOM 3099 N N . ARG B 1 36 ? 6.723 7.863 -11.68 1 96 36 ARG B N 1
ATOM 3100 C CA . ARG B 1 36 ? 6.824 6.586 -10.984 1 96 36 ARG B CA 1
ATOM 3101 C C . ARG B 1 36 ? 6.879 5.43 -11.977 1 96 36 ARG B C 1
ATOM 3103 O O . ARG B 1 36 ? 6.066 5.352 -12.898 1 96 36 ARG B O 1
ATOM 3110 N N . PRO B 1 37 ? 7.887 4.52 -11.828 1 96.94 37 PRO B N 1
ATOM 3111 C CA . PRO B 1 37 ? 7.832 3.287 -12.617 1 96.94 37 PRO B CA 1
ATOM 3112 C C . PRO B 1 37 ? 6.684 2.369 -12.203 1 96.94 37 PRO B C 1
ATOM 3114 O O . PRO B 1 37 ? 6.406 2.221 -11.008 1 96.94 37 PRO B O 1
ATOM 3117 N N . GLU B 1 38 ? 5.996 1.869 -13.203 1 97.5 38 GLU B N 1
ATOM 3118 C CA . GLU B 1 38 ? 4.84 1.01 -12.953 1 97.5 38 GLU B CA 1
ATOM 3119 C C . GLU B 1 38 ? 4.82 -0.176 -13.914 1 97.5 38 GLU B C 1
ATOM 3121 O O . GLU B 1 38 ? 5.535 -0.179 -14.922 1 97.5 38 GLU B O 1
ATOM 3126 N N . ALA B 1 39 ? 4.094 -1.19 -13.516 1 96.88 39 ALA B N 1
ATOM 3127 C CA . ALA B 1 39 ? 3.861 -2.328 -14.406 1 96.88 39 ALA B CA 1
ATOM 3128 C C . ALA B 1 39 ? 2.561 -2.16 -15.188 1 96.88 39 ALA B C 1
ATOM 3130 O O . ALA B 1 39 ? 1.524 -1.818 -14.609 1 96.88 39 ALA B O 1
ATOM 3131 N N . LEU B 1 40 ? 2.645 -2.396 -16.484 1 97 40 LEU B N 1
ATOM 3132 C CA . LEU B 1 40 ? 1.511 -2.285 -17.406 1 97 40 LEU B CA 1
ATOM 3133 C C . LEU B 1 40 ? 1.189 -3.635 -18.031 1 97 40 LEU B C 1
ATOM 3135 O O . LEU B 1 40 ? 2.033 -4.223 -18.719 1 97 40 LEU B O 1
ATOM 3139 N N . LYS B 1 41 ? -0.046 -4.145 -17.781 1 93.75 41 LYS B N 1
ATOM 3140 C CA . LYS B 1 41 ? -0.461 -5.441 -18.312 1 93.75 41 LYS B CA 1
ATOM 3141 C C . LYS B 1 41 ? -1.591 -5.293 -19.328 1 93.75 41 LYS B C 1
ATOM 3143 O O . LYS B 1 41 ? -2.539 -4.539 -19.094 1 93.75 41 LYS B O 1
ATOM 3148 N N . VAL B 1 42 ? -1.462 -5.965 -20.422 1 92.06 42 VAL B N 1
ATOM 3149 C CA . VAL B 1 42 ? -2.512 -6.035 -21.422 1 92.06 42 VAL B CA 1
ATOM 3150 C C . VAL B 1 42 ? -2.688 -7.48 -21.891 1 92.06 42 VAL B C 1
ATOM 3152 O O . VAL B 1 42 ? -1.748 -8.273 -21.828 1 92.06 42 VAL B O 1
ATOM 3155 N N . LEU B 1 43 ? -3.963 -7.695 -22.234 1 85 43 LEU B N 1
ATOM 3156 C CA . LEU B 1 43 ? -4.195 -9 -22.859 1 85 43 LEU B CA 1
ATOM 3157 C C . LEU B 1 43 ? -3.738 -9 -24.312 1 85 43 LEU B C 1
ATOM 3159 O O . LEU B 1 43 ? -3.855 -7.992 -25 1 85 43 LEU B O 1
ATOM 3163 N N . ARG B 1 44 ? -3.232 -10.055 -24.688 1 74.69 44 ARG B N 1
ATOM 3164 C CA . ARG B 1 44 ? -2.818 -10.18 -26.094 1 74.69 44 ARG B CA 1
ATOM 3165 C C . ARG B 1 44 ? -4.027 -10.234 -27.016 1 74.69 44 ARG B C 1
ATOM 3167 O O . ARG B 1 44 ? -5.09 -10.719 -26.625 1 74.69 44 ARG B O 1
ATOM 3174 N N . PRO B 1 45 ? -3.768 -9.57 -28.125 1 63.91 45 PRO B N 1
ATOM 3175 C CA . PRO B 1 45 ? -4.867 -9.516 -29.094 1 63.91 45 PRO B CA 1
ATOM 3176 C C . PRO B 1 45 ? -5.531 -10.875 -29.297 1 63.91 45 PRO B C 1
ATOM 3178 O O . PRO B 1 45 ? -6.754 -10.953 -29.453 1 63.91 45 PRO B O 1
ATOM 3181 N N . GLU B 1 46 ? -4.719 -11.906 -29.344 1 61.16 46 GLU B N 1
ATOM 3182 C CA . GLU B 1 46 ? -5.277 -13.234 -29.578 1 61.16 46 GLU B CA 1
ATOM 3183 C C . GLU B 1 46 ? -6.184 -13.664 -28.438 1 61.16 46 GLU B C 1
ATOM 3185 O O . GLU B 1 46 ? -7.062 -14.508 -28.609 1 61.16 46 GLU B O 1
ATOM 3190 N N . GLN B 1 47 ? -6.031 -13.016 -27.375 1 58.53 47 GLN B N 1
ATOM 3191 C CA . GLN B 1 47 ? -6.762 -13.375 -26.172 1 58.53 47 GLN B CA 1
ATOM 3192 C C . GLN B 1 47 ? -7.969 -12.461 -25.969 1 58.53 47 GLN B C 1
ATOM 3194 O O . GLN B 1 47 ? -8.828 -12.742 -25.125 1 58.53 47 GLN B O 1
ATOM 3199 N N . THR B 1 48 ? -7.973 -11.289 -26.641 1 56.53 48 THR B N 1
ATOM 3200 C CA . THR B 1 48 ? -9.055 -10.328 -26.453 1 56.53 48 THR B CA 1
ATOM 3201 C C . THR B 1 48 ? -10.211 -10.617 -27.391 1 56.53 48 THR B C 1
ATOM 3203 O O . THR B 1 48 ? -11.203 -9.883 -27.406 1 56.53 48 THR B O 1
ATOM 3206 N N . ASP B 1 49 ? -10.016 -11.711 -28.062 1 59.5 49 ASP B N 1
ATOM 3207 C CA . ASP B 1 49 ? -10.984 -11.938 -29.125 1 59.5 49 ASP B CA 1
ATOM 3208 C C . ASP B 1 49 ? -12.305 -12.453 -28.578 1 59.5 49 ASP B C 1
ATOM 3210 O O . ASP B 1 49 ? -13.32 -12.461 -29.266 1 59.5 49 ASP B O 1
ATOM 3214 N N . THR B 1 50 ? -12.18 -12.805 -27.312 1 66.44 50 THR B N 1
ATOM 3215 C CA . THR B 1 50 ? -13.477 -13.258 -26.812 1 66.44 50 THR B CA 1
ATOM 3216 C C . THR B 1 50 ? -13.953 -12.375 -25.672 1 66.44 50 THR B C 1
ATOM 3218 O O . THR B 1 50 ? -13.156 -11.922 -24.844 1 66.44 50 THR B O 1
ATOM 3221 N N . PRO B 1 51 ? -15.18 -11.953 -25.734 1 75.56 51 PRO B N 1
ATOM 3222 C CA . PRO B 1 51 ? -15.797 -11.188 -24.656 1 75.56 51 PRO B CA 1
ATOM 3223 C C . PRO B 1 51 ? -15.531 -11.797 -23.281 1 75.56 51 PRO B C 1
ATOM 3225 O O . PRO B 1 51 ? -15.438 -11.07 -22.281 1 75.56 51 PRO B O 1
ATOM 3228 N N . GLU B 1 52 ? -15.273 -13.062 -23.344 1 77.75 52 GLU B N 1
ATOM 3229 C CA . GLU B 1 52 ? -15.07 -13.758 -22.078 1 77.75 52 GLU B CA 1
ATOM 3230 C C . GLU B 1 52 ? -13.727 -13.406 -21.453 1 77.75 52 GLU B C 1
ATOM 3232 O O . GLU B 1 52 ? -13.625 -13.219 -20.234 1 77.75 52 GLU B O 1
ATOM 3237 N N . MET B 1 53 ? -12.773 -13.266 -22.281 1 78.81 53 MET B N 1
ATOM 3238 C CA . MET B 1 53 ? -11.438 -12.977 -21.781 1 78.81 53 MET B CA 1
ATOM 3239 C C . MET B 1 53 ? -11.359 -11.547 -21.234 1 78.81 53 MET B C 1
ATOM 3241 O O . MET B 1 53 ? -10.688 -11.297 -20.234 1 78.81 53 MET B O 1
ATOM 3245 N N . THR B 1 54 ? -12.016 -10.672 -21.906 1 82.12 54 THR B N 1
ATOM 3246 C CA . THR B 1 54 ? -12.047 -9.281 -21.453 1 82.12 54 THR B CA 1
ATOM 3247 C C . THR B 1 54 ? -12.773 -9.156 -20.125 1 82.12 54 THR B C 1
ATOM 3249 O O . THR B 1 54 ? -12.352 -8.398 -19.25 1 82.12 54 THR B O 1
ATOM 3252 N N . GLU B 1 55 ? -13.789 -9.891 -20.031 1 86.19 55 GLU B N 1
ATOM 3253 C CA . GLU B 1 55 ? -14.547 -9.867 -18.781 1 86.19 55 GLU B CA 1
ATOM 3254 C C . GLU B 1 55 ? -13.727 -10.43 -17.625 1 86.19 55 GLU B C 1
ATOM 3256 O O . GLU B 1 55 ? -13.781 -9.914 -16.516 1 86.19 55 GLU B O 1
ATOM 3261 N N . ARG B 1 56 ? -12.992 -11.438 -17.984 1 84.12 56 ARG B N 1
ATOM 3262 C CA . ARG B 1 56 ? -12.125 -12.016 -16.969 1 84.12 56 ARG B CA 1
ATOM 3263 C C . ARG B 1 56 ? -11.055 -11.023 -16.531 1 84.12 56 ARG B C 1
ATOM 3265 O O . ARG B 1 56 ? -10.727 -10.93 -15.344 1 84.12 56 ARG B O 1
ATOM 3272 N N . PHE B 1 57 ? -10.562 -10.359 -17.531 1 88.88 57 PHE B N 1
ATOM 3273 C CA . PHE B 1 57 ? -9.547 -9.359 -17.234 1 88.88 57 PHE B CA 1
ATOM 3274 C C . PHE B 1 57 ? -10.125 -8.227 -16.391 1 88.88 57 PHE B C 1
ATOM 3276 O O . PHE B 1 57 ? -9.484 -7.762 -15.445 1 88.88 57 PHE B O 1
ATOM 3283 N N . ARG B 1 58 ? -11.305 -7.859 -16.641 1 91 58 ARG B N 1
ATOM 3284 C CA . ARG B 1 58 ? -12 -6.84 -15.859 1 91 58 ARG B CA 1
ATOM 3285 C C . ARG B 1 58 ? -12.219 -7.301 -14.422 1 91 58 ARG B C 1
ATOM 3287 O O . ARG B 1 58 ? -12.031 -6.527 -13.484 1 91 58 ARG B O 1
ATOM 3294 N N . ARG B 1 59 ? -12.531 -8.492 -14.281 1 89.19 59 ARG B N 1
ATOM 3295 C CA . ARG B 1 59 ? -12.742 -9.055 -12.945 1 89.19 59 ARG B CA 1
ATOM 3296 C C . ARG B 1 59 ? -11.438 -9.094 -12.156 1 89.19 59 ARG B C 1
ATOM 3298 O O . ARG B 1 59 ? -11.43 -8.859 -10.945 1 89.19 59 ARG B O 1
ATOM 3305 N N . GLU B 1 60 ? -10.453 -9.461 -12.914 1 89.38 60 GLU B N 1
ATOM 3306 C CA . GLU B 1 60 ? -9.141 -9.414 -12.289 1 89.38 60 GLU B CA 1
ATOM 3307 C C . GLU B 1 60 ? -8.828 -8.023 -11.734 1 89.38 60 GLU B C 1
ATOM 3309 O O . GLU B 1 60 ? -8.367 -7.891 -10.602 1 89.38 60 GLU B O 1
ATOM 3314 N N . ILE B 1 61 ? -9.102 -7.043 -12.461 1 93.75 61 ILE B N 1
ATOM 3315 C CA . ILE B 1 61 ? -8.867 -5.656 -12.078 1 93.75 61 ILE B CA 1
ATOM 3316 C C . ILE B 1 61 ? -9.719 -5.301 -10.867 1 93.75 61 ILE B C 1
ATOM 3318 O O . ILE B 1 61 ? -9.227 -4.707 -9.906 1 93.75 61 ILE B O 1
ATOM 3322 N N . GLN B 1 62 ? -10.922 -5.719 -10.906 1 93.5 62 GLN B N 1
ATOM 3323 C CA . GLN B 1 62 ? -11.844 -5.426 -9.812 1 93.5 62 GLN B CA 1
ATOM 3324 C C . GLN B 1 62 ? -11.398 -6.105 -8.523 1 93.5 62 GLN B C 1
ATOM 3326 O O . GLN B 1 62 ? -11.414 -5.496 -7.453 1 93.5 62 GLN B O 1
ATOM 3331 N N . LEU B 1 63 ? -10.984 -7.309 -8.688 1 90.5 63 LEU B N 1
ATOM 3332 C CA . LEU B 1 63 ? -10.508 -8.055 -7.527 1 90.5 63 LEU B CA 1
ATOM 3333 C C . LEU B 1 63 ? -9.273 -7.398 -6.926 1 90.5 63 LEU B C 1
ATOM 3335 O O . LEU B 1 63 ? -9.219 -7.152 -5.719 1 90.5 63 LEU B O 1
ATOM 3339 N N . LEU B 1 64 ? -8.383 -7.102 -7.723 1 92.38 64 LEU B N 1
ATOM 3340 C CA . LEU B 1 64 ? -7.16 -6.473 -7.238 1 92.38 64 LEU B CA 1
ATOM 3341 C C . LEU B 1 64 ? -7.449 -5.098 -6.648 1 92.38 64 LEU B C 1
ATOM 3343 O O . LEU B 1 64 ? -6.836 -4.699 -5.656 1 92.38 64 LEU B O 1
ATOM 3347 N N . GLY B 1 65 ? -8.359 -4.414 -7.25 1 92.75 65 GLY B N 1
ATOM 3348 C CA . GLY B 1 65 ? -8.758 -3.1 -6.77 1 92.75 65 GLY B CA 1
ATOM 3349 C C . GLY B 1 65 ? -9.367 -3.133 -5.383 1 92.75 65 GLY B C 1
ATOM 3350 O O . GLY B 1 65 ? -9.328 -2.135 -4.66 1 92.75 65 GLY B O 1
ATOM 3351 N N . SER B 1 66 ? -9.82 -4.258 -5.012 1 91.81 66 SER B N 1
ATOM 3352 C CA . SER B 1 66 ? -10.5 -4.375 -3.727 1 91.81 66 SER B CA 1
ATOM 3353 C C . SER B 1 66 ? -9.531 -4.77 -2.621 1 91.81 66 SER B C 1
ATOM 3355 O O . SER B 1 66 ? -9.898 -4.805 -1.446 1 91.81 66 SER B O 1
ATOM 3357 N N . LEU B 1 67 ? -8.328 -5.027 -2.988 1 91.69 67 LEU B N 1
ATOM 3358 C CA . LEU B 1 67 ? -7.355 -5.523 -2.018 1 91.69 67 LEU B CA 1
ATOM 3359 C C . LEU B 1 67 ? -6.34 -4.445 -1.667 1 91.69 67 LEU B C 1
ATOM 3361 O O . LEU B 1 67 ? -5.922 -3.674 -2.535 1 91.69 67 LEU B O 1
ATOM 3365 N N . ASN B 1 68 ? -6.051 -4.34 -0.414 1 89.19 68 ASN B N 1
ATOM 3366 C CA . ASN B 1 68 ? -5.031 -3.432 0.109 1 89.19 68 ASN B CA 1
ATOM 3367 C C . ASN B 1 68 ? -4.23 -4.078 1.233 1 89.19 68 ASN B C 1
ATOM 3369 O O . ASN B 1 68 ? -4.664 -4.086 2.387 1 89.19 68 ASN B O 1
ATOM 3373 N N . HIS B 1 69 ? -3.137 -4.625 0.935 1 92 69 HIS B N 1
ATOM 3374 C CA . HIS B 1 69 ? -2.256 -5.324 1.865 1 92 69 HIS B CA 1
ATOM 3375 C C . HIS B 1 69 ? -0.792 -5.129 1.485 1 92 69 HIS B C 1
ATOM 3377 O O . HIS B 1 69 ? -0.446 -5.141 0.302 1 92 69 HIS B O 1
ATOM 3383 N N . PRO B 1 70 ? 0.069 -4.957 2.473 1 91.19 70 PRO B N 1
ATOM 3384 C CA . PRO B 1 70 ? 1.476 -4.684 2.17 1 91.19 70 PRO B CA 1
ATOM 3385 C C . PRO B 1 70 ? 2.135 -5.805 1.366 1 91.19 70 PRO B C 1
ATOM 3387 O O . PRO B 1 70 ? 3.117 -5.566 0.659 1 91.19 70 PRO B O 1
ATOM 3390 N N . ASN B 1 71 ? 1.595 -7.02 1.424 1 96.25 71 ASN B N 1
ATOM 3391 C CA . ASN B 1 71 ? 2.215 -8.156 0.753 1 96.25 71 ASN B CA 1
ATOM 3392 C C . ASN B 1 71 ? 1.476 -8.523 -0.532 1 96.25 71 ASN B C 1
ATOM 3394 O O . ASN B 1 71 ? 1.631 -9.625 -1.05 1 96.25 71 ASN B O 1
ATOM 3398 N N . ILE B 1 72 ? 0.642 -7.66 -1.01 1 95.81 72 ILE B N 1
ATOM 3399 C CA . ILE B 1 72 ? -0.047 -7.84 -2.283 1 95.81 72 ILE B CA 1
ATOM 3400 C C . ILE B 1 72 ? 0.285 -6.676 -3.217 1 95.81 72 ILE B C 1
ATOM 3402 O O . ILE B 1 72 ? 0.182 -5.512 -2.826 1 95.81 72 ILE B O 1
ATOM 3406 N N . ALA B 1 73 ? 0.74 -7.047 -4.391 1 95.12 73 ALA B N 1
ATOM 3407 C CA . ALA B 1 73 ? 0.997 -5.984 -5.359 1 95.12 73 ALA B CA 1
ATOM 3408 C C . ALA B 1 73 ? -0.268 -5.172 -5.633 1 95.12 73 ALA B C 1
ATOM 3410 O O . ALA B 1 73 ? -1.335 -5.742 -5.875 1 95.12 73 ALA B O 1
ATOM 3411 N N . ARG B 1 74 ? -0.105 -3.9 -5.762 1 93.75 74 ARG B N 1
ATOM 3412 C CA . ARG B 1 74 ? -1.27 -3.021 -5.766 1 93.75 74 ARG B CA 1
ATOM 3413 C C . ARG B 1 74 ? -1.687 -2.668 -7.188 1 93.75 74 ARG B C 1
ATOM 3415 O O . ARG B 1 74 ? -0.835 -2.475 -8.062 1 93.75 74 ARG B O 1
ATOM 3422 N N . LEU B 1 75 ? -3.02 -2.514 -7.316 1 96 75 LEU B N 1
ATOM 3423 C CA . LEU B 1 75 ? -3.547 -1.872 -8.516 1 96 75 LEU B CA 1
ATOM 3424 C C . LEU B 1 75 ? -3.391 -0.357 -8.438 1 96 75 LEU B C 1
ATOM 3426 O O . LEU B 1 75 ? -3.703 0.25 -7.41 1 96 75 LEU B O 1
ATOM 3430 N N . HIS B 1 76 ? -2.875 0.225 -9.492 1 96.62 76 HIS B N 1
ATOM 3431 C CA . HIS B 1 76 ? -2.76 1.679 -9.516 1 96.62 76 HIS B CA 1
ATOM 3432 C C . HIS B 1 76 ? -3.869 2.305 -10.359 1 96.62 76 HIS B C 1
ATOM 3434 O O . HIS B 1 76 ? -4.461 3.311 -9.961 1 96.62 76 HIS B O 1
ATOM 3440 N N . ASN B 1 77 ? -4.094 1.711 -11.492 1 96.38 77 ASN B N 1
ATOM 3441 C CA . ASN B 1 77 ? -5.031 2.301 -12.445 1 96.38 77 ASN B CA 1
ATOM 3442 C C . ASN B 1 77 ? -5.488 1.285 -13.484 1 96.38 77 ASN B C 1
ATOM 3444 O O . ASN B 1 77 ? -4.91 0.201 -13.594 1 96.38 77 ASN B O 1
ATOM 3448 N N . ALA B 1 78 ? -6.57 1.555 -14.117 1 97.31 78 ALA B N 1
ATOM 3449 C CA . ALA B 1 78 ? -7.047 0.84 -15.305 1 97.31 78 ALA B CA 1
ATOM 3450 C C . ALA B 1 78 ? -7.773 1.782 -16.25 1 97.31 78 ALA B C 1
ATOM 3452 O O . ALA B 1 78 ? -8.516 2.67 -15.82 1 97.31 78 ALA B O 1
ATOM 3453 N N . PHE B 1 79 ? -7.531 1.607 -17.5 1 95.44 79 PHE B N 1
ATOM 3454 C CA . PHE B 1 79 ? -8.18 2.465 -18.484 1 95.44 79 PHE B CA 1
ATOM 3455 C C . PHE B 1 79 ? -8.211 1.797 -19.859 1 95.44 79 PHE B C 1
ATOM 3457 O O . PHE B 1 79 ? -7.539 0.784 -20.078 1 95.44 79 PHE B O 1
ATOM 3464 N N . TYR B 1 80 ? -9.047 2.287 -20.734 1 92.75 80 TYR B N 1
ATOM 3465 C CA . TYR B 1 80 ? -9.086 1.822 -22.109 1 92.75 80 TYR B CA 1
ATOM 3466 C C . TYR B 1 80 ? -8.18 2.674 -23 1 92.75 80 TYR B C 1
ATOM 3468 O O . TYR B 1 80 ? -8.195 3.902 -22.906 1 92.75 80 TYR B O 1
ATOM 3476 N N . PHE B 1 81 ? -7.309 2.057 -23.734 1 90.81 81 PHE B N 1
ATOM 3477 C CA . PHE B 1 81 ? -6.516 2.688 -24.781 1 90.81 81 PHE B CA 1
ATOM 3478 C C . PHE B 1 81 ? -6.754 2.01 -26.141 1 90.81 81 PHE B C 1
ATOM 3480 O O . PHE B 1 81 ? -6.402 0.844 -26.312 1 90.81 81 PHE B O 1
ATOM 3487 N N . ASP B 1 82 ? -7.344 2.762 -27.078 1 86.62 82 ASP B N 1
ATOM 3488 C CA . ASP B 1 82 ? -7.691 2.221 -28.391 1 86.62 82 ASP B CA 1
ATOM 3489 C C . ASP B 1 82 ? -8.484 0.925 -28.25 1 86.62 82 ASP B C 1
ATOM 3491 O O . ASP B 1 82 ? -8.125 -0.096 -28.844 1 86.62 82 ASP B O 1
ATOM 3495 N N . GLU B 1 83 ? -9.414 0.841 -27.328 1 85.31 83 GLU B N 1
ATOM 3496 C CA . GLU B 1 83 ? -10.383 -0.229 -27.094 1 85.31 83 GLU B CA 1
ATOM 3497 C C . GLU B 1 83 ? -9.742 -1.404 -26.359 1 85.31 83 GLU B C 1
ATOM 3499 O O . GLU B 1 83 ? -10.352 -2.467 -26.234 1 85.31 83 GLU B O 1
ATOM 3504 N N . GLN B 1 84 ? -8.57 -1.171 -26.047 1 88.31 84 GLN B N 1
ATOM 3505 C CA . GLN B 1 84 ? -7.895 -2.205 -25.266 1 88.31 84 GLN B CA 1
ATOM 3506 C C . GLN B 1 84 ? -7.832 -1.836 -23.797 1 88.31 84 GLN B C 1
ATOM 3508 O O . GLN B 1 84 ? -7.449 -0.718 -23.438 1 88.31 84 GLN B O 1
ATOM 3513 N N . LEU B 1 85 ? -8.219 -2.791 -23.047 1 92.62 85 LEU B N 1
ATOM 3514 C CA . LEU B 1 85 ? -8.156 -2.584 -21.594 1 92.62 85 LEU B CA 1
ATOM 3515 C C . LEU B 1 85 ? -6.727 -2.727 -21.094 1 92.62 85 LEU B C 1
ATOM 3517 O O . LEU B 1 85 ? -6.039 -3.695 -21.422 1 92.62 85 LEU B O 1
ATOM 3521 N N . VAL B 1 86 ? -6.281 -1.696 -20.297 1 95 86 VAL B N 1
ATOM 3522 C CA . VAL B 1 86 ? -4.93 -1.639 -19.75 1 95 86 VAL B CA 1
ATOM 3523 C C . VAL B 1 86 ? -4.98 -1.634 -18.219 1 95 86 VAL B C 1
ATOM 3525 O O . VAL B 1 86 ? -5.754 -0.882 -17.625 1 95 86 VAL B O 1
ATOM 3528 N N . MET B 1 87 ? -4.203 -2.504 -17.688 1 96 87 MET B N 1
ATOM 3529 C CA . MET B 1 87 ? -4.086 -2.572 -16.234 1 96 87 MET B CA 1
ATOM 3530 C C . MET B 1 87 ? -2.732 -2.037 -15.773 1 96 87 MET B C 1
ATOM 3532 O O . MET B 1 87 ? -1.688 -2.469 -16.266 1 96 87 MET B O 1
ATOM 3536 N N . ILE B 1 88 ? -2.764 -1.018 -14.828 1 97.69 88 ILE B N 1
ATOM 3537 C CA . ILE B 1 88 ? -1.541 -0.469 -14.258 1 97.69 88 ILE B CA 1
ATOM 3538 C C . ILE B 1 88 ? -1.379 -0.963 -12.82 1 97.69 88 ILE B C 1
ATOM 3540 O O . ILE B 1 88 ? -2.283 -0.805 -12 1 97.69 88 ILE B O 1
ATOM 3544 N N . MET B 1 89 ? -0.231 -1.58 -12.516 1 96.19 89 MET B N 1
ATOM 3545 C CA . MET B 1 89 ? 0.007 -2.104 -11.172 1 96.19 89 MET B CA 1
ATOM 3546 C C . MET B 1 89 ? 1.379 -1.681 -10.664 1 96.19 89 MET B C 1
ATOM 3548 O O . MET B 1 89 ? 2.189 -1.14 -11.414 1 96.19 89 MET B O 1
ATOM 3552 N N . GLU B 1 90 ? 1.562 -1.891 -9.398 1 95.12 90 GLU B N 1
ATOM 3553 C CA . GLU B 1 90 ? 2.848 -1.668 -8.742 1 95.12 90 GLU B CA 1
ATOM 3554 C C . GLU B 1 90 ? 3.959 -2.469 -9.414 1 95.12 90 GLU B C 1
ATOM 3556 O O . GLU B 1 90 ? 3.799 -3.662 -9.68 1 95.12 90 GLU B O 1
ATOM 3561 N N . LEU B 1 91 ? 5.004 -1.755 -9.758 1 95.5 91 LEU B N 1
ATOM 3562 C CA . LEU B 1 91 ? 6.211 -2.455 -10.188 1 95.5 91 LEU B CA 1
ATOM 3563 C C . LEU B 1 91 ? 7.047 -2.875 -8.984 1 95.5 91 LEU B C 1
ATOM 3565 O O . LEU B 1 91 ? 7.652 -2.033 -8.312 1 95.5 91 LEU B O 1
ATOM 3569 N N . VAL B 1 92 ? 7.062 -4.117 -8.688 1 93.31 92 VAL B N 1
ATOM 3570 C CA . VAL B 1 92 ? 7.789 -4.625 -7.527 1 93.31 92 VAL B CA 1
ATOM 3571 C C . VAL B 1 92 ? 9.258 -4.844 -7.891 1 93.31 92 VAL B C 1
ATOM 3573 O O . VAL B 1 92 ? 9.57 -5.66 -8.758 1 93.31 92 VAL B O 1
ATOM 3576 N N . GLU B 1 93 ? 10.047 -4.031 -7.203 1 91.06 93 GLU B N 1
ATOM 3577 C CA . GLU B 1 93 ? 11.484 -4.234 -7.387 1 91.06 93 GLU B CA 1
ATOM 3578 C C . GLU B 1 93 ? 11.984 -5.41 -6.555 1 91.06 93 GLU B C 1
ATOM 3580 O O . GLU B 1 93 ? 11.617 -5.559 -5.391 1 91.06 93 GLU B O 1
ATOM 3585 N N . GLY B 1 94 ? 12.695 -6.25 -7.184 1 93.5 94 GLY B N 1
ATOM 3586 C CA . GLY B 1 94 ? 13.203 -7.441 -6.527 1 93.5 94 GLY B CA 1
ATOM 3587 C C . GLY B 1 94 ? 13.273 -8.648 -7.445 1 93.5 94 GLY B C 1
ATOM 3588 O O . GLY B 1 94 ? 13.516 -8.5 -8.648 1 93.5 94 GLY B O 1
ATOM 3589 N N . GLU B 1 95 ? 13.234 -9.828 -6.766 1 94.44 95 GLU B N 1
ATOM 3590 C CA . GLU B 1 95 ? 13.336 -11.102 -7.48 1 94.44 95 GLU B CA 1
ATOM 3591 C C . GLU B 1 95 ? 12.281 -12.094 -7.004 1 94.44 95 GLU B C 1
ATOM 3593 O O . GLU B 1 95 ? 12.008 -12.188 -5.809 1 94.44 95 GLU B O 1
ATOM 3598 N N . ASN B 1 96 ? 11.641 -12.75 -8.039 1 95.38 96 ASN B N 1
ATOM 3599 C CA . ASN B 1 96 ? 10.68 -13.758 -7.598 1 95.38 96 ASN B CA 1
ATOM 3600 C C . ASN B 1 96 ? 11.391 -15.016 -7.098 1 95.38 96 ASN B C 1
ATOM 3602 O O . ASN B 1 96 ? 12.57 -15.227 -7.383 1 95.38 96 ASN B O 1
ATOM 3606 N N . LEU B 1 97 ? 10.703 -15.844 -6.43 1 97.44 97 LEU B N 1
ATOM 3607 C CA . LEU B 1 97 ? 11.297 -16.984 -5.75 1 97.44 97 LEU B CA 1
ATOM 3608 C C . LEU B 1 97 ? 11.75 -18.047 -6.754 1 97.44 97 LEU B C 1
ATOM 3610 O O . LEU B 1 97 ? 12.656 -18.828 -6.469 1 97.44 97 LEU B O 1
ATOM 3614 N N . ARG B 1 98 ? 11.094 -18.062 -7.941 1 95.5 98 ARG B N 1
ATOM 3615 C CA . ARG B 1 98 ? 11.57 -18.969 -8.977 1 95.5 98 ARG B CA 1
ATOM 3616 C C . ARG B 1 98 ? 12.992 -18.625 -9.406 1 95.5 98 ARG B C 1
ATOM 3618 O O . ARG B 1 98 ? 13.883 -19.469 -9.359 1 95.5 98 ARG B O 1
ATOM 3625 N N . SER B 1 99 ? 13.211 -17.422 -9.727 1 94.62 99 SER B N 1
ATOM 3626 C CA . SER B 1 99 ? 14.523 -16.953 -10.156 1 94.62 99 SER B CA 1
ATOM 3627 C C . SER B 1 99 ? 15.555 -17.078 -9.039 1 94.62 99 SER B C 1
ATOM 3629 O O . SER B 1 99 ? 16.688 -17.516 -9.281 1 94.62 99 SER B O 1
ATOM 3631 N N . ARG B 1 100 ? 15.156 -16.734 -7.91 1 95.38 100 ARG B N 1
ATOM 3632 C CA . ARG B 1 100 ? 16.062 -16.812 -6.77 1 95.38 100 ARG B CA 1
ATOM 3633 C C . ARG B 1 100 ? 16.484 -18.25 -6.504 1 95.38 100 ARG B C 1
ATOM 3635 O O . ARG B 1 100 ? 17.656 -18.516 -6.207 1 95.38 100 ARG B O 1
ATOM 3642 N N . SER B 1 101 ? 15.516 -19.141 -6.621 1 95.81 101 SER B N 1
ATOM 3643 C CA . SER B 1 101 ? 15.797 -20.547 -6.32 1 95.81 101 SER B CA 1
ATOM 3644 C C . SER B 1 101 ? 16.75 -21.141 -7.352 1 95.81 101 SER B C 1
ATOM 3646 O O . SER B 1 101 ? 17.438 -22.125 -7.066 1 95.81 101 SER B O 1
ATOM 3648 N N . LEU B 1 102 ? 16.75 -20.609 -8.508 1 92.25 102 LEU B N 1
ATOM 3649 C CA . LEU B 1 102 ? 17.641 -21.078 -9.555 1 92.25 102 LEU B CA 1
ATOM 3650 C C . LEU B 1 102 ? 19.062 -20.562 -9.336 1 92.25 102 LEU B C 1
ATOM 3652 O O . LEU B 1 102 ? 20.031 -21.188 -9.766 1 92.25 102 LEU B O 1
ATOM 3656 N N . ARG B 1 103 ? 19.156 -19.469 -8.617 1 92.25 103 ARG B N 1
ATOM 3657 C CA . ARG B 1 103 ? 20.453 -18.812 -8.398 1 92.25 103 ARG B CA 1
ATOM 3658 C C . ARG B 1 103 ? 21.109 -19.312 -7.109 1 92.25 103 ARG B C 1
ATOM 3660 O O . ARG B 1 103 ? 22.328 -19.422 -7.031 1 92.25 103 ARG B O 1
ATOM 3667 N N . MET B 1 104 ? 20.297 -19.578 -6.133 1 92.94 104 MET B N 1
ATOM 3668 C CA . MET B 1 104 ? 20.859 -19.953 -4.836 1 92.94 104 MET B CA 1
ATOM 3669 C C . MET B 1 104 ? 19.859 -20.766 -4.031 1 92.94 104 MET B C 1
ATOM 3671 O O . MET B 1 104 ? 18.656 -20.688 -4.27 1 92.94 104 MET B O 1
ATOM 3675 N N . ARG B 1 105 ? 20.516 -21.516 -3.117 1 93.31 105 ARG B N 1
ATOM 3676 C CA . ARG B 1 105 ? 19.656 -22.172 -2.133 1 93.31 105 ARG B CA 1
ATOM 3677 C C . ARG B 1 105 ? 19.141 -21.172 -1.102 1 93.31 105 ARG B C 1
ATOM 3679 O O . ARG B 1 105 ? 19.938 -20.5 -0.438 1 93.31 105 ARG B O 1
ATOM 3686 N N . ILE B 1 106 ? 17.875 -21.141 -0.902 1 96.12 106 ILE B N 1
ATOM 3687 C CA . ILE B 1 106 ? 17.281 -20.203 0.046 1 96.12 106 ILE B CA 1
ATOM 3688 C C . ILE B 1 106 ? 17.297 -20.797 1.449 1 96.12 106 ILE B C 1
ATOM 3690 O O . ILE B 1 106 ? 16.828 -21.922 1.658 1 96.12 106 ILE B O 1
ATOM 3694 N N . PRO B 1 107 ? 17.891 -20.047 2.418 1 95.69 107 PRO B N 1
ATOM 3695 C CA . PRO B 1 107 ? 17.875 -20.562 3.789 1 95.69 107 PRO B CA 1
ATOM 3696 C C . PRO B 1 107 ? 16.469 -20.828 4.312 1 95.69 107 PRO B C 1
ATOM 3698 O O . PRO B 1 107 ? 15.547 -20.062 4.02 1 95.69 107 PRO B O 1
ATOM 3701 N N . ILE B 1 108 ? 16.406 -21.875 5.082 1 95.94 108 ILE B N 1
ATOM 3702 C CA . ILE B 1 108 ? 15.109 -22.344 5.578 1 95.94 108 ILE B CA 1
ATOM 3703 C C . ILE B 1 108 ? 14.445 -21.234 6.395 1 95.94 108 ILE B C 1
ATOM 3705 O O . ILE B 1 108 ? 13.234 -21.016 6.277 1 95.94 108 ILE B O 1
ATOM 3709 N N . ARG B 1 109 ? 15.219 -20.547 7.16 1 93.94 109 ARG B N 1
ATOM 3710 C CA . ARG B 1 109 ? 14.664 -19.469 7.977 1 93.94 109 ARG B CA 1
ATOM 3711 C C . ARG B 1 109 ? 13.992 -18.406 7.109 1 93.94 109 ARG B C 1
ATOM 3713 O O . ARG B 1 109 ? 12.938 -17.891 7.469 1 93.94 109 ARG B O 1
ATOM 3720 N N . HIS B 1 110 ? 14.562 -18.094 5.988 1 95.56 110 HIS B N 1
ATOM 3721 C CA . HIS B 1 110 ? 13.984 -17.109 5.078 1 95.56 110 HIS B CA 1
ATOM 3722 C C . HIS B 1 110 ? 12.711 -17.641 4.43 1 95.56 110 HIS B C 1
ATOM 3724 O O . HIS B 1 110 ? 11.734 -16.906 4.277 1 95.56 110 HIS B O 1
ATOM 3730 N N . LEU B 1 111 ? 12.742 -18.906 4.094 1 96.69 111 LEU B N 1
ATOM 3731 C CA . LEU B 1 111 ? 11.562 -19.516 3.473 1 96.69 111 LEU B CA 1
ATOM 3732 C C . LEU B 1 111 ? 10.375 -19.469 4.422 1 96.69 111 LEU B C 1
ATOM 3734 O O . LEU B 1 111 ? 9.242 -19.219 3.994 1 96.69 111 LEU B O 1
ATOM 3738 N N . VAL B 1 112 ? 10.695 -19.703 5.664 1 95.88 112 VAL B N 1
ATOM 3739 C CA . VAL B 1 112 ? 9.641 -19.656 6.668 1 95.88 112 VAL B CA 1
ATOM 3740 C C . VAL B 1 112 ? 9.102 -18.234 6.789 1 95.88 112 VAL B C 1
ATOM 3742 O O . VAL B 1 112 ? 7.887 -18.031 6.852 1 95.88 112 VAL B O 1
ATOM 3745 N N . ASP B 1 113 ? 9.977 -17.297 6.77 1 96.25 113 ASP B N 1
ATOM 3746 C CA . ASP B 1 113 ? 9.57 -15.891 6.844 1 96.25 113 ASP B CA 1
ATOM 3747 C C . ASP B 1 113 ? 8.734 -15.492 5.625 1 96.25 113 ASP B C 1
ATOM 3749 O O . ASP B 1 113 ? 7.703 -14.836 5.758 1 96.25 113 ASP B O 1
ATOM 3753 N N . PHE B 1 114 ? 9.18 -15.898 4.465 1 97.56 114 PHE B N 1
ATOM 3754 C CA . PHE B 1 114 ? 8.438 -15.617 3.238 1 97.56 114 PHE B CA 1
ATOM 3755 C C . PHE B 1 114 ? 7.051 -16.25 3.283 1 97.56 114 PHE B C 1
ATOM 3757 O O . PHE B 1 114 ? 6.055 -15.594 2.959 1 97.56 114 PHE B O 1
ATOM 3764 N N . ALA B 1 115 ? 7.023 -17.484 3.725 1 97.81 115 ALA B N 1
ATOM 3765 C CA . ALA B 1 115 ? 5.758 -18.203 3.799 1 97.81 115 ALA B CA 1
ATOM 3766 C C . ALA B 1 115 ? 4.785 -17.5 4.75 1 97.81 115 ALA B C 1
ATOM 3768 O O . ALA B 1 115 ? 3.59 -17.406 4.465 1 97.81 115 ALA B O 1
ATOM 3769 N N . ALA B 1 116 ? 5.316 -17.078 5.809 1 97.25 116 ALA B N 1
ATOM 3770 C CA . ALA B 1 116 ? 4.48 -16.375 6.785 1 97.25 116 ALA B CA 1
ATOM 3771 C C . ALA B 1 116 ? 3.855 -15.125 6.18 1 97.25 116 ALA B C 1
ATOM 3773 O O . ALA B 1 116 ? 2.676 -14.844 6.398 1 97.25 116 ALA B O 1
ATOM 3774 N N . GLU B 1 117 ? 4.605 -14.391 5.43 1 97.38 117 GLU B N 1
ATOM 3775 C CA . GLU B 1 117 ? 4.094 -13.188 4.781 1 97.38 117 GLU B CA 1
ATOM 3776 C C . GLU B 1 117 ? 3.061 -13.531 3.711 1 97.38 117 GLU B C 1
ATOM 3778 O O . GLU B 1 117 ? 2.041 -12.852 3.584 1 97.38 117 GLU B O 1
ATOM 3783 N N . VAL B 1 118 ? 3.293 -14.602 3.018 1 98.19 118 VAL B N 1
ATOM 3784 C CA . VAL B 1 118 ? 2.338 -15.055 2.012 1 98.19 118 VAL B CA 1
ATOM 3785 C C . VAL B 1 118 ? 1.025 -15.445 2.688 1 98.19 118 VAL B C 1
ATOM 3787 O O . VAL B 1 118 ? -0.053 -15.055 2.236 1 98.19 118 VAL B O 1
ATOM 3790 N N . VAL B 1 119 ? 1.148 -16.188 3.766 1 98.06 119 VAL B N 1
ATOM 3791 C CA . VAL B 1 119 ? -0.045 -16.656 4.465 1 98.06 119 VAL B CA 1
ATOM 3792 C C . VAL B 1 119 ? -0.807 -15.461 5.031 1 98.06 119 VAL B C 1
ATOM 3794 O O . VAL B 1 119 ? -2.041 -15.438 5.023 1 98.06 119 VAL B O 1
ATOM 3797 N N . SER B 1 120 ? -0.102 -14.492 5.469 1 96.38 120 SER B N 1
ATOM 3798 C CA . SER B 1 120 ? -0.743 -13.273 5.949 1 96.38 120 SER B CA 1
ATOM 3799 C C . SER B 1 120 ? -1.536 -12.594 4.844 1 96.38 120 SER B C 1
ATOM 3801 O O . SER B 1 120 ? -2.668 -12.156 5.062 1 96.38 120 SER B O 1
ATOM 3803 N N . ALA B 1 121 ? -0.985 -12.5 3.721 1 96.94 121 ALA B N 1
ATOM 3804 C CA . ALA B 1 121 ? -1.662 -11.914 2.566 1 96.94 121 ALA B CA 1
ATOM 3805 C C . ALA B 1 121 ? -2.891 -12.734 2.18 1 96.94 121 ALA B C 1
ATOM 3807 O O . ALA B 1 121 ? -3.947 -12.18 1.88 1 96.94 121 ALA B O 1
ATOM 3808 N N . LEU B 1 122 ? -2.729 -14.016 2.232 1 97 122 LEU B N 1
ATOM 3809 C CA . LEU B 1 122 ? -3.836 -14.898 1.891 1 97 122 LEU B CA 1
ATOM 3810 C C . LEU B 1 122 ? -4.961 -14.781 2.914 1 97 122 LEU B C 1
ATOM 3812 O O . LEU B 1 122 ? -6.141 -14.805 2.551 1 97 122 LEU B O 1
ATOM 3816 N N . ASP B 1 123 ? -4.594 -14.695 4.172 1 95.88 123 ASP B N 1
ATOM 3817 C CA . ASP B 1 123 ? -5.594 -14.508 5.215 1 95.88 123 ASP B CA 1
ATOM 3818 C C . ASP B 1 123 ? -6.453 -13.273 4.934 1 95.88 123 ASP B C 1
ATOM 3820 O O . ASP B 1 123 ? -7.684 -13.352 4.957 1 95.88 123 ASP B O 1
ATOM 3824 N N . TYR B 1 124 ? -5.805 -12.227 4.582 1 94.38 124 TYR B N 1
ATOM 3825 C CA . TYR B 1 124 ? -6.477 -10.977 4.254 1 94.38 124 TYR B CA 1
ATOM 3826 C C . TYR B 1 124 ? -7.391 -11.148 3.045 1 94.38 124 TYR B C 1
ATOM 3828 O O . TYR B 1 124 ? -8.562 -10.773 3.086 1 94.38 124 TYR B O 1
ATOM 3836 N N . ALA B 1 125 ? -6.895 -11.719 2.006 1 94.94 125 ALA B N 1
ATOM 3837 C CA . ALA B 1 125 ? -7.656 -11.906 0.774 1 94.94 125 ALA B CA 1
ATOM 3838 C C . ALA B 1 125 ? -8.859 -12.82 1.005 1 94.94 125 ALA B C 1
ATOM 3840 O O . ALA B 1 125 ? -9.961 -12.531 0.546 1 94.94 125 ALA B O 1
ATOM 3841 N N . HIS B 1 126 ? -8.648 -13.891 1.742 1 94.69 126 HIS B N 1
ATOM 3842 C CA . HIS B 1 126 ? -9.711 -14.852 2.002 1 94.69 126 HIS B CA 1
ATOM 3843 C C . HIS B 1 126 ? -10.836 -14.219 2.822 1 94.69 126 HIS B C 1
ATOM 3845 O O . HIS B 1 126 ? -12.008 -14.516 2.598 1 94.69 126 HIS B O 1
ATOM 3851 N N . GLN B 1 127 ? -10.453 -13.43 3.727 1 92.25 127 GLN B N 1
ATOM 3852 C CA . GLN B 1 127 ? -11.453 -12.742 4.531 1 92.25 127 GLN B CA 1
ATOM 3853 C C . GLN B 1 127 ? -12.32 -11.828 3.664 1 92.25 127 GLN B C 1
ATOM 3855 O O . GLN B 1 127 ? -13.492 -11.594 3.975 1 92.25 127 GLN B O 1
ATOM 3860 N N . ALA B 1 128 ? -11.734 -11.414 2.605 1 89.75 128 ALA B N 1
ATOM 3861 C CA . ALA B 1 128 ? -12.461 -10.562 1.669 1 89.75 128 ALA B CA 1
ATOM 3862 C C . ALA B 1 128 ? -13.18 -11.398 0.61 1 89.75 128 ALA B C 1
ATOM 3864 O O . ALA B 1 128 ? -13.742 -10.852 -0.341 1 89.75 128 ALA B O 1
ATOM 3865 N N . GLY B 1 129 ? -13.055 -12.68 0.7 1 90.88 129 GLY B N 1
ATOM 3866 C CA . GLY B 1 129 ? -13.734 -13.586 -0.217 1 90.88 129 GLY B CA 1
ATOM 3867 C C . GLY B 1 129 ? -12.953 -13.82 -1.5 1 90.88 129 GLY B C 1
ATOM 3868 O O . GLY B 1 129 ? -13.523 -14.258 -2.502 1 90.88 129 GLY B O 1
ATOM 3869 N N . VAL B 1 130 ? -11.711 -13.539 -1.491 1 92.56 130 VAL B N 1
ATOM 3870 C CA . VAL B 1 130 ? -10.891 -13.672 -2.691 1 92.56 130 VAL B CA 1
ATOM 3871 C C . VAL B 1 130 ? -9.922 -14.836 -2.531 1 92.56 130 VAL B C 1
ATOM 3873 O O . VAL B 1 130 ? -9.18 -14.906 -1.551 1 92.56 130 VAL B O 1
ATOM 3876 N N . VAL B 1 131 ? -9.953 -15.727 -3.477 1 93.69 131 VAL B N 1
ATOM 3877 C CA . VAL B 1 131 ? -8.992 -16.828 -3.557 1 93.69 131 VAL B CA 1
ATOM 3878 C C . VAL B 1 131 ? -7.949 -16.516 -4.625 1 93.69 131 VAL B C 1
ATOM 3880 O O . VAL B 1 131 ? -8.289 -16.062 -5.719 1 93.69 131 VAL B O 1
ATOM 3883 N N . HIS B 1 132 ? -6.664 -16.688 -4.348 1 94.19 132 HIS B N 1
ATOM 3884 C CA . HIS B 1 132 ? -5.59 -16.344 -5.27 1 94.19 132 HIS B CA 1
ATOM 3885 C C . HIS B 1 132 ? -5.609 -17.219 -6.512 1 94.19 132 HIS B C 1
ATOM 3887 O O . HIS B 1 132 ? -5.609 -16.719 -7.637 1 94.19 132 HIS B O 1
ATOM 3893 N N . ARG B 1 133 ? -5.504 -18.594 -6.324 1 91.19 133 ARG B N 1
ATOM 3894 C CA . ARG B 1 133 ? -5.746 -19.625 -7.316 1 91.19 133 ARG B CA 1
ATOM 3895 C C . ARG B 1 133 ? -4.473 -19.953 -8.094 1 91.19 133 ARG B C 1
ATOM 3897 O O . ARG B 1 133 ? -4.422 -20.938 -8.836 1 91.19 133 ARG B O 1
ATOM 3904 N N . ASP B 1 134 ? -3.422 -19.203 -7.906 1 90.31 134 ASP B N 1
ATOM 3905 C CA . ASP B 1 134 ? -2.225 -19.453 -8.703 1 90.31 134 ASP B CA 1
ATOM 3906 C C . ASP B 1 134 ? -0.959 -19.156 -7.898 1 90.31 134 ASP B C 1
ATOM 3908 O O . ASP B 1 134 ? -0.063 -18.453 -8.367 1 90.31 134 ASP B O 1
ATOM 3912 N N . ILE B 1 135 ? -0.88 -19.625 -6.727 1 95.94 135 ILE B N 1
ATOM 3913 C CA . ILE B 1 135 ? 0.324 -19.516 -5.91 1 95.94 135 ILE B CA 1
ATOM 3914 C C . ILE B 1 135 ? 1.427 -20.391 -6.488 1 95.94 135 ILE B C 1
ATOM 3916 O O . ILE B 1 135 ? 1.219 -21.594 -6.719 1 95.94 135 ILE B O 1
ATOM 3920 N N . LYS B 1 136 ? 2.527 -19.812 -6.82 1 95.06 136 LYS B N 1
ATOM 3921 C CA . LYS B 1 136 ? 3.732 -20.469 -7.316 1 95.06 136 LYS B CA 1
ATOM 3922 C C . LYS B 1 136 ? 4.957 -19.578 -7.141 1 95.06 136 LYS B C 1
ATOM 3924 O O . LYS B 1 136 ? 4.828 -18.375 -6.898 1 95.06 136 LYS B O 1
ATOM 3929 N N . PRO B 1 137 ? 6.141 -20.125 -7.207 1 96.5 137 PRO B N 1
ATOM 3930 C CA . PRO B 1 137 ? 7.348 -19.344 -6.91 1 96.5 137 PRO B CA 1
ATOM 3931 C C . PRO B 1 137 ? 7.48 -18.094 -7.781 1 96.5 137 PRO B C 1
ATOM 3933 O O . PRO B 1 137 ? 7.945 -17.062 -7.305 1 96.5 137 PRO B O 1
ATOM 3936 N N . SER B 1 138 ? 6.957 -18.141 -9.031 1 93.25 138 SER B N 1
ATOM 3937 C CA . SER B 1 138 ? 7.117 -17.016 -9.945 1 93.25 138 SER B CA 1
ATOM 3938 C C . SER B 1 138 ? 6.176 -15.867 -9.594 1 93.25 138 SER B C 1
ATOM 3940 O O . SER B 1 138 ? 6.352 -14.742 -10.062 1 93.25 138 SER B O 1
ATOM 3942 N N . ASN B 1 139 ? 5.195 -16.156 -8.703 1 93.62 139 ASN B N 1
ATOM 3943 C CA . ASN B 1 139 ? 4.223 -15.133 -8.328 1 93.62 139 ASN B CA 1
ATOM 3944 C C . ASN B 1 139 ? 4.496 -14.586 -6.93 1 93.62 139 ASN B C 1
ATOM 3946 O O . ASN B 1 139 ? 3.662 -13.875 -6.363 1 93.62 139 ASN B O 1
ATOM 3950 N N . ILE B 1 140 ? 5.637 -14.984 -6.418 1 97.5 140 ILE B N 1
ATOM 3951 C CA . ILE B 1 140 ? 6.066 -14.484 -5.117 1 97.5 140 ILE B CA 1
ATOM 3952 C C . ILE B 1 140 ? 7.363 -13.695 -5.27 1 97.5 140 ILE B C 1
ATOM 3954 O O . ILE B 1 140 ? 8.438 -14.281 -5.441 1 97.5 140 ILE B O 1
ATOM 3958 N N . MET B 1 141 ? 7.227 -12.391 -5.105 1 97.5 141 MET B N 1
ATOM 3959 C CA . MET B 1 141 ? 8.367 -11.492 -5.254 1 97.5 141 MET B CA 1
ATOM 3960 C C . MET B 1 141 ? 8.977 -11.156 -3.898 1 97.5 141 MET B C 1
ATOM 3962 O O . MET B 1 141 ? 8.258 -10.914 -2.93 1 97.5 141 MET B O 1
ATOM 3966 N N . VAL B 1 142 ? 10.266 -11.195 -3.871 1 96.75 142 VAL B N 1
ATOM 3967 C CA . VAL B 1 142 ? 10.984 -10.695 -2.705 1 96.75 142 VAL B CA 1
ATOM 3968 C C . VAL B 1 142 ? 11.625 -9.352 -3.037 1 96.75 142 VAL B C 1
ATOM 3970 O O . VAL B 1 142 ? 12.5 -9.266 -3.902 1 96.75 142 VAL B O 1
ATOM 3973 N N . GLY B 1 143 ? 11.141 -8.344 -2.338 1 92.5 143 GLY B N 1
ATOM 3974 C CA . GLY B 1 143 ? 11.633 -6.992 -2.58 1 92.5 143 GLY B CA 1
ATOM 3975 C C . GLY B 1 143 ? 13.008 -6.742 -1.995 1 92.5 143 GLY B C 1
ATOM 3976 O O . GLY B 1 143 ? 13.578 -7.613 -1.332 1 92.5 143 GLY B O 1
ATOM 3977 N N . ALA B 1 144 ? 13.5 -5.5 -2.213 1 83.38 144 ALA B N 1
ATOM 3978 C CA . ALA B 1 144 ? 14.82 -5.098 -1.734 1 83.38 144 ALA B CA 1
ATOM 3979 C C . ALA B 1 144 ? 14.859 -5.051 -0.209 1 83.38 144 ALA B C 1
ATOM 3981 O O . ALA B 1 144 ? 15.898 -5.328 0.4 1 83.38 144 ALA B O 1
ATOM 3982 N N . ASN B 1 145 ? 13.75 -4.805 0.33 1 81.56 145 ASN B N 1
ATOM 3983 C CA . ASN B 1 145 ? 13.688 -4.715 1.784 1 81.56 145 ASN B CA 1
ATOM 3984 C C . ASN B 1 145 ? 13.453 -6.082 2.424 1 81.56 145 ASN B C 1
ATOM 3986 O O . ASN B 1 145 ? 13.305 -6.184 3.641 1 81.56 145 ASN B O 1
ATOM 3990 N N . GLY B 1 146 ? 13.336 -7.125 1.562 1 90 146 GLY B N 1
ATOM 3991 C CA . GLY B 1 146 ? 13.188 -8.484 2.062 1 90 146 GLY B CA 1
ATOM 3992 C C . GLY B 1 146 ? 11.742 -8.898 2.246 1 90 146 GLY B C 1
ATOM 3993 O O . GLY B 1 146 ? 11.461 -10.039 2.621 1 90 146 GLY B O 1
ATOM 3994 N N . SER B 1 147 ? 10.867 -8 1.97 1 92.75 147 SER B N 1
ATOM 3995 C CA . SER B 1 147 ? 9.453 -8.32 2.119 1 92.75 147 SER B CA 1
ATOM 3996 C C . SER B 1 147 ? 8.883 -8.93 0.842 1 92.75 147 SER B C 1
ATOM 3998 O O . SER B 1 147 ? 9.414 -8.703 -0.249 1 92.75 147 SER B O 1
ATOM 4000 N N . VAL B 1 148 ? 7.816 -9.688 1.036 1 96.81 148 VAL B N 1
ATOM 4001 C CA . VAL B 1 148 ? 7.242 -10.43 -0.08 1 96.81 148 VAL B CA 1
ATOM 4002 C C . VAL B 1 148 ? 6.059 -9.656 -0.659 1 96.81 148 VAL B C 1
ATOM 4004 O O . VAL B 1 148 ? 5.355 -8.945 0.067 1 96.81 148 VAL B O 1
ATOM 4007 N N . LYS B 1 149 ? 5.898 -9.734 -1.961 1 96.69 149 LYS B N 1
ATOM 4008 C CA . LYS B 1 149 ? 4.699 -9.281 -2.656 1 96.69 149 LYS B CA 1
ATOM 4009 C C . LYS B 1 149 ? 4.121 -10.391 -3.531 1 96.69 149 LYS B C 1
ATOM 4011 O O . LYS B 1 149 ? 4.84 -11.008 -4.32 1 96.69 149 LYS B O 1
ATOM 4016 N N . LEU B 1 150 ? 2.857 -10.664 -3.326 1 96.38 150 LEU B N 1
ATOM 4017 C CA . LEU B 1 150 ? 2.154 -11.609 -4.18 1 96.38 150 LEU B CA 1
ATOM 4018 C C . LEU B 1 150 ? 1.683 -10.945 -5.465 1 96.38 150 LEU B C 1
ATOM 4020 O O . LEU B 1 150 ? 1.164 -9.828 -5.434 1 96.38 150 LEU B O 1
ATOM 4024 N N . LEU B 1 151 ? 1.905 -11.641 -6.523 1 92.81 151 LEU B N 1
ATOM 4025 C CA . LEU B 1 151 ? 1.502 -11.156 -7.836 1 92.81 151 LEU B CA 1
ATOM 4026 C C . LEU B 1 151 ? 0.328 -11.961 -8.383 1 92.81 151 LEU B C 1
ATOM 4028 O O . LEU B 1 151 ? 0.059 -13.07 -7.91 1 92.81 151 LEU B O 1
ATOM 4032 N N . ASP B 1 152 ? -0.396 -11.367 -9.258 1 85.88 152 ASP B N 1
ATOM 4033 C CA . ASP B 1 152 ? -1.282 -12.031 -10.211 1 85.88 152 ASP B CA 1
ATOM 4034 C C . ASP B 1 152 ? -2.41 -12.766 -9.492 1 85.88 152 ASP B C 1
ATOM 4036 O O . ASP B 1 152 ? -2.588 -13.969 -9.672 1 85.88 152 ASP B O 1
ATOM 4040 N N . PHE B 1 153 ? -3.115 -12.062 -8.703 1 82.75 153 PHE B N 1
ATOM 4041 C CA . PHE B 1 153 ? -4.336 -12.648 -8.172 1 82.75 153 PHE B CA 1
ATOM 4042 C C . PHE B 1 153 ? -5.25 -13.117 -9.297 1 82.75 153 PHE B C 1
ATOM 4044 O O . PHE B 1 153 ? -5.594 -12.344 -10.188 1 82.75 153 PHE B O 1
ATOM 4051 N N . GLY B 1 154 ? -5.031 -14.328 -9.531 1 65.69 154 GLY B N 1
ATOM 4052 C CA . GLY B 1 154 ? -5.582 -15.016 -10.688 1 65.69 154 GLY B CA 1
ATOM 4053 C C . GLY B 1 154 ? -7.098 -15.016 -10.711 1 65.69 154 GLY B C 1
ATOM 4054 O O . GLY B 1 154 ? -7.746 -15.023 -9.664 1 65.69 154 GLY B O 1
ATOM 4055 N N . ILE B 1 155 ? -7.793 -14.352 -11.438 1 58.66 155 ILE B N 1
ATOM 4056 C CA . ILE B 1 155 ? -9.188 -14.688 -11.711 1 58.66 155 ILE B CA 1
ATOM 4057 C C . ILE B 1 155 ? -9.266 -16.016 -12.453 1 58.66 155 ILE B C 1
ATOM 4059 O O . ILE B 1 155 ? -8.891 -16.109 -13.625 1 58.66 155 ILE B O 1
ATOM 4063 N N . ALA B 1 156 ? -8.555 -16.828 -11.914 1 43.97 156 ALA B N 1
ATOM 4064 C CA . ALA B 1 156 ? -8.383 -18.188 -12.445 1 43.97 156 ALA B CA 1
ATOM 4065 C C . ALA B 1 156 ? -9.43 -18.484 -13.508 1 43.97 156 ALA B C 1
ATOM 4067 O O . ALA B 1 156 ? -10.477 -17.844 -13.562 1 43.97 156 ALA B O 1
ATOM 4068 N N . THR B 1 157 ? -9.125 -19.656 -14.016 1 43.16 157 THR B N 1
ATOM 4069 C CA . THR B 1 157 ? -9.086 -20.781 -14.945 1 43.16 157 THR B CA 1
ATOM 4070 C C . THR B 1 157 ? -10.461 -21.438 -15.055 1 43.16 157 THR B C 1
ATOM 4072 O O . THR B 1 157 ? -10.883 -22.172 -14.156 1 43.16 157 THR B O 1
ATOM 4075 N N . LYS B 1 158 ? -11.328 -20.734 -14.852 1 42.06 158 LYS B N 1
ATOM 4076 C CA . LYS B 1 158 ? -12.32 -21.734 -15.25 1 42.06 158 LYS B CA 1
ATOM 4077 C C . LYS B 1 158 ? -11.742 -22.703 -16.266 1 42.06 158 LYS B C 1
ATOM 4079 O O . LYS B 1 158 ? -12.219 -22.781 -17.406 1 42.06 158 LYS B O 1
ATOM 4084 N N . GLU B 1 159 ? -10.508 -22.516 -16.656 1 42.94 159 GLU B N 1
ATOM 4085 C CA . GLU B 1 159 ? -10.406 -23.656 -17.562 1 42.94 159 GLU B CA 1
ATOM 4086 C C . GLU B 1 159 ? -10.875 -24.938 -16.891 1 42.94 159 GLU B C 1
ATOM 4088 O O . GLU B 1 159 ? -10.289 -25.391 -15.906 1 42.94 159 GLU B O 1
ATOM 4093 N N . ARG B 1 160 ? -12.148 -25.016 -16.766 1 40.97 160 ARG B N 1
ATOM 4094 C CA . ARG B 1 160 ? -12.742 -26.328 -16.5 1 40.97 160 ARG B CA 1
ATOM 4095 C C . ARG B 1 160 ? -11.805 -27.453 -16.938 1 40.97 160 ARG B C 1
ATOM 4097 O O . ARG B 1 160 ? -11.242 -27.406 -18.031 1 40.97 160 ARG B O 1
ATOM 4104 N N . ALA B 1 161 ? -11.398 -28.203 -15.93 1 41.31 161 ALA B N 1
ATOM 4105 C CA . ALA B 1 161 ? -10.961 -29.547 -16.281 1 41.31 161 ALA B CA 1
ATOM 4106 C C . ALA B 1 161 ? -11.602 -30.031 -17.578 1 41.31 161 ALA B C 1
ATOM 4108 O O . ALA B 1 161 ? -10.969 -30.734 -18.359 1 41.31 161 ALA B O 1
ATOM 4109 N N . THR B 1 162 ? -12.742 -29.594 -17.609 1 39.09 162 THR B N 1
ATOM 4110 C CA . THR B 1 162 ? -13.414 -30.062 -18.812 1 39.09 162 THR B CA 1
ATOM 4111 C C . THR B 1 162 ? -12.758 -29.469 -20.062 1 39.09 162 THR B C 1
ATOM 4113 O O . THR B 1 162 ? -12.695 -30.125 -21.094 1 39.09 162 THR B O 1
ATOM 4116 N N . ASP B 1 163 ? -12.539 -28.219 -19.984 1 39.78 163 ASP B N 1
ATOM 4117 C CA . ASP B 1 163 ? -11.875 -27.734 -21.188 1 39.78 163 ASP B CA 1
ATOM 4118 C C . ASP B 1 163 ? -10.445 -28.281 -21.297 1 39.78 163 ASP B C 1
ATOM 4120 O O . ASP B 1 163 ? -9.828 -28.234 -22.359 1 39.78 163 ASP B O 1
ATOM 4124 N N . LEU B 1 164 ? -9.891 -28.578 -20.203 1 41.12 164 LEU B N 1
ATOM 4125 C CA . LEU B 1 164 ? -8.602 -29.266 -20.141 1 41.12 164 LEU B CA 1
ATOM 4126 C C . LEU B 1 164 ? -8.633 -30.547 -20.953 1 41.12 164 LEU B C 1
ATOM 4128 O O . LEU B 1 164 ? -7.676 -30.859 -21.656 1 41.12 164 LEU B O 1
ATOM 4132 N N . THR B 1 165 ? -9.648 -31.359 -20.656 1 40.06 165 THR B N 1
ATOM 4133 C CA . THR B 1 165 ? -9.805 -32.625 -21.391 1 40.06 165 THR B CA 1
ATOM 4134 C C . THR B 1 165 ? -10.18 -32.344 -22.844 1 40.06 165 THR B C 1
ATOM 4136 O O . THR B 1 165 ? -9.953 -33.188 -23.719 1 40.06 165 THR B O 1
ATOM 4139 N N . ALA B 1 166 ? -11.031 -31.391 -23.016 1 37.06 166 ALA B N 1
ATOM 4140 C CA . ALA B 1 166 ? -11.578 -31.406 -24.359 1 37.06 166 ALA B CA 1
ATOM 4141 C C . ALA B 1 166 ? -10.523 -31 -25.391 1 37.06 166 ALA B C 1
ATOM 4143 O O . ALA B 1 166 ? -10.453 -31.578 -26.484 1 37.06 166 ALA B O 1
ATOM 4144 N N . THR B 1 167 ? -9.938 -29.781 -25.125 1 40.94 167 THR B N 1
ATOM 4145 C CA . THR B 1 167 ? -8.992 -29.469 -26.203 1 40.94 167 THR B CA 1
ATOM 4146 C C . THR B 1 167 ? -7.602 -30.016 -25.859 1 40.94 167 THR B C 1
ATOM 4148 O O . THR B 1 167 ? -6.695 -29.969 -26.688 1 40.94 167 THR B O 1
ATOM 4151 N N . GLY B 1 168 ? -7.371 -30.812 -24.812 1 39.78 168 GLY B N 1
ATOM 4152 C CA . GLY B 1 168 ? -6.137 -31.5 -24.469 1 39.78 168 GLY B CA 1
ATOM 4153 C C . GLY B 1 168 ? -5.035 -30.562 -24.016 1 39.78 168 GLY B C 1
ATOM 4154 O O . GLY B 1 168 ? -3.953 -31 -23.625 1 39.78 168 GLY B O 1
ATOM 4155 N N . SER B 1 169 ? -4.902 -29.25 -24.422 1 39.59 169 SER B N 1
ATOM 4156 C CA . SER B 1 169 ? -3.613 -28.594 -24.281 1 39.59 169 SER B CA 1
ATOM 4157 C C . SER B 1 169 ? -3.625 -27.625 -23.094 1 39.59 169 SER B C 1
ATOM 4159 O O . SER B 1 169 ? -4.457 -26.719 -23.047 1 39.59 169 SER B O 1
ATOM 4161 N N . PHE B 1 170 ? -3.414 -28.016 -21.812 1 42.47 170 PHE B N 1
ATOM 4162 C CA . PHE B 1 170 ? -3.021 -27.062 -20.781 1 42.47 170 PHE B CA 1
ATOM 4163 C C . PHE B 1 170 ? -1.993 -26.078 -21.312 1 42.47 170 PHE B C 1
ATOM 4165 O O . PHE B 1 170 ? -1.021 -26.484 -21.953 1 42.47 170 PHE B O 1
ATOM 4172 N N . ILE B 1 171 ? -2.453 -24.922 -21.516 1 44.28 171 ILE B N 1
ATOM 4173 C CA . ILE B 1 171 ? -1.387 -23.969 -21.797 1 44.28 171 ILE B CA 1
ATOM 4174 C C . ILE B 1 171 ? -0.452 -23.875 -20.594 1 44.28 171 ILE B C 1
ATOM 4176 O O . ILE B 1 171 ? -0.851 -23.406 -19.516 1 44.28 171 ILE B O 1
ATOM 4180 N N . GLY B 1 172 ? 0.649 -24.531 -20.438 1 53.69 172 GLY B N 1
ATOM 4181 C CA . GLY B 1 172 ? 1.704 -24.688 -19.453 1 53.69 172 GLY B CA 1
ATOM 4182 C C . GLY B 1 172 ? 1.362 -25.703 -18.375 1 53.69 172 GLY B C 1
ATOM 4183 O O . GLY B 1 172 ? 0.229 -26.188 -18.297 1 53.69 172 GLY B O 1
ATOM 4184 N N . SER B 1 173 ? 2.217 -26.438 -17.812 1 57.19 173 SER B N 1
ATOM 4185 C CA . SER B 1 173 ? 2.016 -27.5 -16.828 1 57.19 173 SER B CA 1
ATOM 4186 C C . SER B 1 173 ? 1.623 -26.938 -15.477 1 57.19 173 SER B C 1
ATOM 4188 O O . SER B 1 173 ? 2.4 -26.219 -14.852 1 57.19 173 SER B O 1
ATOM 4190 N N . PRO B 1 174 ? 0.285 -27.016 -15.133 1 80.31 174 PRO B N 1
ATOM 4191 C CA . PRO B 1 174 ? -0.14 -26.516 -13.828 1 80.31 174 PRO B CA 1
ATOM 4192 C C . PRO B 1 174 ? 0.471 -27.297 -12.672 1 80.31 174 PRO B C 1
ATOM 4194 O O . PRO B 1 174 ? -0.201 -28.141 -12.07 1 80.31 174 PRO B O 1
ATOM 4197 N N . THR B 1 175 ? 1.676 -26.953 -12.281 1 88.25 175 THR B N 1
ATOM 4198 C CA . THR B 1 175 ? 2.447 -27.75 -11.328 1 88.25 175 THR B CA 1
ATOM 4199 C C . THR B 1 175 ? 2.02 -27.438 -9.898 1 88.25 175 THR B C 1
ATOM 4201 O O . THR B 1 175 ? 2.33 -28.188 -8.969 1 88.25 175 THR B O 1
ATOM 4204 N N . HIS B 1 176 ? 1.219 -26.406 -9.766 1 94 176 HIS B N 1
ATOM 4205 C CA . HIS B 1 176 ? 0.933 -26 -8.398 1 94 176 HIS B CA 1
ATOM 4206 C C . HIS B 1 176 ? -0.567 -26 -8.125 1 94 176 HIS B C 1
ATOM 4208 O O . HIS B 1 176 ? -1.008 -25.562 -7.059 1 94 176 HIS B O 1
ATOM 4214 N N . MET B 1 177 ? -1.308 -26.516 -9.062 1 92.44 177 MET B N 1
ATOM 4215 C CA . MET B 1 177 ? -2.76 -26.531 -8.922 1 92.44 177 MET B CA 1
ATOM 4216 C C . MET B 1 177 ? -3.184 -27.578 -7.891 1 92.44 177 MET B C 1
ATOM 4218 O O . MET B 1 177 ? -2.58 -28.656 -7.805 1 92.44 177 MET B O 1
ATOM 4222 N N . SER B 1 178 ? -4.25 -27.328 -7.27 1 95.12 178 SER B N 1
ATOM 4223 C CA . SER B 1 178 ? -4.75 -28.234 -6.246 1 95.12 178 SER B CA 1
ATOM 4224 C C . SER B 1 178 ? -5.562 -29.375 -6.859 1 95.12 178 SER B C 1
ATOM 4226 O O . SER B 1 178 ? -6.008 -29.266 -8.008 1 95.12 178 SER B O 1
ATOM 4228 N N . PRO B 1 179 ? -5.73 -30.484 -6.078 1 94.88 179 PRO B N 1
ATOM 4229 C CA . PRO B 1 179 ? -6.543 -31.594 -6.566 1 94.88 179 PRO B CA 1
ATOM 4230 C C . PRO B 1 179 ? -7.961 -31.172 -6.941 1 94.88 179 PRO B C 1
ATOM 4232 O O . PRO B 1 179 ? -8.469 -31.578 -7.996 1 94.88 179 PRO B O 1
ATOM 4235 N N . GLU B 1 180 ? -8.555 -30.359 -6.078 1 93.19 180 GLU B N 1
ATOM 4236 C CA . GLU B 1 180 ? -9.922 -29.922 -6.363 1 93.19 180 GLU B CA 1
ATOM 4237 C C . GLU B 1 180 ? -9.977 -29.062 -7.625 1 93.19 180 GLU B C 1
ATOM 4239 O O . GLU B 1 180 ? -10.953 -29.125 -8.375 1 93.19 180 GLU B O 1
ATOM 4244 N N . GLN B 1 181 ? -9.016 -28.297 -7.852 1 90.62 181 GLN B N 1
ATOM 4245 C CA . GLN B 1 181 ? -8.945 -27.531 -9.086 1 90.62 181 GLN B CA 1
ATOM 4246 C C . GLN B 1 181 ? -8.812 -28.438 -10.297 1 90.62 181 GLN B C 1
ATOM 4248 O O . GLN B 1 181 ? -9.461 -28.219 -11.328 1 90.62 181 GLN B O 1
ATOM 4253 N N . PHE B 1 182 ? -8.016 -29.469 -10.18 1 87.81 182 PHE B N 1
ATOM 4254 C CA . PHE B 1 182 ? -7.863 -30.422 -11.266 1 87.81 182 PHE B CA 1
ATOM 4255 C C . PHE B 1 182 ? -9.18 -31.141 -11.547 1 87.81 182 PHE B C 1
ATOM 4257 O O . PHE B 1 182 ? -9.477 -31.484 -12.695 1 87.81 182 PHE B O 1
ATOM 4264 N N . ARG B 1 183 ? -9.953 -31.344 -10.484 1 88.06 183 ARG B N 1
ATOM 4265 C CA . ARG B 1 183 ? -11.242 -32.031 -10.617 1 88.06 183 ARG B CA 1
ATOM 4266 C C . ARG B 1 183 ? -12.305 -31.062 -11.164 1 88.06 183 ARG B C 1
ATOM 4268 O O . ARG B 1 183 ? -13.461 -31.453 -11.32 1 88.06 183 ARG B O 1
ATOM 4275 N N . GLY B 1 184 ? -11.906 -29.75 -11.328 1 85.62 184 GLY B N 1
ATOM 4276 C CA . GLY B 1 184 ? -12.852 -28.766 -11.836 1 85.62 184 GLY B CA 1
ATOM 4277 C C . GLY B 1 184 ? -13.758 -28.203 -10.758 1 85.62 184 GLY B C 1
ATOM 4278 O O . GLY B 1 184 ? -14.766 -27.562 -11.062 1 85.62 184 GLY B O 1
ATOM 4279 N N . GLU B 1 185 ? -13.367 -28.5 -9.562 1 87.62 185 GLU B N 1
ATOM 4280 C CA . GLU B 1 185 ? -14.133 -27.953 -8.453 1 87.62 185 GLU B CA 1
ATOM 4281 C C . GLU B 1 185 ? -13.742 -26.5 -8.172 1 87.62 185 GLU B C 1
ATOM 4283 O O . GLU B 1 185 ? -12.727 -26.016 -8.664 1 87.62 185 GLU B O 1
ATOM 4288 N N . ARG B 1 186 ? -14.602 -25.859 -7.512 1 88.62 186 ARG B N 1
ATOM 4289 C CA . ARG B 1 186 ? -14.336 -24.469 -7.148 1 88.62 186 ARG B CA 1
ATOM 4290 C C . ARG B 1 186 ? -13.125 -24.359 -6.23 1 88.62 186 ARG B C 1
ATOM 4292 O O . ARG B 1 186 ? -13.016 -25.109 -5.254 1 88.62 186 ARG B O 1
ATOM 4299 N N . ALA B 1 187 ? -12.289 -23.469 -6.57 1 91.69 187 ALA B N 1
ATOM 4300 C CA . ALA B 1 187 ? -11.133 -23.234 -5.715 1 91.69 187 ALA B CA 1
ATOM 4301 C C . ALA B 1 187 ? -11.539 -22.547 -4.41 1 91.69 187 ALA B C 1
ATOM 4303 O O . ALA B 1 187 ? -12.422 -21.688 -4.398 1 91.69 187 ALA B O 1
ATOM 4304 N N . THR B 1 188 ? -10.898 -22.938 -3.336 1 94.31 188 THR B N 1
ATOM 4305 C CA . THR B 1 188 ? -11.125 -22.375 -2.008 1 94.31 188 THR B CA 1
ATOM 4306 C C . THR B 1 188 ? -9.805 -21.938 -1.375 1 94.31 188 THR B C 1
ATOM 4308 O O . THR B 1 188 ? -8.758 -21.984 -2.018 1 94.31 188 THR B O 1
ATOM 4311 N N . ALA B 1 189 ? -9.891 -21.453 -0.137 1 96.62 189 ALA B N 1
ATOM 4312 C CA . ALA B 1 189 ? -8.68 -21.094 0.604 1 96.62 189 ALA B CA 1
ATOM 4313 C C . ALA B 1 189 ? -7.727 -22.281 0.69 1 96.62 189 ALA B C 1
ATOM 4315 O O . ALA B 1 189 ? -6.508 -22.125 0.614 1 96.62 189 ALA B O 1
ATOM 4316 N N . GLN B 1 190 ? -8.344 -23.422 0.792 1 97.75 190 GLN B N 1
ATOM 4317 C CA . GLN B 1 190 ? -7.562 -24.656 0.912 1 97.75 190 GLN B CA 1
ATOM 4318 C C . GLN B 1 190 ? -6.777 -24.938 -0.365 1 97.75 190 GLN B C 1
ATOM 4320 O O . GLN B 1 190 ? -5.691 -25.516 -0.317 1 97.75 190 GLN B O 1
ATOM 4325 N N . SER B 1 191 ? -7.324 -24.5 -1.488 1 96.38 191 SER B N 1
ATOM 4326 C CA . SER B 1 191 ? -6.59 -24.625 -2.744 1 96.38 191 SER B CA 1
ATOM 4327 C C . SER B 1 191 ? -5.309 -23.812 -2.719 1 96.38 191 SER B C 1
ATOM 4329 O O . SER B 1 191 ? -4.254 -24.281 -3.156 1 96.38 191 SER B O 1
ATOM 4331 N N . ASP B 1 192 ? -5.438 -22.625 -2.16 1 97.06 192 ASP B N 1
ATOM 4332 C CA . ASP B 1 192 ? -4.27 -21.766 -2.033 1 97.06 192 ASP B CA 1
ATOM 4333 C C . ASP B 1 192 ? -3.236 -22.375 -1.086 1 97.06 192 ASP B C 1
ATOM 4335 O O . ASP B 1 192 ? -2.033 -22.297 -1.34 1 97.06 192 ASP B O 1
ATOM 4339 N N . PHE B 1 193 ? -3.699 -23.016 -0.041 1 98.44 193 PHE B N 1
ATOM 4340 C CA . PHE B 1 193 ? -2.791 -23.641 0.914 1 98.44 193 PHE B CA 1
ATOM 4341 C C . PHE B 1 193 ? -2.041 -24.797 0.268 1 98.44 193 PHE B C 1
ATOM 4343 O O . PHE B 1 193 ? -0.848 -24.984 0.514 1 98.44 193 PHE B O 1
ATOM 4350 N N . TYR B 1 194 ? -2.732 -25.531 -0.53 1 98.25 194 TYR B N 1
ATOM 4351 C CA . TYR B 1 194 ? -2.094 -26.625 -1.258 1 98.25 194 TYR B CA 1
ATOM 4352 C C . TYR B 1 194 ? -0.982 -26.094 -2.16 1 98.25 194 TYR B C 1
ATOM 4354 O O . TYR B 1 194 ? 0.14 -26.609 -2.133 1 98.25 194 TYR B O 1
ATOM 4362 N N . SER B 1 195 ? -1.329 -25.062 -2.902 1 97.44 195 SER B N 1
ATOM 4363 C CA . SER B 1 195 ? -0.359 -24.484 -3.826 1 97.44 195 SER B CA 1
ATOM 4364 C C . SER B 1 195 ? 0.86 -23.938 -3.084 1 97.44 195 SER B C 1
ATOM 4366 O O . SER B 1 195 ? 1.989 -24.078 -3.561 1 97.44 195 SER B O 1
ATOM 4368 N N . LEU B 1 196 ? 0.599 -23.359 -1.948 1 98.38 196 LEU B N 1
ATOM 4369 C CA . LEU B 1 196 ? 1.718 -22.891 -1.141 1 98.38 196 LEU B CA 1
ATOM 4370 C C . LEU B 1 196 ? 2.549 -24.047 -0.625 1 98.38 196 LEU B C 1
ATOM 4372 O O . LEU B 1 196 ? 3.779 -23.969 -0.578 1 98.38 196 LEU B O 1
ATOM 4376 N N . GLY B 1 197 ? 1.891 -25.125 -0.229 1 98.44 197 GLY B N 1
ATOM 4377 C CA . GLY B 1 197 ? 2.605 -26.344 0.156 1 98.44 197 GLY B CA 1
ATOM 4378 C C . GLY B 1 197 ? 3.52 -26.859 -0.935 1 98.44 197 GLY B C 1
ATOM 4379 O O . GLY B 1 197 ? 4.676 -27.203 -0.675 1 98.44 197 GLY B O 1
ATOM 4380 N N . VAL B 1 198 ? 2.98 -26.922 -2.115 1 98.31 198 VAL B N 1
ATOM 4381 C CA . VAL B 1 198 ? 3.768 -27.359 -3.26 1 98.31 198 VAL B CA 1
ATOM 4382 C C . VAL B 1 198 ? 4.969 -26.438 -3.451 1 98.31 198 VAL B C 1
ATOM 4384 O O . VAL B 1 198 ? 6.09 -26.906 -3.664 1 98.31 198 VAL B O 1
ATOM 4387 N N . THR B 1 199 ? 4.719 -25.156 -3.338 1 98.31 199 THR B N 1
ATOM 4388 C CA . THR B 1 199 ? 5.754 -24.141 -3.514 1 98.31 199 THR B CA 1
ATOM 4389 C C . THR B 1 199 ? 6.875 -24.328 -2.496 1 98.31 199 THR B C 1
ATOM 4391 O O . THR B 1 199 ? 8.047 -24.391 -2.861 1 98.31 199 THR B O 1
ATOM 4394 N N . LEU B 1 200 ? 6.496 -24.5 -1.285 1 98.25 200 LEU B N 1
ATOM 4395 C CA . LEU B 1 200 ? 7.488 -24.656 -0.23 1 98.25 200 LEU B CA 1
ATOM 4396 C C . LEU B 1 200 ? 8.25 -25.969 -0.396 1 98.25 200 LEU B C 1
ATOM 4398 O O . LEU B 1 200 ? 9.477 -26 -0.239 1 98.25 200 LEU B O 1
ATOM 4402 N N . TYR B 1 201 ? 7.543 -27.016 -0.714 1 98.31 201 TYR B N 1
ATOM 4403 C CA . TYR B 1 201 ? 8.172 -28.312 -0.955 1 98.31 201 TYR B CA 1
ATOM 4404 C C . TYR B 1 201 ? 9.242 -28.203 -2.031 1 98.31 201 TYR B C 1
ATOM 4406 O O . TYR B 1 201 ? 10.375 -28.656 -1.835 1 98.31 201 TYR B O 1
ATOM 4414 N N . GLU B 1 202 ? 8.867 -27.609 -3.053 1 97.62 202 GLU B N 1
ATOM 4415 C CA . GLU B 1 202 ? 9.758 -27.453 -4.195 1 97.62 202 GLU B CA 1
ATOM 4416 C C . GLU B 1 202 ? 11 -26.641 -3.83 1 97.62 202 GLU B C 1
ATOM 4418 O O . GLU B 1 202 ? 12.117 -27.016 -4.188 1 97.62 202 GLU B O 1
ATOM 4423 N N . LEU B 1 203 ? 10.82 -25.562 -3.137 1 97.81 203 LEU B N 1
ATOM 4424 C CA . LEU B 1 203 ? 11.922 -24.672 -2.799 1 97.81 203 LEU B CA 1
ATOM 4425 C C . LEU B 1 203 ? 12.852 -25.312 -1.779 1 97.81 203 LEU B C 1
ATOM 4427 O O . LEU B 1 203 ? 14.062 -25.078 -1.794 1 97.81 203 LEU B O 1
ATOM 4431 N N . ILE B 1 204 ? 12.32 -26.156 -0.928 1 97.31 204 ILE B N 1
ATOM 4432 C CA . ILE B 1 204 ? 13.117 -26.812 0.109 1 97.31 204 ILE B CA 1
ATOM 4433 C C . ILE B 1 204 ? 13.836 -28.016 -0.474 1 97.31 204 ILE B C 1
ATOM 4435 O O . ILE B 1 204 ? 15.039 -28.203 -0.268 1 97.31 204 ILE B O 1
ATOM 4439 N N . ALA B 1 205 ? 13.133 -28.828 -1.267 1 96.69 205 ALA B N 1
ATOM 4440 C CA . ALA B 1 205 ? 13.664 -30.094 -1.766 1 96.69 205 ALA B CA 1
ATOM 4441 C C . ALA B 1 205 ? 14.445 -29.875 -3.062 1 96.69 205 ALA B C 1
ATOM 4443 O O . ALA B 1 205 ? 15.211 -30.75 -3.477 1 96.69 205 ALA B O 1
ATOM 4444 N N . GLY B 1 206 ? 14.109 -28.797 -3.744 1 95.06 206 GLY B N 1
ATOM 4445 C CA . GLY B 1 206 ? 14.734 -28.562 -5.039 1 95.06 206 GLY B CA 1
ATOM 4446 C C . GLY B 1 206 ? 14 -29.234 -6.184 1 95.06 206 GLY B C 1
ATOM 4447 O O . GLY B 1 206 ? 14.445 -29.188 -7.332 1 95.06 206 GLY B O 1
ATOM 4448 N N . GLN B 1 207 ? 12.938 -29.859 -5.832 1 94.19 207 GLN B N 1
ATOM 4449 C CA . GLN B 1 207 ? 12.055 -30.516 -6.805 1 94.19 207 GLN B CA 1
ATOM 4450 C C . GLN B 1 207 ? 10.609 -30.5 -6.332 1 94.19 207 GLN B C 1
ATOM 4452 O O . GLN B 1 207 ? 10.344 -30.469 -5.129 1 94.19 207 GLN B O 1
ATOM 4457 N N . PRO B 1 208 ? 9.711 -30.562 -7.262 1 96.31 208 PRO B N 1
ATOM 4458 C CA . PRO B 1 208 ? 8.312 -30.594 -6.844 1 96.31 208 PRO B CA 1
ATOM 4459 C C . PRO B 1 208 ? 7.934 -31.891 -6.141 1 96.31 208 PRO B C 1
ATOM 4461 O O . PRO B 1 208 ? 8.594 -32.906 -6.324 1 96.31 208 PRO B O 1
ATOM 4464 N N . PRO B 1 209 ? 6.922 -31.812 -5.344 1 97.5 209 PRO B N 1
ATOM 4465 C CA . PRO B 1 209 ? 6.512 -33.031 -4.621 1 97.5 209 PRO B CA 1
ATOM 4466 C C . PRO B 1 209 ? 5.957 -34.094 -5.547 1 97.5 209 PRO B C 1
ATOM 4468 O O . PRO B 1 209 ? 6.02 -35.281 -5.219 1 97.5 209 PRO B O 1
ATOM 4471 N N . LEU B 1 210 ? 5.328 -33.656 -6.621 1 96.69 210 LEU B N 1
ATOM 4472 C CA . LEU B 1 210 ? 4.699 -34.594 -7.555 1 96.69 210 LEU B CA 1
ATOM 4473 C C . LEU B 1 210 ? 5.133 -34.281 -8.984 1 96.69 210 LEU B C 1
ATOM 4475 O O . LEU B 1 210 ? 5.27 -33.125 -9.375 1 96.69 210 LEU B O 1
ATOM 4479 N N . GLN B 1 211 ? 5.352 -35.375 -9.711 1 92.25 211 GLN B N 1
ATOM 4480 C CA . GLN B 1 211 ? 5.801 -35.281 -11.094 1 92.25 211 GLN B CA 1
ATOM 4481 C C . GLN B 1 211 ? 5.031 -36.219 -12.008 1 92.25 211 GLN B C 1
ATOM 4483 O O . GLN B 1 211 ? 4.387 -37.156 -11.531 1 92.25 211 GLN B O 1
ATOM 4488 N N . GLY B 1 212 ? 5.023 -35.812 -13.195 1 89.06 212 GLY B N 1
ATOM 4489 C CA . GLY B 1 212 ? 4.426 -36.625 -14.242 1 89.06 212 GLY B CA 1
ATOM 4490 C C . GLY B 1 212 ? 5.07 -36.438 -15.602 1 89.06 212 GLY B C 1
ATOM 4491 O O . GLY B 1 212 ? 5.52 -35.312 -15.922 1 89.06 212 GLY B O 1
ATOM 4492 N N . ALA B 1 213 ? 5.039 -37.5 -16.438 1 85.69 213 ALA B N 1
ATOM 4493 C CA . ALA B 1 213 ? 5.656 -37.438 -17.75 1 85.69 213 ALA B CA 1
ATOM 4494 C C . ALA B 1 213 ? 4.852 -36.562 -18.703 1 85.69 213 ALA B C 1
ATOM 4496 O O . ALA B 1 213 ? 5.379 -36.062 -19.703 1 85.69 213 ALA B O 1
ATOM 4497 N N . ASN B 1 214 ? 3.605 -36.438 -18.422 1 81.56 214 ASN B N 1
ATOM 4498 C CA . ASN B 1 214 ? 2.697 -35.562 -19.141 1 81.56 214 ASN B CA 1
ATOM 4499 C C . ASN B 1 214 ? 1.666 -34.938 -18.219 1 81.56 214 ASN B C 1
ATOM 4501 O O . ASN B 1 214 ? 1.647 -35.219 -17.016 1 81.56 214 ASN B O 1
ATOM 4505 N N . THR B 1 215 ? 0.867 -34.094 -18.734 1 82.12 215 THR B N 1
ATOM 4506 C CA . THR B 1 215 ? -0.079 -33.312 -17.953 1 82.12 215 THR B CA 1
ATOM 4507 C C . THR B 1 215 ? -1.074 -34.219 -17.234 1 82.12 215 THR B C 1
ATOM 4509 O O . THR B 1 215 ? -1.435 -33.969 -16.078 1 82.12 215 THR B O 1
ATOM 4512 N N . TYR B 1 216 ? -1.506 -35.219 -17.938 1 81.81 216 TYR B N 1
ATOM 4513 C CA . TYR B 1 216 ? -2.475 -36.125 -17.344 1 81.81 216 TYR B CA 1
ATOM 4514 C C . TYR B 1 216 ? -1.875 -36.844 -16.141 1 81.81 216 TYR B C 1
ATOM 4516 O O . TYR B 1 216 ? -2.506 -36.938 -15.086 1 81.81 216 TYR B O 1
ATOM 4524 N N . GLU B 1 217 ? -0.666 -37.375 -16.312 1 87.12 217 GLU B N 1
ATOM 4525 C CA . GLU B 1 217 ? 0.002 -38.062 -15.227 1 87.12 217 GLU B CA 1
ATOM 4526 C C . GLU B 1 217 ? 0.243 -37.125 -14.039 1 87.12 217 GLU B C 1
ATOM 4528 O O . GLU B 1 217 ? 0.123 -37.562 -12.883 1 87.12 217 GLU B O 1
ATOM 4533 N N . LEU B 1 218 ? 0.557 -35.938 -14.367 1 90.31 218 LEU B N 1
ATOM 4534 C CA . LEU B 1 218 ? 0.762 -34.938 -13.312 1 90.31 218 LEU B CA 1
ATOM 4535 C C . LEU B 1 218 ? -0.539 -34.688 -12.562 1 90.31 218 LEU B C 1
ATOM 4537 O O . LEU B 1 218 ? -0.554 -34.625 -11.328 1 90.31 218 LEU B O 1
ATOM 4541 N N . MET B 1 219 ? -1.589 -34.5 -13.289 1 89.06 219 MET B N 1
ATOM 4542 C CA . MET B 1 219 ? -2.908 -34.281 -12.703 1 89.06 219 MET B CA 1
ATOM 4543 C C . MET B 1 219 ? -3.281 -35.438 -11.766 1 89.06 219 MET B C 1
ATOM 4545 O O . MET B 1 219 ? -3.699 -35.188 -10.633 1 89.06 219 MET B O 1
ATOM 4549 N N . MET B 1 220 ? -3.047 -36.656 -12.227 1 91.56 220 MET B N 1
ATOM 4550 C CA . MET B 1 220 ? -3.41 -37.844 -11.445 1 91.56 220 MET B CA 1
ATOM 4551 C C . MET B 1 220 ? -2.557 -37.938 -10.18 1 91.56 220 MET B C 1
ATOM 4553 O O . MET B 1 220 ? -3.043 -38.344 -9.133 1 91.56 220 MET B O 1
ATOM 4557 N N . ALA B 1 221 ? -1.359 -37.531 -10.383 1 94.31 221 ALA B N 1
ATOM 4558 C CA . ALA B 1 221 ? -0.48 -37.531 -9.219 1 94.31 221 ALA B CA 1
ATOM 4559 C C . ALA B 1 221 ? -0.976 -36.562 -8.148 1 94.31 221 ALA B C 1
ATOM 4561 O O . ALA B 1 221 ? -1.042 -36.906 -6.969 1 94.31 221 ALA B O 1
ATOM 4562 N N . HIS B 1 222 ? -1.363 -35.375 -8.539 1 95.94 222 HIS B N 1
ATOM 4563 C CA . HIS B 1 222 ? -1.854 -34.344 -7.602 1 95.94 222 HIS B CA 1
ATOM 4564 C C . HIS B 1 222 ? -3.156 -34.812 -6.945 1 95.94 222 HIS B C 1
ATOM 4566 O O . HIS B 1 222 ? -3.418 -34.469 -5.789 1 95.94 222 HIS B O 1
ATOM 4572 N N . ILE B 1 223 ? -3.932 -35.531 -7.676 1 93.81 223 ILE B N 1
ATOM 4573 C CA . ILE B 1 223 ? -5.246 -35.938 -7.184 1 93.81 223 ILE B CA 1
ATOM 4574 C C . ILE B 1 223 ? -5.105 -37.125 -6.23 1 93.81 223 ILE B C 1
ATOM 4576 O O . ILE B 1 223 ? -5.785 -37.188 -5.203 1 93.81 223 ILE B O 1
ATOM 4580 N N . HIS B 1 224 ? -4.082 -38.031 -6.488 1 93.81 224 HIS B N 1
ATOM 4581 C CA . HIS B 1 224 ? -4.184 -39.312 -5.801 1 93.81 224 HIS B CA 1
ATOM 4582 C C . HIS B 1 224 ? -2.918 -39.594 -5.004 1 93.81 224 HIS B C 1
ATOM 4584 O O . HIS B 1 224 ? -2.967 -40.312 -4.004 1 93.81 224 HIS B O 1
ATOM 4590 N N . LYS B 1 225 ? -1.774 -39.188 -5.453 1 96.38 225 LYS B N 1
ATOM 4591 C CA . LYS B 1 225 ? -0.506 -39.656 -4.906 1 96.38 225 LYS B CA 1
ATOM 4592 C C . LYS B 1 225 ? -0.079 -38.812 -3.703 1 96.38 225 LYS B C 1
ATOM 4594 O O . LYS B 1 225 ? -0.18 -37.594 -3.727 1 96.38 225 LYS B O 1
ATOM 4599 N N . VAL B 1 226 ? 0.349 -39.438 -2.703 1 96.12 226 VAL B N 1
ATOM 4600 C CA . VAL B 1 226 ? 0.942 -38.75 -1.55 1 96.12 226 VAL B CA 1
ATOM 4601 C C . VAL B 1 226 ? 2.438 -38.562 -1.784 1 96.12 226 VAL B C 1
ATOM 4603 O O . VAL B 1 226 ? 3.168 -39.5 -2.045 1 96.12 226 VAL B O 1
ATOM 4606 N N . PRO B 1 227 ? 2.891 -37.375 -1.725 1 96.94 227 PRO B N 1
ATOM 4607 C CA . PRO B 1 227 ? 4.316 -37.125 -1.957 1 96.94 227 PRO B CA 1
ATOM 4608 C C . PRO B 1 227 ? 5.195 -37.688 -0.834 1 96.94 227 PRO B C 1
ATOM 4610 O O . PRO B 1 227 ? 4.719 -37.875 0.284 1 96.94 227 PRO B O 1
ATOM 4613 N N . VAL B 1 228 ? 6.523 -37.906 -1.191 1 97.12 228 VAL B N 1
ATOM 4614 C CA . VAL B 1 228 ? 7.504 -38.25 -0.164 1 97.12 228 VAL B CA 1
ATOM 4615 C C . VAL B 1 228 ? 7.645 -37.062 0.811 1 97.12 228 VAL B C 1
ATOM 4617 O O . VAL B 1 228 ? 7.766 -35.906 0.395 1 97.12 228 VAL B O 1
ATOM 4620 N N . SER B 1 229 ? 7.598 -37.375 2.025 1 96.88 229 SER B N 1
ATOM 4621 C CA . SER B 1 229 ? 7.68 -36.312 3.029 1 96.88 229 SER B CA 1
ATOM 4622 C C . SER B 1 229 ? 9.039 -35.625 2.996 1 96.88 229 SER B C 1
ATOM 4624 O O . SER B 1 229 ? 10.062 -36.281 2.756 1 96.88 229 SER B O 1
ATOM 4626 N N . LEU B 1 230 ? 9.031 -34.344 3.311 1 97.12 230 LEU B N 1
ATOM 4627 C CA . LEU B 1 230 ? 10.273 -33.594 3.367 1 97.12 230 LEU B CA 1
ATOM 4628 C C . LEU B 1 230 ? 11.164 -34.094 4.5 1 97.12 230 LEU B C 1
ATOM 4630 O O . LEU B 1 230 ? 12.391 -33.969 4.438 1 97.12 230 LEU B O 1
ATOM 4634 N N . SER B 1 231 ? 10.539 -34.656 5.539 1 94.81 231 SER B N 1
ATOM 4635 C CA . SER B 1 231 ? 11.32 -35.188 6.645 1 94.81 231 SER B CA 1
ATOM 4636 C C . SER B 1 231 ? 12.281 -36.281 6.168 1 94.81 231 SER B C 1
ATOM 4638 O O . SER B 1 231 ? 13.336 -36.5 6.766 1 94.81 231 SER B O 1
ATOM 4640 N N . THR B 1 232 ? 11.945 -36.938 5.074 1 95.5 232 THR B N 1
ATOM 4641 C CA . THR B 1 232 ? 12.758 -38 4.492 1 95.5 232 THR B CA 1
ATOM 4642 C C . THR B 1 232 ? 13.828 -37.406 3.578 1 95.5 232 THR B C 1
ATOM 4644 O O . THR B 1 232 ? 15 -37.812 3.646 1 95.5 232 THR B O 1
ATOM 4647 N N . LEU B 1 233 ? 13.492 -36.438 2.809 1 95.44 233 LEU B N 1
ATOM 4648 C CA . LEU B 1 233 ? 14.391 -35.906 1.801 1 95.44 233 LEU B CA 1
ATOM 4649 C C . LEU B 1 233 ? 15.359 -34.906 2.426 1 95.44 233 LEU B C 1
ATOM 4651 O O . LEU B 1 233 ? 16.5 -34.75 1.956 1 95.44 233 LEU B O 1
ATOM 4655 N N . ARG B 1 234 ? 14.867 -34.188 3.385 1 95.25 234 ARG B N 1
ATOM 4656 C CA . ARG B 1 234 ? 15.617 -33.125 4.051 1 95.25 234 ARG B CA 1
ATOM 4657 C C . ARG B 1 234 ? 15.5 -33.219 5.566 1 95.25 234 ARG B C 1
ATOM 4659 O O . ARG B 1 234 ? 14.859 -32.406 6.211 1 95.25 234 ARG B O 1
ATOM 4666 N N . PRO B 1 235 ? 16.219 -34.188 6.145 1 93.19 235 PRO B N 1
ATOM 4667 C CA . PRO B 1 235 ? 16.125 -34.375 7.59 1 93.19 235 PRO B CA 1
ATOM 4668 C C . PRO B 1 235 ? 16.688 -33.219 8.398 1 93.19 235 PRO B C 1
ATOM 4670 O O . PRO B 1 235 ? 16.484 -33.156 9.609 1 93.19 235 PRO B O 1
ATOM 4673 N N . ASP B 1 236 ? 17.328 -32.281 7.754 1 93 236 ASP B N 1
ATOM 4674 C CA . ASP B 1 236 ? 17.953 -31.156 8.414 1 93 236 ASP B CA 1
ATOM 4675 C C . ASP B 1 236 ? 16.938 -30.062 8.727 1 93 236 ASP B C 1
ATOM 4677 O O . ASP B 1 236 ? 17.234 -29.141 9.5 1 93 236 ASP B O 1
ATOM 4681 N N . ILE B 1 237 ? 15.734 -30.203 8.156 1 94.06 237 ILE B N 1
ATOM 4682 C CA . ILE B 1 237 ? 14.781 -29.125 8.422 1 94.06 237 ILE B CA 1
ATOM 4683 C C . ILE B 1 237 ? 13.953 -29.469 9.656 1 94.06 237 ILE B C 1
ATOM 4685 O O . ILE B 1 237 ? 13.805 -30.641 10.008 1 94.06 237 ILE B O 1
ATOM 4689 N N . PRO B 1 238 ? 13.508 -28.484 10.344 1 92.56 238 PRO B N 1
ATOM 4690 C CA . PRO B 1 238 ? 12.664 -28.75 11.508 1 92.56 238 PRO B CA 1
ATOM 4691 C C . PRO B 1 238 ? 11.461 -29.625 11.18 1 92.56 238 PRO B C 1
ATOM 4693 O O . PRO B 1 238 ? 10.805 -29.422 10.156 1 92.56 238 PRO B O 1
ATOM 4696 N N . ALA B 1 239 ? 11.156 -30.562 12.047 1 91.75 239 ALA B N 1
ATOM 4697 C CA . ALA B 1 239 ? 10.078 -31.531 11.836 1 91.75 239 ALA B CA 1
ATOM 4698 C C . ALA B 1 239 ? 8.734 -30.812 11.68 1 91.75 239 ALA B C 1
ATOM 4700 O O . ALA B 1 239 ? 7.883 -31.234 10.891 1 91.75 239 ALA B O 1
ATOM 4701 N N . HIS B 1 240 ? 8.594 -29.766 12.43 1 93.06 240 HIS B N 1
ATOM 4702 C CA . HIS B 1 240 ? 7.32 -29.047 12.383 1 93.06 240 HIS B CA 1
ATOM 4703 C C . HIS B 1 240 ? 7.07 -28.469 11 1 93.06 240 HIS B C 1
ATOM 4705 O O . HIS B 1 240 ? 5.926 -28.406 10.539 1 93.06 240 HIS B O 1
ATOM 4711 N N . LEU B 1 241 ? 8.109 -28.078 10.336 1 95.94 241 LEU B N 1
ATOM 4712 C CA . LEU B 1 241 ? 7.973 -27.531 8.992 1 95.94 241 LEU B CA 1
ATOM 4713 C C . LEU B 1 241 ? 7.555 -28.609 8 1 95.94 241 LEU B C 1
ATOM 4715 O O . LEU B 1 241 ? 6.66 -28.391 7.18 1 95.94 241 LEU B O 1
ATOM 4719 N N . SER B 1 242 ? 8.18 -29.797 8.117 1 96.62 242 SER B N 1
ATOM 4720 C CA . SER B 1 242 ? 7.781 -30.906 7.266 1 96.62 242 SER B CA 1
ATOM 4721 C C . SER B 1 242 ? 6.32 -31.281 7.496 1 96.62 242 SER B C 1
ATOM 4723 O O . SER B 1 242 ? 5.582 -31.531 6.543 1 96.62 242 SER B O 1
ATOM 4725 N N . ASN B 1 243 ? 5.938 -31.234 8.742 1 95.62 243 ASN B N 1
ATOM 4726 C CA . ASN B 1 243 ? 4.566 -31.578 9.086 1 95.62 243 ASN B CA 1
ATOM 4727 C C . ASN B 1 243 ? 3.562 -30.578 8.516 1 95.62 243 ASN B C 1
ATOM 4729 O O . ASN B 1 243 ? 2.498 -30.969 8.031 1 95.62 243 ASN B O 1
ATOM 4733 N N . VAL B 1 244 ? 3.881 -29.312 8.617 1 97.25 244 VAL B N 1
ATOM 4734 C CA . VAL B 1 244 ? 3.021 -28.25 8.109 1 97.25 244 VAL B CA 1
ATOM 4735 C C . VAL B 1 244 ? 2.83 -28.406 6.605 1 97.25 244 VAL B C 1
ATOM 4737 O O . VAL B 1 244 ? 1.713 -28.297 6.098 1 97.25 244 VAL B O 1
ATOM 4740 N N . ILE B 1 245 ? 3.867 -28.734 5.895 1 98.12 245 ILE B N 1
ATOM 4741 C CA . ILE B 1 245 ? 3.816 -28.875 4.445 1 98.12 245 ILE B CA 1
ATOM 4742 C C . ILE B 1 245 ? 3.043 -30.125 4.074 1 98.12 245 ILE B C 1
ATOM 4744 O O . ILE B 1 245 ? 2.225 -30.125 3.15 1 98.12 245 ILE B O 1
ATOM 4748 N N . ASP B 1 246 ? 3.254 -31.203 4.848 1 97.56 246 ASP B N 1
ATOM 4749 C CA . ASP B 1 246 ? 2.498 -32.438 4.621 1 97.56 246 ASP B CA 1
ATOM 4750 C C . ASP B 1 246 ? 0.998 -32.188 4.762 1 97.56 246 ASP B C 1
ATOM 4752 O O . ASP B 1 246 ? 0.206 -32.688 3.949 1 97.56 246 ASP B O 1
ATOM 4756 N N . ARG B 1 247 ? 0.66 -31.438 5.715 1 97.81 247 ARG B N 1
ATOM 4757 C CA . ARG B 1 247 ? -0.752 -31.156 5.945 1 97.81 247 ARG B CA 1
ATOM 4758 C C . ARG B 1 247 ? -1.326 -30.297 4.828 1 97.81 247 ARG B C 1
ATOM 4760 O O . ARG B 1 247 ? -2.451 -30.516 4.375 1 97.81 247 ARG B O 1
ATOM 4767 N N . ALA B 1 248 ? -0.573 -29.328 4.398 1 98.31 248 ALA B N 1
ATOM 4768 C CA . ALA B 1 248 ? -1.014 -28.484 3.301 1 98.31 248 ALA B CA 1
ATOM 4769 C C . ALA B 1 248 ? -1.229 -29.297 2.025 1 98.31 248 ALA B C 1
ATOM 4771 O O . ALA B 1 248 ? -2.072 -28.938 1.196 1 98.31 248 ALA B O 1
ATOM 4772 N N . LEU B 1 249 ? -0.553 -30.406 1.876 1 98.25 249 LEU B N 1
ATOM 4773 C CA . LEU B 1 249 ? -0.557 -31.203 0.649 1 98.25 249 LEU B CA 1
ATOM 4774 C C . LEU B 1 249 ? 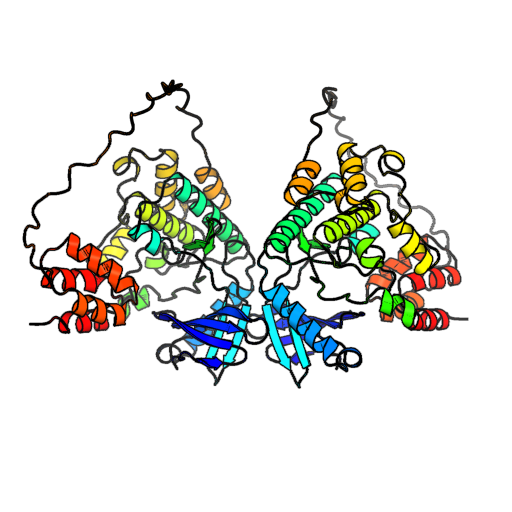-1.588 -32.312 0.727 1 98.25 249 LEU B C 1
ATOM 4776 O O . LEU B 1 249 ? -1.635 -33.188 -0.148 1 98.25 249 LEU B O 1
ATOM 4780 N N . ALA B 1 250 ? -2.377 -32.281 1.764 1 97.75 250 ALA B N 1
ATOM 4781 C CA . ALA B 1 250 ? -3.461 -33.25 1.834 1 97.75 250 ALA B CA 1
ATOM 4782 C C . ALA B 1 250 ? -4.359 -33.156 0.605 1 97.75 250 ALA B C 1
ATOM 4784 O O . ALA B 1 250 ? -4.652 -32.062 0.121 1 97.75 250 ALA B O 1
ATOM 4785 N N . LYS B 1 251 ? -4.848 -34.25 0.106 1 96.88 251 LYS B N 1
ATOM 4786 C CA . LYS B 1 251 ? -5.66 -34.281 -1.105 1 96.88 251 LYS B CA 1
ATOM 4787 C C . LYS B 1 251 ? -7.074 -33.781 -0.829 1 96.88 251 LYS B C 1
ATOM 4789 O O . LYS B 1 251 ? -7.648 -33.062 -1.642 1 96.88 251 LYS B O 1
ATOM 4794 N N . ASP B 1 252 ? -7.543 -34.156 0.322 1 95.5 252 ASP B N 1
ATOM 4795 C CA . ASP B 1 252 ? -8.852 -33.688 0.765 1 95.5 252 ASP B CA 1
ATOM 4796 C C . ASP B 1 252 ? -8.766 -32.281 1.397 1 95.5 252 ASP B C 1
ATOM 4798 O O . ASP B 1 252 ? -8.094 -32.125 2.416 1 95.5 252 ASP B O 1
ATOM 4802 N N . PRO B 1 253 ? -9.484 -31.359 0.837 1 96.38 253 PRO B N 1
ATOM 4803 C CA . PRO B 1 253 ? -9.438 -30 1.385 1 96.38 253 PRO B CA 1
ATOM 4804 C C . PRO B 1 253 ? -9.805 -29.938 2.867 1 96.38 253 PRO B C 1
ATOM 4806 O O . PRO B 1 253 ? -9.281 -29.109 3.605 1 96.38 253 PRO B O 1
ATOM 4809 N N . ALA B 1 254 ? -10.617 -30.844 3.352 1 95 254 ALA B N 1
ATOM 4810 C CA . ALA B 1 254 ? -11.078 -30.844 4.738 1 95 254 ALA B CA 1
ATOM 4811 C C . ALA B 1 254 ? -9.953 -31.25 5.691 1 95 254 ALA B C 1
ATOM 4813 O O . ALA B 1 254 ? -10.055 -31.031 6.902 1 95 254 ALA B O 1
ATOM 4814 N N . ARG B 1 255 ? -8.93 -31.844 5.164 1 95.75 255 ARG B N 1
ATOM 4815 C CA . ARG B 1 255 ? -7.82 -32.312 5.992 1 95.75 255 ARG B CA 1
ATOM 4816 C C . ARG B 1 255 ? -6.688 -31.297 6.031 1 95.75 255 ARG B C 1
ATOM 4818 O O . ARG B 1 255 ? -5.68 -31.5 6.707 1 95.75 255 ARG B O 1
ATOM 4825 N N . LYS B 1 256 ? -6.855 -30.203 5.301 1 96.94 256 LYS B N 1
ATOM 4826 C CA . LYS B 1 256 ? -5.875 -29.125 5.324 1 96.94 256 LYS B CA 1
ATOM 4827 C C . LYS B 1 256 ? -6.164 -28.141 6.457 1 96.94 256 LYS B C 1
ATOM 4829 O O . LYS B 1 256 ? -6.832 -28.484 7.43 1 96.94 256 LYS B O 1
ATOM 4834 N N . PHE B 1 257 ? -5.562 -27.047 6.445 1 96.69 257 PHE B N 1
ATOM 4835 C CA . PHE B 1 257 ? -5.836 -26.016 7.43 1 96.69 257 PHE B CA 1
ATOM 4836 C C . PHE B 1 257 ? -7.191 -25.359 7.176 1 96.69 257 PHE B C 1
ATOM 4838 O O . PHE B 1 257 ? -7.566 -25.125 6.023 1 96.69 257 PHE B O 1
ATOM 4845 N N . VAL B 1 258 ? -7.852 -25.062 8.195 1 93.81 258 VAL B N 1
ATOM 4846 C CA . VAL B 1 258 ? -9.172 -24.469 8.062 1 93.81 258 VAL B CA 1
ATOM 4847 C C . VAL B 1 258 ? -9.031 -22.984 7.723 1 93.81 258 VAL B C 1
ATOM 4849 O O . VAL B 1 258 ? -9.789 -22.453 6.906 1 93.81 258 VAL B O 1
ATOM 4852 N N . THR B 1 259 ? -8.023 -22.359 8.391 1 94.69 259 THR B N 1
ATOM 4853 C CA . THR B 1 259 ? -7.824 -20.938 8.172 1 94.69 259 THR B CA 1
ATOM 4854 C C . THR B 1 259 ? -6.344 -20.625 7.953 1 94.69 259 THR B C 1
ATOM 4856 O O . THR B 1 259 ? -5.477 -21.406 8.359 1 94.69 259 THR B O 1
ATOM 4859 N N . ALA B 1 260 ? -6.184 -19.516 7.309 1 95.56 260 ALA B N 1
ATOM 4860 C CA . ALA B 1 260 ? -4.812 -19.031 7.141 1 95.56 260 ALA B CA 1
ATOM 4861 C C . ALA B 1 260 ? -4.156 -18.766 8.492 1 95.56 260 ALA B C 1
ATOM 4863 O O . ALA B 1 260 ? -2.957 -19 8.664 1 95.56 260 ALA B O 1
ATOM 4864 N N . ALA B 1 261 ? -4.941 -18.312 9.406 1 91.31 261 ALA B N 1
ATOM 4865 C CA . ALA B 1 261 ? -4.434 -18.062 10.75 1 91.31 261 ALA B CA 1
ATOM 4866 C C . ALA B 1 261 ? -3.879 -19.328 11.391 1 91.31 261 ALA B C 1
ATOM 4868 O O . ALA B 1 261 ? -2.818 -19.297 12.016 1 91.31 261 ALA B O 1
ATOM 4869 N N . GLU B 1 262 ? -4.602 -20.359 11.227 1 93.75 262 GLU B N 1
ATOM 4870 C CA . GLU B 1 262 ? -4.141 -21.641 11.727 1 93.75 262 GLU B CA 1
ATOM 4871 C C . GLU B 1 262 ? -2.832 -22.062 11.055 1 93.75 262 GLU B C 1
ATOM 4873 O O . GLU B 1 262 ? -1.905 -22.516 11.727 1 93.75 262 GLU B O 1
ATOM 4878 N N . PHE B 1 263 ? -2.762 -21.922 9.781 1 96.31 263 PHE B N 1
ATOM 4879 C CA . PHE B 1 263 ? -1.565 -22.219 9.008 1 96.31 263 PHE B CA 1
ATOM 4880 C C . PHE B 1 263 ? -0.377 -21.422 9.508 1 96.31 263 PHE B C 1
ATOM 4882 O O . PHE B 1 263 ? 0.699 -21.969 9.75 1 96.31 263 PHE B O 1
ATOM 4889 N N . LEU B 1 264 ? -0.635 -20.141 9.727 1 94.25 264 LEU B N 1
ATOM 4890 C CA . LEU B 1 264 ? 0.41 -19.234 10.172 1 94.25 264 LEU B CA 1
ATOM 4891 C C . LEU B 1 264 ? 0.914 -19.625 11.562 1 94.25 264 LEU B C 1
ATOM 4893 O O . LEU B 1 264 ? 2.121 -19.609 11.812 1 94.25 264 LEU B O 1
ATOM 4897 N N . ALA B 1 265 ? 0.065 -19.953 12.453 1 92.5 265 ALA B N 1
ATOM 4898 C CA . ALA B 1 265 ? 0.429 -20.344 13.812 1 92.5 265 ALA B CA 1
ATOM 4899 C C . ALA B 1 265 ? 1.329 -21.578 13.805 1 92.5 265 ALA B C 1
ATOM 4901 O O . ALA B 1 265 ? 2.318 -21.641 14.539 1 92.5 265 ALA B O 1
ATOM 4902 N N . GLU B 1 266 ? 1.034 -22.484 12.992 1 92.94 266 GLU B N 1
ATOM 4903 C CA . GLU B 1 266 ? 1.816 -23.719 12.93 1 92.94 266 GLU B CA 1
ATOM 4904 C C . GLU B 1 266 ? 3.168 -23.469 12.266 1 92.94 266 GLU B C 1
ATOM 4906 O O . GLU B 1 266 ? 4.168 -24.094 12.641 1 92.94 266 GLU B O 1
ATOM 4911 N N . LEU B 1 267 ? 3.15 -22.609 11.312 1 93.62 267 LEU B N 1
ATOM 4912 C CA . LEU B 1 267 ? 4.391 -22.281 10.625 1 93.62 267 LEU B CA 1
ATOM 4913 C C . LEU B 1 267 ? 5.391 -21.641 11.578 1 93.62 267 LEU B C 1
ATOM 4915 O O . LEU B 1 267 ? 6.598 -21.875 11.477 1 93.62 267 LEU B O 1
ATOM 4919 N N . ARG B 1 268 ? 4.859 -20.859 12.492 1 88.56 268 ARG B N 1
ATOM 4920 C CA . ARG B 1 268 ? 5.715 -20.094 13.383 1 88.56 268 ARG B CA 1
ATOM 4921 C C . ARG B 1 268 ? 6.039 -20.875 14.648 1 88.56 268 ARG B C 1
ATOM 4923 O O . ARG B 1 268 ? 6.738 -20.391 15.539 1 88.56 268 ARG B O 1
ATOM 4930 N N . LEU B 1 269 ? 5.531 -21.984 14.867 1 77.62 269 LEU B N 1
ATOM 4931 C CA . LEU B 1 269 ? 5.812 -22.797 16.047 1 77.62 269 LEU B CA 1
ATOM 4932 C C . LEU B 1 269 ? 7.293 -23.156 16.125 1 77.62 269 LEU B C 1
ATOM 4934 O O . LEU B 1 269 ? 7.891 -23.547 15.117 1 77.62 269 LEU B O 1
ATOM 4938 N N . HIS B 1 270 ? 8.102 -22.25 16.812 1 59.31 270 HIS B N 1
ATOM 4939 C CA . HIS B 1 270 ? 9.5 -22.562 17.078 1 59.31 270 HIS B CA 1
ATOM 4940 C C . HIS B 1 270 ? 9.633 -23.828 17.922 1 59.31 270 HIS B C 1
ATOM 4942 O O . HIS B 1 270 ? 8.852 -24.031 18.859 1 59.31 270 HIS B O 1
ATOM 4948 N N . ASN B 1 271 ? 10.062 -24.938 17.516 1 45.28 271 ASN B N 1
ATOM 4949 C CA . ASN B 1 271 ? 10.508 -25.922 18.5 1 45.28 271 ASN B CA 1
ATOM 4950 C C . ASN B 1 271 ? 11.562 -25.328 19.438 1 45.28 271 ASN B C 1
ATOM 4952 O O . ASN B 1 271 ? 12.617 -24.891 18.984 1 45.28 271 ASN B O 1
ATOM 4956 N N . VAL B 1 272 ? 11.289 -24.781 20.562 1 40.34 272 VAL B N 1
ATOM 4957 C CA . VAL B 1 272 ? 12.219 -24.594 21.672 1 40.34 272 VAL B CA 1
ATOM 4958 C C . VAL B 1 272 ? 13.047 -25.859 21.875 1 40.34 272 VAL B C 1
ATOM 4960 O O . VAL B 1 272 ? 12.828 -26.609 22.828 1 40.34 272 VAL B O 1
ATOM 4963 N N . ALA B 1 273 ? 13.023 -26.953 21.328 1 35.97 273 ALA B N 1
ATOM 4964 C CA . ALA B 1 273 ? 13.898 -28.047 21.766 1 35.97 273 ALA B CA 1
ATOM 4965 C C . ALA B 1 273 ? 15.344 -27.562 21.906 1 35.97 273 ALA B C 1
ATOM 4967 O O . ALA B 1 273 ? 15.953 -27.719 22.969 1 35.97 273 ALA B O 1
ATOM 4968 N N . ALA B 1 274 ? 16.281 -28.109 21 1 35.34 274 ALA B N 1
ATOM 4969 C CA . ALA B 1 274 ? 17.625 -28.625 21.266 1 35.34 274 ALA B CA 1
ATOM 4970 C C . ALA B 1 274 ? 18.609 -27.484 21.453 1 35.34 274 ALA B C 1
ATOM 4972 O O . ALA B 1 274 ? 19.828 -27.703 21.516 1 35.34 274 ALA B O 1
ATOM 4973 N N . SER B 1 275 ? 18.266 -26.219 21.266 1 34.75 275 SER B N 1
ATOM 4974 C CA . SER B 1 275 ? 19.531 -25.516 21.375 1 34.75 275 SER B CA 1
ATOM 4975 C C . SER B 1 275 ? 20.062 -25.562 22.812 1 34.75 275 SER B C 1
ATOM 4977 O O . SER B 1 275 ? 20.547 -24.562 23.328 1 34.75 275 SER B O 1
ATOM 4979 N N . THR B 1 276 ? 19.594 -26.391 23.656 1 32.38 276 THR B N 1
ATOM 4980 C CA . THR B 1 276 ? 20.406 -26.406 24.859 1 32.38 276 THR B CA 1
ATOM 4981 C C . THR B 1 276 ? 21.859 -26.734 24.531 1 32.38 276 THR B C 1
ATOM 4983 O O . THR B 1 276 ? 22.672 -26.906 25.438 1 32.38 276 THR B O 1
ATOM 4986 N N . GLU B 1 277 ? 22.281 -27.594 23.562 1 30.58 277 GLU B N 1
ATOM 4987 C CA . GLU B 1 277 ? 23.734 -27.812 23.516 1 30.58 277 GLU B CA 1
ATOM 4988 C C . GLU B 1 277 ? 24.484 -26.5 23.312 1 30.58 277 GLU B C 1
ATOM 4990 O O . GLU B 1 277 ? 24.203 -25.766 22.375 1 30.58 277 GLU B O 1
ATOM 4995 N N . GLY B 1 278 ? 24.953 -25.891 24.453 1 30.91 278 GLY B N 1
ATOM 4996 C CA . GLY B 1 278 ? 25.938 -24.828 24.672 1 30.91 278 GLY B CA 1
ATOM 4997 C C . GLY B 1 278 ? 27.109 -24.906 23.719 1 30.91 278 GLY B C 1
ATOM 4998 O O . GLY B 1 278 ? 28 -25.734 23.891 1 30.91 278 GLY B O 1
ATOM 4999 N N . THR B 1 279 ? 27.016 -25.094 22.453 1 28.83 279 THR B N 1
ATOM 5000 C CA . THR B 1 279 ? 28.234 -25.094 21.656 1 28.83 279 THR B CA 1
ATOM 5001 C C . THR B 1 279 ? 29.156 -23.953 22.094 1 28.83 279 THR B C 1
ATOM 5003 O O . THR B 1 279 ? 28.781 -22.781 22.031 1 28.83 279 THR B O 1
ATOM 5006 N N . THR B 1 280 ? 29.953 -24.234 23.172 1 28.78 280 THR B N 1
ATOM 5007 C CA . THR B 1 280 ? 31.203 -23.547 23.484 1 28.78 280 THR B CA 1
ATOM 5008 C C . THR B 1 280 ? 31.969 -23.172 22.219 1 28.78 280 THR B C 1
ATOM 5010 O O . THR B 1 280 ? 32.469 -24.062 21.516 1 28.78 280 THR B O 1
ATOM 5013 N N . GLU B 1 281 ? 31.406 -22.391 21.453 1 27.56 281 GLU B N 1
ATOM 5014 C CA . GLU B 1 281 ? 32.188 -21.906 20.328 1 27.56 281 GLU B CA 1
ATOM 5015 C C . GLU B 1 281 ? 33.594 -21.531 20.766 1 27.56 281 GLU B C 1
ATOM 5017 O O . GLU B 1 281 ? 33.781 -20.641 21.594 1 27.56 281 GLU B O 1
ATOM 5022 N N . THR B 1 282 ? 34.375 -22.562 21 1 28.72 282 THR B N 1
ATOM 5023 C CA . THR B 1 282 ? 35.781 -22.312 21.094 1 28.72 282 THR B CA 1
ATOM 5024 C C . THR B 1 282 ? 36.25 -21.297 20.062 1 28.72 282 THR B C 1
ATOM 5026 O O . THR B 1 282 ? 35.875 -21.391 18.891 1 28.72 282 THR B O 1
ATOM 5029 N N . PRO B 1 283 ? 36.656 -20.188 20.531 1 26.39 283 PRO B N 1
ATOM 5030 C CA . PRO B 1 283 ? 37.125 -19.141 19.625 1 26.39 283 PRO B CA 1
ATOM 5031 C C . PRO B 1 283 ? 38.031 -19.672 18.531 1 26.39 283 PRO B C 1
ATOM 5033 O O . PRO B 1 283 ? 39 -20.375 18.828 1 26.39 283 PRO B O 1
ATOM 5036 N N . ALA B 1 284 ? 37.469 -20.172 17.484 1 27.02 284 ALA B N 1
ATOM 5037 C CA . ALA B 1 284 ? 38.344 -20.688 16.438 1 27.02 284 ALA B CA 1
ATOM 5038 C C . ALA B 1 284 ? 39.594 -19.844 16.297 1 27.02 284 ALA B C 1
ATOM 5040 O O . ALA B 1 284 ? 39.531 -18.609 16.422 1 27.02 284 ALA B O 1
ATOM 5041 N N . PRO B 1 285 ? 40.688 -20.375 16.5 1 27.02 285 PRO B N 1
ATOM 5042 C CA . PRO B 1 285 ? 41.969 -19.672 16.453 1 27.02 285 PRO B CA 1
ATOM 5043 C C . PRO B 1 285 ? 42.062 -18.75 15.234 1 27.02 285 PRO B C 1
ATOM 5045 O O . PRO B 1 285 ? 41.375 -18.938 14.242 1 27.02 285 PRO B O 1
ATOM 5048 N N . SER B 1 286 ? 42.531 -17.562 15.398 1 25.02 286 SER B N 1
ATOM 5049 C CA . SER B 1 286 ? 42.875 -16.5 14.453 1 25.02 286 SER B CA 1
ATOM 5050 C C . SER B 1 286 ? 43.625 -17.062 13.242 1 25.02 286 SER B C 1
ATOM 5052 O O . SER B 1 286 ? 44.719 -17.609 13.383 1 25.02 286 SER B O 1
ATOM 5054 N N . TRP B 1 287 ? 42.938 -17.781 12.32 1 22.77 287 TRP B N 1
ATOM 5055 C CA . TRP B 1 287 ? 43.562 -18.359 11.141 1 22.77 287 TRP B CA 1
ATOM 5056 C C . TRP B 1 287 ? 44.5 -17.359 10.469 1 22.77 287 TRP B C 1
ATOM 5058 O O . TRP B 1 287 ? 44.188 -16.188 10.312 1 22.77 287 TRP B O 1
ATOM 5068 N N . GLN B 1 288 ? 45.719 -17.5 10.68 1 23.62 288 GLN B N 1
ATOM 5069 C CA . GLN B 1 288 ? 46.875 -16.859 10.047 1 23.62 288 GLN B CA 1
ATOM 5070 C C . GLN B 1 288 ? 46.625 -16.688 8.547 1 23.62 288 GLN B C 1
ATOM 5072 O O . GLN B 1 288 ? 46.125 -17.594 7.879 1 23.62 288 GLN B O 1
ATOM 5077 N N . ARG B 1 289 ? 46.562 -15.445 8.125 1 26.36 289 ARG B N 1
ATOM 5078 C CA . ARG B 1 289 ? 46.594 -14.875 6.781 1 26.36 289 ARG B CA 1
ATOM 5079 C C . ARG B 1 289 ? 47.562 -15.633 5.895 1 26.36 289 ARG B C 1
ATOM 5081 O O . ARG B 1 289 ? 48.781 -15.461 6.008 1 26.36 289 ARG B O 1
ATOM 5088 N N . ILE B 1 290 ? 47.375 -16.984 5.742 1 23.09 290 ILE B N 1
ATOM 5089 C CA . ILE B 1 290 ? 48.375 -17.578 4.844 1 23.09 290 ILE B CA 1
ATOM 5090 C C . ILE B 1 290 ? 48.344 -16.859 3.5 1 23.09 290 ILE B C 1
ATOM 5092 O O . ILE B 1 290 ? 47.281 -16.609 2.943 1 23.09 290 ILE B O 1
ATOM 5096 N N . SER B 1 291 ? 49.438 -16.234 3.115 1 25.14 291 SER B N 1
ATOM 5097 C CA . SER B 1 291 ? 49.906 -15.523 1.925 1 25.14 291 SER B CA 1
ATOM 5098 C C . SER B 1 291 ? 49.688 -16.359 0.668 1 25.14 291 SER B C 1
ATOM 5100 O O . SER B 1 291 ? 50.312 -17.438 0.53 1 25.14 291 SER B O 1
ATOM 5102 N N . THR B 1 292 ? 48.469 -16.562 0.292 1 24.25 292 THR B N 1
ATOM 5103 C CA . THR B 1 292 ? 48.062 -17.344 -0.859 1 24.25 292 THR B CA 1
ATOM 5104 C C . THR B 1 292 ? 48.781 -16.891 -2.125 1 24.25 292 THR B C 1
ATOM 5106 O O . THR B 1 292 ? 48.25 -17.047 -3.23 1 24.25 292 THR B O 1
ATOM 5109 N N . ASP B 1 293 ? 50.031 -16.438 -2.047 1 24.3 293 ASP B N 1
ATOM 5110 C CA . ASP B 1 293 ? 50.719 -16.031 -3.266 1 24.3 293 ASP B CA 1
ATOM 5111 C C . ASP B 1 293 ? 50.625 -17.109 -4.34 1 24.3 293 ASP B C 1
ATOM 5113 O O . ASP B 1 293 ? 50.594 -16.812 -5.535 1 24.3 293 ASP B O 1
ATOM 5117 N N . GLU B 1 294 ? 51 -18.375 -3.977 1 24.25 294 GLU B N 1
ATOM 5118 C CA . GLU B 1 294 ? 51.719 -19.078 -5.027 1 24.25 294 GLU B CA 1
ATOM 5119 C C . GLU B 1 294 ? 50.781 -19.688 -6.051 1 24.25 294 GLU B C 1
ATOM 5121 O O . GLU B 1 294 ? 51.219 -20.297 -7.023 1 24.25 294 GLU B O 1
ATOM 5126 N N . PHE B 1 295 ? 49.562 -20.078 -5.719 1 24.64 295 PHE B N 1
ATOM 5127 C CA . PHE B 1 295 ? 49.094 -21.172 -6.547 1 24.64 295 PHE B CA 1
ATOM 5128 C C . PHE B 1 295 ? 48.688 -20.672 -7.93 1 24.64 295 PHE B C 1
ATOM 5130 O O . PHE B 1 295 ? 47.5 -20.406 -8.18 1 24.64 295 PHE B O 1
ATOM 5137 N N . ASN B 1 296 ? 49.344 -19.672 -8.516 1 25.36 296 ASN B N 1
ATOM 5138 C CA . ASN B 1 296 ? 49.031 -19.109 -9.836 1 25.36 296 ASN B CA 1
ATOM 5139 C C . ASN B 1 296 ? 48.969 -20.219 -10.898 1 25.36 296 ASN B C 1
ATOM 5141 O O . ASN B 1 296 ? 48.312 -20.047 -11.922 1 25.36 296 ASN B O 1
ATOM 5145 N N . LYS B 1 297 ? 50 -21.031 -11 1 26.11 297 LYS B N 1
ATOM 5146 C CA . LYS B 1 297 ? 50.406 -21.406 -12.359 1 26.11 297 LYS B CA 1
ATOM 5147 C C . LYS B 1 297 ? 49.531 -22.547 -12.875 1 26.11 297 LYS B C 1
ATOM 5149 O O . LYS B 1 297 ? 49.969 -23.688 -12.961 1 26.11 297 LYS B O 1
ATOM 5154 N N . GLN B 1 298 ? 48.25 -22.812 -12.406 1 24.19 298 GLN B N 1
ATOM 5155 C CA . GLN B 1 298 ? 47.781 -24.094 -12.93 1 24.19 298 GLN B CA 1
ATOM 5156 C C . GLN B 1 298 ? 47.594 -24.031 -14.445 1 24.19 298 GLN B C 1
ATOM 5158 O O . GLN B 1 298 ? 47.125 -23.016 -14.969 1 24.19 298 GLN B O 1
ATOM 5163 N N . PRO B 1 299 ? 48.031 -25.031 -15.266 1 27.28 299 PRO B N 1
ATOM 5164 C CA . PRO B 1 299 ? 48.062 -25.094 -16.719 1 27.28 299 PRO B CA 1
ATOM 5165 C C . PRO B 1 299 ? 46.656 -25.016 -17.344 1 27.28 299 PRO B C 1
ATOM 5167 O O . PRO B 1 299 ? 45.656 -25.375 -16.703 1 27.28 299 PRO B O 1
ATOM 5170 N N . SER B 1 300 ? 46.375 -24.094 -18.266 1 28.98 300 SER B N 1
ATOM 5171 C CA . SER B 1 300 ? 45.344 -23.703 -19.219 1 28.98 300 SER B CA 1
ATOM 5172 C C . SER B 1 300 ? 44.812 -24.922 -19.969 1 28.98 300 SER B C 1
ATOM 5174 O O . SER B 1 300 ? 45.438 -25.391 -20.922 1 28.98 300 SER B O 1
ATOM 5176 N N . SER B 1 301 ? 44.562 -26.062 -19.422 1 30.42 301 SER B N 1
ATOM 5177 C CA . SER B 1 301 ? 44.094 -27.094 -20.344 1 30.42 301 SER B CA 1
ATOM 5178 C C . SER B 1 301 ? 42.938 -26.578 -21.203 1 30.42 301 SER B C 1
ATOM 5180 O O . SER B 1 301 ? 42.125 -25.781 -20.75 1 30.42 301 SER B O 1
ATOM 5182 N N . GLY B 1 302 ? 43 -26.625 -22.547 1 30.69 302 GLY B N 1
ATOM 5183 C CA . GLY B 1 302 ? 42.281 -26.312 -23.781 1 30.69 302 GLY B CA 1
ATOM 5184 C C . GLY B 1 302 ? 40.844 -26.75 -23.75 1 30.69 302 GLY B C 1
ATOM 5185 O O . GLY B 1 302 ? 40.531 -27.844 -24.234 1 30.69 302 GLY B O 1
ATOM 5186 N N . VAL B 1 303 ? 40.156 -26.734 -22.719 1 36.16 303 VAL B N 1
ATOM 5187 C CA . VAL B 1 303 ? 38.75 -27.109 -22.906 1 36.16 303 VAL B CA 1
ATOM 5188 C C . VAL B 1 303 ? 38.156 -26.266 -24.047 1 36.16 303 VAL B C 1
ATOM 5190 O O . VAL B 1 303 ? 38.25 -25.031 -24.031 1 36.16 303 VAL B O 1
ATOM 5193 N N . ALA B 1 304 ? 37.906 -26.734 -25.203 1 40.09 304 ALA B N 1
ATOM 5194 C CA . ALA B 1 304 ? 37.25 -26.203 -26.406 1 40.09 304 ALA B CA 1
ATOM 5195 C C . ALA B 1 304 ? 36.031 -25.391 -26.047 1 40.09 304 ALA B C 1
ATOM 5197 O O . ALA B 1 304 ? 35.125 -25.891 -25.359 1 40.09 304 ALA B O 1
ATOM 5198 N N . SER B 1 305 ? 36.031 -24.078 -25.828 1 52.19 305 SER B N 1
ATOM 5199 C CA . SER B 1 305 ? 34.969 -23.094 -25.531 1 52.19 305 SER B CA 1
ATOM 5200 C C . SER B 1 305 ? 33.75 -23.281 -26.422 1 52.19 305 SER B C 1
ATOM 5202 O O . SER B 1 305 ? 33.844 -23.156 -27.641 1 52.19 305 SER B O 1
ATOM 5204 N N . LEU B 1 306 ? 32.781 -24.188 -26.141 1 59.78 306 LEU B N 1
ATOM 5205 C CA . LEU B 1 306 ? 31.547 -24.312 -26.922 1 59.78 306 LEU B CA 1
ATOM 5206 C C . LEU B 1 306 ? 30.984 -22.953 -27.281 1 59.78 306 LEU B C 1
ATOM 5208 O O . LEU B 1 306 ? 31.047 -22.016 -26.469 1 59.78 306 LEU B O 1
ATOM 5212 N N . PRO B 1 307 ? 30.891 -22.609 -28.5 1 70 307 PRO B N 1
ATOM 5213 C CA . PRO B 1 307 ? 30.266 -21.344 -28.891 1 70 307 PRO B CA 1
ATOM 5214 C C . PRO B 1 307 ? 28.859 -21.188 -28.344 1 70 307 PRO B C 1
ATOM 5216 O O . PRO B 1 307 ? 27.891 -21.672 -28.953 1 70 307 PRO B O 1
ATOM 5219 N N . LEU B 1 308 ? 28.734 -20.719 -27.172 1 78.31 308 LEU B N 1
ATOM 5220 C CA . LEU B 1 308 ? 27.453 -20.609 -26.469 1 78.31 308 LEU B CA 1
ATOM 5221 C C . LEU B 1 308 ? 26.688 -19.375 -26.906 1 78.31 308 LEU B C 1
ATOM 5223 O O . LEU B 1 308 ? 25.484 -19.266 -26.641 1 78.31 308 LEU B O 1
ATOM 5227 N N . GLU B 1 309 ? 27.328 -18.5 -27.672 1 81 309 GLU B N 1
ATOM 5228 C CA . GLU B 1 309 ? 26.719 -17.219 -28.016 1 81 309 GLU B CA 1
ATOM 5229 C C . GLU B 1 309 ? 25.484 -17.406 -28.891 1 81 309 GLU B C 1
ATOM 5231 O O . GLU B 1 309 ? 24.469 -16.766 -28.672 1 81 309 GLU B O 1
ATOM 5236 N N . PRO B 1 310 ? 25.484 -18.359 -29.797 1 80.5 310 PRO B N 1
ATOM 5237 C CA . PRO B 1 310 ? 24.281 -18.547 -30.625 1 80.5 310 PRO B CA 1
ATOM 5238 C C . PRO B 1 310 ? 23.094 -19.094 -29.828 1 80.5 310 PRO B C 1
ATOM 5240 O O . PRO B 1 310 ? 21.953 -18.688 -30.047 1 80.5 310 PRO B O 1
ATOM 5243 N N . VAL B 1 311 ? 23.328 -19.938 -28.828 1 83.38 311 VAL B N 1
ATOM 5244 C CA . VAL B 1 311 ? 22.281 -20.5 -28 1 83.38 311 VAL B CA 1
ATOM 5245 C C . VAL B 1 311 ? 21.703 -19.438 -27.078 1 83.38 311 VAL B C 1
ATOM 5247 O O . VAL B 1 311 ? 20.484 -19.328 -26.922 1 83.38 311 VAL B O 1
ATOM 5250 N N . ILE B 1 312 ? 22.578 -18.625 -26.578 1 83.81 312 ILE B N 1
ATOM 5251 C CA . ILE B 1 312 ? 22.172 -17.547 -25.688 1 83.81 312 ILE B CA 1
ATOM 5252 C C . ILE B 1 312 ? 21.297 -16.562 -26.453 1 83.81 312 ILE B C 1
ATOM 5254 O O . ILE B 1 312 ? 20.219 -16.172 -25.969 1 83.81 312 ILE B O 1
ATOM 5258 N N . ARG B 1 313 ? 21.672 -16.188 -27.594 1 81.12 313 ARG B N 1
ATOM 5259 C CA . ARG B 1 313 ? 20.938 -15.227 -28.406 1 81.12 313 ARG B CA 1
ATOM 5260 C C . ARG B 1 313 ? 19.578 -15.781 -28.812 1 81.12 313 ARG B C 1
ATOM 5262 O O . ARG B 1 313 ? 18.578 -15.07 -28.766 1 81.12 313 ARG B O 1
ATOM 5269 N N . THR B 1 314 ? 19.516 -17.031 -29.172 1 83.25 314 THR B N 1
ATOM 5270 C CA . THR B 1 314 ? 18.281 -17.656 -29.625 1 83.25 314 THR B CA 1
ATOM 5271 C C . THR B 1 314 ? 17.328 -17.891 -28.469 1 83.25 314 THR B C 1
ATOM 5273 O O . THR B 1 314 ? 16.125 -17.625 -28.578 1 83.25 314 THR B O 1
ATOM 5276 N N . LEU B 1 315 ? 17.891 -18.266 -27.375 1 83.31 315 LEU B N 1
ATOM 5277 C CA . LEU B 1 315 ? 17.062 -18.516 -26.203 1 83.31 315 LEU B CA 1
ATOM 5278 C C . LEU B 1 315 ? 16.562 -17.188 -25.609 1 83.31 315 LEU B C 1
ATOM 5280 O O . LEU B 1 315 ? 15.422 -17.109 -25.141 1 83.31 315 LEU B O 1
ATOM 5284 N N . ALA B 1 316 ? 17.359 -16.188 -25.703 1 80.62 316 ALA B N 1
ATOM 5285 C CA . ALA B 1 316 ? 17.016 -14.875 -25.172 1 80.62 316 ALA B CA 1
ATOM 5286 C C . ALA B 1 316 ? 15.781 -14.312 -25.875 1 80.62 316 ALA B C 1
ATOM 5288 O O . ALA B 1 316 ? 14.992 -13.586 -25.266 1 80.62 316 ALA B O 1
ATOM 5289 N N . ALA B 1 317 ? 15.57 -14.758 -27.047 1 80.44 317 ALA B N 1
ATOM 5290 C CA . ALA B 1 317 ? 14.406 -14.352 -27.828 1 80.44 317 ALA B CA 1
ATOM 5291 C C . ALA B 1 317 ? 13.117 -14.914 -27.234 1 80.44 317 ALA B C 1
ATOM 5293 O O . ALA B 1 317 ? 12.039 -14.359 -27.438 1 80.44 317 ALA B O 1
ATOM 5294 N N . TYR B 1 318 ? 13.344 -15.914 -26.422 1 77.62 318 TYR B N 1
ATOM 5295 C CA . TYR B 1 318 ? 12.164 -16.609 -25.922 1 77.62 318 TYR B CA 1
ATOM 5296 C C . TYR B 1 318 ? 11.984 -16.375 -24.422 1 77.62 318 TYR B C 1
ATOM 5298 O O . TYR B 1 318 ? 10.852 -16.234 -23.938 1 77.62 318 TYR B O 1
ATOM 5306 N N . ILE B 1 319 ? 13.156 -16.312 -23.75 1 75.88 319 ILE B N 1
ATOM 5307 C CA . ILE B 1 319 ? 13.016 -16.312 -22.297 1 75.88 319 ILE B CA 1
ATOM 5308 C C . ILE B 1 319 ? 13.688 -15.055 -21.734 1 75.88 319 ILE B C 1
ATOM 5310 O O . ILE B 1 319 ? 13.781 -14.898 -20.516 1 75.88 319 ILE B O 1
ATOM 5314 N N . GLY B 1 320 ? 14.195 -14.164 -22.656 1 69.75 320 GLY B N 1
ATOM 5315 C CA . GLY B 1 320 ? 14.805 -12.914 -22.219 1 69.75 320 GLY B CA 1
ATOM 5316 C C . GLY B 1 320 ? 16.25 -13.078 -21.766 1 69.75 320 GLY B C 1
ATOM 5317 O O . GLY B 1 320 ? 16.891 -14.086 -22.078 1 69.75 320 GLY B O 1
ATOM 5318 N N . PRO B 1 321 ? 16.75 -12.047 -21 1 68.12 321 PRO B N 1
ATOM 5319 C CA . PRO B 1 321 ? 18.172 -11.977 -20.672 1 68.12 321 PRO B CA 1
ATOM 5320 C C . PRO B 1 321 ? 18.625 -13.102 -19.75 1 68.12 321 PRO B C 1
ATOM 5322 O O . PRO B 1 321 ? 19.828 -13.391 -19.672 1 68.12 321 PRO B O 1
ATOM 5325 N N . ILE B 1 322 ? 17.656 -13.711 -19.234 1 75.38 322 ILE B N 1
ATOM 5326 C CA . ILE B 1 322 ? 18 -14.805 -18.328 1 75.38 322 ILE B CA 1
ATOM 5327 C C . ILE B 1 322 ? 18.594 -15.961 -19.125 1 75.38 322 ILE B C 1
ATOM 5329 O O . ILE B 1 322 ? 19.281 -16.828 -18.562 1 75.38 322 ILE B O 1
ATOM 5333 N N . ALA B 1 323 ? 18.391 -15.93 -20.344 1 81 323 ALA B N 1
ATOM 5334 C CA . ALA B 1 323 ? 18.922 -16.969 -21.234 1 81 323 ALA B CA 1
ATOM 5335 C C . ALA B 1 323 ? 20.406 -17.172 -21.016 1 81 323 ALA B C 1
ATOM 5337 O O . ALA B 1 323 ? 20.891 -18.297 -21.016 1 81 323 ALA B O 1
ATOM 5338 N N . LYS B 1 324 ? 21.047 -16.094 -20.703 1 79.56 324 LYS B N 1
ATOM 5339 C CA . LYS B 1 324 ? 22.484 -16.172 -20.484 1 79.56 324 LYS B CA 1
ATOM 5340 C C . LYS B 1 324 ? 22.812 -17.016 -19.25 1 79.56 324 LYS B C 1
ATOM 5342 O O . LYS B 1 324 ? 23.688 -17.875 -19.297 1 79.56 324 LYS B O 1
ATOM 5347 N N . VAL B 1 325 ? 22.141 -16.781 -18.359 1 77.62 325 VAL B N 1
ATOM 5348 C CA . VAL B 1 325 ? 22.375 -17.5 -17.109 1 77.62 325 VAL B CA 1
ATOM 5349 C C . VAL B 1 325 ? 22.016 -18.969 -17.281 1 77.62 325 VAL B C 1
ATOM 5351 O O . VAL B 1 325 ? 22.781 -19.844 -16.859 1 77.62 325 VAL B O 1
ATOM 5354 N N . VAL B 1 326 ? 20.922 -19.203 -17.859 1 80.56 326 VAL B N 1
ATOM 5355 C CA . VAL B 1 326 ? 20.453 -20.562 -18.094 1 80.56 326 VAL B CA 1
ATOM 5356 C C . VAL B 1 326 ? 21.469 -21.328 -18.922 1 80.56 326 VAL B C 1
ATOM 5358 O O . VAL B 1 326 ? 21.875 -22.438 -18.547 1 80.56 326 VAL B O 1
ATOM 5361 N N . VAL B 1 327 ? 21.969 -20.719 -19.922 1 85.38 327 VAL B N 1
ATOM 5362 C CA . VAL B 1 327 ? 22.859 -21.391 -20.859 1 85.38 327 VAL B CA 1
ATOM 5363 C C . VAL B 1 327 ? 24.219 -21.609 -20.219 1 85.38 327 VAL B C 1
ATOM 5365 O O . VAL B 1 327 ? 24.812 -22.688 -20.359 1 85.38 327 VAL B O 1
ATOM 5368 N N . ASN B 1 328 ? 24.625 -20.672 -19.469 1 78.75 328 ASN B N 1
ATOM 5369 C CA . ASN B 1 328 ? 25.906 -20.812 -18.797 1 78.75 328 ASN B CA 1
ATOM 5370 C C . ASN B 1 328 ? 25.875 -21.938 -17.766 1 78.75 328 ASN B C 1
ATOM 5372 O O . ASN B 1 328 ? 26.828 -22.703 -17.641 1 78.75 328 ASN B O 1
ATOM 5376 N N . ARG B 1 329 ? 24.797 -22.062 -17.172 1 78.88 329 ARG B N 1
ATOM 5377 C CA . ARG B 1 329 ? 24.609 -23.141 -16.203 1 78.88 329 ARG B CA 1
ATOM 5378 C C . ARG B 1 329 ? 24.562 -24.5 -16.906 1 78.88 329 ARG B C 1
ATOM 5380 O O . ARG B 1 329 ? 25.219 -25.453 -16.469 1 78.88 329 ARG B O 1
ATOM 5387 N N . LEU B 1 330 ? 23.812 -24.562 -17.906 1 81 330 LEU B N 1
ATOM 5388 C CA . LEU B 1 330 ? 23.688 -25.797 -18.672 1 81 330 LEU B CA 1
ATOM 5389 C C . LEU B 1 330 ? 25.031 -26.188 -19.281 1 81 330 LEU B C 1
ATOM 5391 O O . LEU B 1 330 ? 25.359 -27.359 -19.359 1 81 330 LEU B O 1
ATOM 5395 N N . ALA B 1 331 ? 25.812 -25.219 -19.656 1 80.44 331 ALA B N 1
ATOM 5396 C CA . ALA B 1 331 ? 27.125 -25.453 -20.266 1 80.44 331 ALA B CA 1
ATOM 5397 C C . ALA B 1 331 ? 28.094 -26.062 -19.266 1 80.44 331 ALA B C 1
ATOM 5399 O O . ALA B 1 331 ? 28.938 -26.875 -19.641 1 80.44 331 ALA B O 1
ATOM 5400 N N . LYS B 1 332 ? 27.922 -25.625 -18.109 1 78.25 332 LYS B N 1
ATOM 5401 C CA . LYS B 1 332 ? 28.766 -26.188 -17.062 1 78.25 332 LYS B CA 1
ATOM 5402 C C . LYS B 1 332 ? 28.391 -27.625 -16.766 1 78.25 332 LYS B C 1
ATOM 5404 O O . LYS B 1 332 ? 29.25 -28.422 -16.375 1 78.25 332 LYS B O 1
ATOM 5409 N N . GLN B 1 333 ? 27.125 -27.859 -16.953 1 77.88 333 GLN B N 1
ATOM 5410 C CA . GLN B 1 333 ? 26.594 -29.188 -16.625 1 77.88 333 GLN B CA 1
ATOM 5411 C C . GLN B 1 333 ? 26.734 -30.141 -17.797 1 77.88 333 GLN B C 1
ATOM 5413 O O . GLN B 1 333 ? 27 -31.328 -17.594 1 77.88 333 GLN B O 1
ATOM 5418 N N . TYR B 1 334 ? 26.484 -29.547 -18.938 1 78.06 334 TYR B N 1
ATOM 5419 C CA . TYR B 1 334 ? 26.5 -30.375 -20.141 1 78.06 334 TYR B CA 1
ATOM 5420 C C . TYR B 1 334 ? 27.609 -29.938 -21.094 1 78.06 334 TYR B C 1
ATOM 5422 O O . TYR B 1 334 ? 27.781 -28.75 -21.344 1 78.06 334 TYR B O 1
ATOM 5430 N N . GLY B 1 335 ? 28.469 -30.703 -21.484 1 72.19 335 GLY B N 1
ATOM 5431 C CA . GLY B 1 335 ? 29.562 -30.453 -22.406 1 72.19 335 GLY B CA 1
ATOM 5432 C C . GLY B 1 335 ? 29.188 -30.625 -23.859 1 72.19 335 GLY B C 1
ATOM 5433 O O . GLY B 1 335 ? 30.062 -30.672 -24.734 1 72.19 335 GLY B O 1
ATOM 5434 N N . ASP B 1 336 ? 27.906 -30.844 -24.219 1 80.56 336 ASP B N 1
ATOM 5435 C CA . ASP B 1 336 ? 27.375 -31.125 -25.562 1 80.56 336 ASP B CA 1
ATOM 5436 C C . ASP B 1 336 ? 26.328 -30.094 -25.953 1 80.56 336 ASP B C 1
ATOM 5438 O O . ASP B 1 336 ? 25.391 -29.828 -25.203 1 80.56 336 ASP B O 1
ATOM 5442 N N . LEU B 1 337 ? 26.531 -29.391 -27.031 1 80.56 337 LEU B N 1
ATOM 5443 C CA . LEU B 1 337 ? 25.656 -28.328 -27.5 1 80.56 337 LEU B CA 1
ATOM 5444 C C . LEU B 1 337 ? 24.25 -28.844 -27.75 1 80.56 337 LEU B C 1
ATOM 5446 O O . LEU B 1 337 ? 23.266 -28.141 -27.484 1 80.56 337 LEU B O 1
ATOM 5450 N N . ASP B 1 338 ? 24.109 -30.078 -28.203 1 80.25 338 ASP B N 1
ATOM 5451 C CA . ASP B 1 338 ? 22.797 -30.688 -28.469 1 80.25 338 ASP B CA 1
ATOM 5452 C C . ASP B 1 338 ? 22 -30.844 -27.172 1 80.25 338 ASP B C 1
ATOM 5454 O O . ASP B 1 338 ? 20.812 -30.547 -27.125 1 80.25 338 ASP B O 1
ATOM 5458 N N . LYS B 1 339 ? 22.641 -31.266 -26.203 1 82.81 339 LYS B N 1
ATOM 5459 C CA . LYS B 1 339 ? 22 -31.438 -24.906 1 82.81 339 LYS B CA 1
ATOM 5460 C C . LYS B 1 339 ? 21.672 -30.078 -24.281 1 82.81 339 LYS B C 1
ATOM 5462 O O . LYS B 1 339 ? 20.625 -29.922 -23.656 1 82.81 339 LYS B O 1
ATOM 5467 N N . ILE B 1 340 ? 22.531 -29.109 -24.516 1 84.19 340 ILE B N 1
ATOM 5468 C CA . ILE B 1 340 ? 22.281 -27.766 -24.016 1 84.19 340 ILE B CA 1
ATOM 5469 C C . ILE B 1 340 ? 21.031 -27.188 -24.688 1 84.19 340 ILE B C 1
ATOM 5471 O O . ILE B 1 340 ? 20.156 -26.641 -24.016 1 84.19 340 ILE B O 1
ATOM 5475 N N . TYR B 1 341 ? 20.828 -27.391 -25.969 1 86.06 341 TYR B N 1
ATOM 5476 C CA . TYR B 1 341 ? 19.641 -26.953 -26.688 1 86.06 341 TYR B CA 1
ATOM 5477 C C . TYR B 1 341 ? 18.391 -27.672 -26.156 1 86.06 341 TYR B C 1
ATOM 5479 O O . TYR B 1 341 ? 17.359 -27.031 -25.938 1 86.06 341 TYR B O 1
ATOM 5487 N N . THR B 1 342 ? 18.547 -28.922 -25.891 1 83.06 342 THR B N 1
ATOM 5488 C CA . THR B 1 342 ? 17.422 -29.734 -25.422 1 83.06 342 THR B CA 1
ATOM 5489 C C . THR B 1 342 ? 17 -29.297 -24.016 1 83.06 342 THR B C 1
ATOM 5491 O O . THR B 1 342 ? 15.82 -29.109 -23.75 1 83.06 342 THR B O 1
ATOM 5494 N N . GLU B 1 343 ? 18.016 -29.094 -23.203 1 84.06 343 GLU B N 1
ATOM 5495 C CA . GLU B 1 343 ? 17.734 -28.703 -21.828 1 84.06 343 GLU B CA 1
ATOM 5496 C C . GLU B 1 343 ? 17.281 -27.25 -21.75 1 84.06 343 GLU B C 1
ATOM 5498 O O . GLU B 1 343 ? 16.391 -26.906 -20.969 1 84.06 343 GLU B O 1
ATOM 5503 N N . ALA B 1 344 ? 17.844 -26.391 -22.547 1 84.31 344 ALA B N 1
ATOM 5504 C CA . ALA B 1 344 ? 17.453 -24.969 -22.625 1 84.31 344 ALA B CA 1
ATOM 5505 C C . ALA B 1 344 ? 16.031 -24.828 -23.141 1 84.31 344 ALA B C 1
ATOM 5507 O O . ALA B 1 344 ? 15.281 -23.953 -22.688 1 84.31 344 ALA B O 1
ATOM 5508 N N . SER B 1 345 ? 15.609 -25.688 -24 1 83.75 345 SER B N 1
ATOM 5509 C CA . SER B 1 345 ? 14.289 -25.625 -24.625 1 83.75 345 SER B CA 1
ATOM 5510 C C . SER B 1 345 ? 13.188 -25.828 -23.578 1 83.75 345 SER B C 1
ATOM 5512 O O . SER B 1 345 ? 12.07 -25.344 -23.75 1 83.75 345 SER B O 1
ATOM 5514 N N . LYS B 1 346 ? 13.617 -26.391 -22.516 1 78.38 346 LYS B N 1
ATOM 5515 C CA . LYS B 1 346 ? 12.672 -26.703 -21.438 1 78.38 346 LYS B CA 1
ATOM 5516 C C . LYS B 1 346 ? 12.281 -25.438 -20.672 1 78.38 346 LYS B C 1
ATOM 5518 O O . LYS B 1 346 ? 11.266 -25.422 -19.984 1 78.38 346 LYS B O 1
ATOM 5523 N N . HIS B 1 347 ? 13.023 -24.484 -20.906 1 76.19 347 HIS B N 1
ATOM 5524 C CA . HIS B 1 347 ? 12.773 -23.219 -20.25 1 76.19 347 HIS B CA 1
ATOM 5525 C C . HIS B 1 347 ? 11.812 -22.344 -21.062 1 76.19 347 HIS B C 1
ATOM 5527 O O . HIS B 1 347 ? 11.406 -21.281 -20.625 1 76.19 347 HIS B O 1
ATOM 5533 N N . ILE B 1 348 ? 11.461 -22.781 -22.234 1 76.12 348 ILE B N 1
ATOM 5534 C CA . ILE B 1 348 ? 10.516 -22.109 -23.125 1 76.12 348 ILE B CA 1
ATOM 5535 C C . ILE B 1 348 ? 9.109 -22.672 -22.906 1 76.12 348 ILE B C 1
ATOM 5537 O O . ILE B 1 348 ? 8.891 -23.875 -23.062 1 76.12 348 ILE B O 1
ATOM 5541 N N . GLU B 1 349 ? 8.234 -21.859 -22.531 1 69.25 349 GLU B N 1
ATOM 5542 C CA . GLU B 1 349 ? 6.918 -22.266 -22.062 1 69.25 349 GLU B CA 1
ATOM 5543 C C . GLU B 1 349 ? 6.047 -22.766 -23.203 1 69.25 349 GLU B C 1
ATOM 5545 O O . GLU B 1 349 ? 5.363 -23.781 -23.078 1 69.25 349 GLU B O 1
ATOM 5550 N N . ASN B 1 350 ? 6.039 -22.141 -24.328 1 68.69 350 ASN B N 1
ATOM 5551 C CA . ASN B 1 350 ? 5.246 -22.469 -25.516 1 68.69 350 ASN B CA 1
ATOM 5552 C C . ASN B 1 350 ? 5.895 -23.578 -26.328 1 68.69 350 ASN B C 1
ATOM 5554 O O . ASN B 1 350 ? 7.07 -23.484 -26.703 1 68.69 350 ASN B O 1
ATOM 5558 N N . ASP B 1 351 ? 5.145 -24.594 -26.562 1 72.12 351 ASP B N 1
ATOM 5559 C CA . ASP B 1 351 ? 5.652 -25.75 -27.297 1 72.12 351 ASP B CA 1
ATOM 5560 C C . ASP B 1 351 ? 6.082 -25.359 -28.719 1 72.12 351 ASP B C 1
ATOM 5562 O O . ASP B 1 351 ? 7.105 -25.828 -29.203 1 72.12 351 ASP B O 1
ATOM 5566 N N . ALA B 1 352 ? 5.238 -24.562 -29.312 1 75.69 352 ALA B N 1
ATOM 5567 C CA . ALA B 1 352 ? 5.605 -24.156 -30.672 1 75.69 352 ALA B CA 1
ATOM 5568 C C . ALA B 1 352 ? 6.938 -23.406 -30.672 1 75.69 352 ALA B C 1
ATOM 5570 O O . ALA B 1 352 ? 7.789 -23.641 -31.531 1 75.69 352 ALA B O 1
ATOM 5571 N N . ASP B 1 353 ? 7.094 -22.688 -29.672 1 80 353 ASP B N 1
ATOM 5572 C CA . ASP B 1 353 ? 8.328 -21.922 -29.547 1 80 353 ASP B CA 1
ATOM 5573 C C . ASP B 1 353 ? 9.5 -22.812 -29.156 1 80 353 ASP B C 1
ATOM 5575 O O . ASP B 1 353 ? 10.625 -22.625 -29.625 1 80 353 ASP B O 1
ATOM 5579 N N . ARG B 1 354 ? 9.203 -23.781 -28.406 1 81.94 354 ARG B N 1
ATOM 5580 C CA . ARG B 1 354 ? 10.211 -24.766 -28.031 1 81.94 354 ARG B CA 1
ATOM 5581 C C . ARG B 1 354 ? 10.734 -25.5 -29.266 1 81.94 354 ARG B C 1
ATOM 5583 O O . ARG B 1 354 ? 11.938 -25.688 -29.422 1 81.94 354 ARG B O 1
ATOM 5590 N N . GLN B 1 355 ? 9.75 -25.828 -30.109 1 81.31 355 GLN B N 1
ATOM 5591 C CA . GLN B 1 355 ? 10.125 -26.516 -31.328 1 81.31 355 GLN B CA 1
ATOM 5592 C C . GLN B 1 355 ? 10.93 -25.609 -32.25 1 81.31 355 GLN B C 1
ATOM 5594 O O . GLN B 1 355 ? 11.914 -26.047 -32.875 1 81.31 355 GLN B O 1
ATOM 5599 N N . LYS B 1 356 ? 10.508 -24.375 -32.344 1 82.5 356 LYS B N 1
ATOM 5600 C CA . LYS B 1 356 ? 11.227 -23.406 -33.156 1 82.5 356 LYS B CA 1
ATOM 5601 C C . LYS B 1 356 ? 12.648 -23.203 -32.625 1 82.5 356 LYS B C 1
ATOM 5603 O O . LYS B 1 356 ? 13.594 -23.125 -33.406 1 82.5 356 LYS B O 1
ATOM 5608 N N . PHE B 1 357 ? 12.758 -23.234 -31.375 1 86 357 PHE B N 1
ATOM 5609 C CA . PHE B 1 357 ? 14.055 -23.109 -30.719 1 86 357 PHE B CA 1
ATOM 5610 C C . PHE B 1 357 ? 14.93 -24.328 -31 1 86 357 PHE B C 1
ATOM 5612 O O . PHE B 1 357 ? 16.094 -24.188 -31.375 1 86 357 PHE B O 1
ATOM 5619 N N . LEU B 1 358 ? 14.344 -25.422 -30.906 1 85.25 358 LEU B N 1
ATOM 5620 C CA . LEU B 1 358 ? 15.086 -26.656 -31.109 1 85.25 358 LEU B CA 1
ATOM 5621 C C . LEU B 1 358 ? 15.5 -26.797 -32.562 1 85.25 358 LEU B C 1
ATOM 5623 O O . LEU B 1 358 ? 16.547 -27.375 -32.875 1 85.25 358 LEU B O 1
ATOM 5627 N N . ARG B 1 359 ? 14.695 -26.172 -33.438 1 81.19 359 ARG B N 1
ATOM 5628 C CA . ARG B 1 359 ? 15.016 -26.203 -34.875 1 81.19 359 ARG B CA 1
ATOM 5629 C C . ARG B 1 359 ? 16.109 -25.203 -35.219 1 81.19 359 ARG B C 1
ATOM 5631 O O . ARG B 1 359 ? 16.75 -25.297 -36.25 1 81.19 359 ARG B O 1
ATOM 5638 N N . SER B 1 360 ? 16.297 -24.234 -34.375 1 77.19 360 SER B N 1
ATOM 5639 C CA . SER B 1 360 ? 17.312 -23.188 -34.594 1 77.19 360 SER B CA 1
ATOM 5640 C C . SER B 1 360 ? 18.703 -23.688 -34.25 1 77.19 360 SER B C 1
ATOM 5642 O O . SER B 1 360 ? 19.688 -22.953 -34.406 1 77.19 360 SER B O 1
ATOM 5644 N N . ARG B 1 361 ? 18.875 -24.844 -33.812 1 75.06 361 ARG B N 1
ATOM 5645 C CA . ARG B 1 361 ? 20.125 -25.484 -33.469 1 75.06 361 ARG B CA 1
ATOM 5646 C C . ARG B 1 361 ? 21.047 -25.562 -34.688 1 75.06 361 ARG B C 1
ATOM 5648 O O . ARG B 1 361 ? 20.641 -26.016 -35.75 1 75.06 361 ARG B O 1
ATOM 5655 N N . PRO B 1 362 ? 22.156 -24.969 -34.531 1 67.44 362 PRO B N 1
ATOM 5656 C CA . PRO B 1 362 ? 23.047 -25.125 -35.688 1 67.44 362 PRO B CA 1
ATOM 5657 C C . PRO B 1 362 ? 23.391 -26.594 -35.969 1 67.44 362 PRO B C 1
ATOM 5659 O O . PRO B 1 362 ? 23.484 -27.406 -35.062 1 67.44 362 PRO B O 1
ATOM 5662 N N . ARG B 1 363 ? 23.203 -27.156 -37.25 1 57.72 363 ARG B N 1
ATOM 5663 C CA . ARG B 1 363 ? 23.609 -28.484 -37.719 1 57.72 363 ARG B CA 1
ATOM 5664 C C . ARG B 1 363 ? 25.125 -28.641 -37.625 1 57.72 363 ARG B C 1
ATOM 5666 O O . ARG B 1 363 ? 25.875 -27.703 -37.906 1 57.72 363 ARG B O 1
#

Nearest PDB structures (foldseek):
  7jov-assembly4_H  TM=8.186E-01  e=1.034E-14  Homo sapiens
  6ed6-assembly1_A  TM=7.927E-01  e=6.743E-15  Homo sapiens
  4yve-assembly1_A  TM=8.131E-01  e=1.280E-14  Homo sapiens
  5hvu-assembly1_B  TM=8.138E-01  e=3.928E-14  Homo sapiens
  7p6n-assembly3_D  TM=8.115E-01  e=3.928E-14  Homo sapiens

Foldseek 3Di:
DDDDAQDDFPQWGFHAWPDQAPLFTKTWIAGNVVRDTWIKGFHDPVQVPDPVSVVLVVVLLVLQQVDDDPQAKHWDDWDDGPNTIMTIIHDAAAAFQVVVLVVDQDDPVLLLVQLLLVLVRLQRSVVVVADQQQDARRQWGQHPVRHIHGHDSDSDDCVQCVVCVPVVDDLFQSQQFALCVNNSHDDHSLRVLSSSLQRSCCSNLVHGQADDPDNVRRSVCLQPNQGDFCCVRPVPDDPLQSVLSSQSSDNDSVSHDPGSVRSSVSSPPPPPDDPPVPPPPPPPPPPPPPPPPDPPPDDPPCPPPPPLVQLLVLLCVAQNNCSVVLLVVVVVVDVDQLVSLVSSLVNGSDPVSSVVSNVSRDD/DDDDAQDDFPQWGFHAWPDQAPLFTKTWIAGNVVRDIWIKGFHDPVQVPDPVSVVLVVVLLVLQQVDDDPQAKHWDDWDDGPNTIMTIIHDAAAAFQVVVLVVDQDDPVLLLVQLLLVLVRLQRSVVVVADQQQDARRQWGQHPVRHIHGHPSDSDDLVACVVCVPVVDPLFQSQQFALCVNNSHDDHSLRVLSSSLQRSCCSNLVHGQADDPDNVRSSCCLQPNQGDFCCVRPVPDDPLQSVLSSQSSDNDSVSHDPGSVVSSVSSPPPPPPDPPPPPPPPPPPPPPPPPPPDPPPDDPPCLPPPPLVQLLVLLCVAQNNCSVVLLVVVVVVDVDQLVSLVSSLVNGSDPVSSVVSNVSRDD

Solvent-accessible surface area (backbone atoms only — not comparable to full-atom values): 40898 Å² total; per-residue (Å²): 111,87,83,52,65,71,41,71,60,89,57,26,30,30,63,41,80,72,46,73,57,98,84,17,36,31,26,37,25,30,29,70,71,41,60,32,71,27,26,36,37,32,61,41,56,87,51,54,73,37,74,65,46,49,50,42,52,45,48,28,43,26,54,41,40,73,52,86,49,91,32,41,60,39,60,38,48,63,49,73,56,95,87,35,65,37,40,31,28,57,54,78,59,65,46,28,43,44,63,44,55,76,74,39,87,71,56,66,71,55,52,52,51,49,48,45,46,50,36,51,40,47,36,55,35,44,74,72,71,43,56,47,78,55,47,39,40,76,32,33,30,33,29,85,88,66,48,49,30,39,46,70,63,40,61,65,73,67,61,33,31,61,56,38,64,66,72,59,63,62,90,56,79,75,83,37,58,26,33,50,42,59,72,47,41,82,76,43,69,42,35,38,41,22,5,45,20,37,37,50,42,19,66,73,71,72,44,64,60,66,71,47,96,45,67,66,47,28,50,50,28,48,50,69,54,78,56,80,55,47,57,74,79,42,66,87,52,61,65,62,58,34,50,53,38,53,35,24,56,41,58,51,60,87,63,29,56,92,41,44,65,58,47,42,54,54,69,62,56,66,79,82,67,73,79,68,73,75,73,73,72,64,76,71,72,81,77,72,83,70,80,74,74,72,85,67,80,73,84,80,75,82,71,82,76,73,79,54,64,66,57,27,58,57,39,25,74,71,58,33,81,55,22,48,57,54,46,53,51,36,48,74,73,34,94,43,72,68,56,35,48,57,58,54,33,68,68,38,78,48,63,71,55,23,50,52,54,56,64,64,53,84,131,111,87,83,50,65,72,41,70,60,89,60,26,32,32,63,41,80,72,46,74,58,99,86,17,36,32,24,36,24,32,29,70,73,39,61,33,70,26,27,36,38,33,62,38,58,87,50,55,71,36,74,62,45,49,50,45,51,44,47,28,43,26,53,42,40,72,54,86,50,90,32,41,60,40,60,39,47,64,50,72,57,96,87,35,64,37,39,32,27,57,53,78,59,65,47,28,43,44,61,46,54,74,74,39,87,71,56,65,71,56,52,51,52,48,48,45,48,50,34,51,40,47,37,55,36,44,75,72,72,44,55,46,73,54,46,39,40,74,31,34,28,33,28,85,87,67,46,48,30,39,48,70,62,34,64,63,65,73,61,33,33,61,55,38,64,67,72,60,64,62,89,53,78,75,83,36,58,27,34,48,43,62,73,48,42,83,76,43,68,44,35,36,40,22,6,46,20,39,37,50,41,19,66,73,70,73,42,63,59,67,71,48,98,45,67,66,47,31,50,49,29,47,52,68,54,79,54,79,54,46,56,74,78,42,66,87,52,61,64,61,57,33,50,53,36,53,35,24,55,41,56,50,60,86,64,29,56,91,43,42,65,58,47,42,53,55,69,62,58,69,81,84,65,71,80,67,71,73,73,74,72,62,76,71,70,84,77,71,82,71,79,74,74,71,84,66,80,71,81,80,74,81,71,80,76,74,81,53,64,64,57,27,57,58,37,25,76,70,58,34,81,56,22,49,56,54,47,55,52,38,49,73,74,34,93,42,71,69,57,35,47,57,58,54,33,69,68,37,76,48,63,70,55,22,50,53,52,57,66,64,53,83,129

Secondary structure (DSSP, 8-state):
----TT-EETTEEEEEEEEEETTEEEEEEEETTT--EEEEEE--GGGTTSHHHHHHHHHHHHHHHT---TTBPPEEEEEEETTEEEEEEE---EEEHHHHHHHSPPPHHHHHHHHHHHHHHHHHHHHTT-------GGGEEEETTS-EEE----------HHHHHHH---SS--TT--HHHHTTPPP-HHHHHHHHHHHHHHHHHSS-S---SSHHHHHHHHHHPPPPPHHHH-TTS-HHHHHHHHHHT-SSGGGS-S-HHHHHHHHT------TT---------------GGGTT------------HHHHHHHHHHHTTHHHHHHHHHHHH-S-HHHHHHHHHTT-S-HHHHHHHHHTS--/----TT-EETTEEEEEEEEEETTEEEEEEEETTT--EEEEEE--GGGTTSHHHHHHHHHHHHHHHT---TTBPPEEEEEEETTEEEEEEE---EEEHHHHHHHSPPPHHHHHHHHHHHHHHHHHHHHTT-------GGGEEEETTS-EEE----------HHHHHHH---SS--TT--HHHHTTPPP-HHHHHHHHHHHHHHHHHSS-S---SSHHHHHHHHHHPPPPPHHHH-TTS-HHHHHHHHHHT-SSGGGS-S-HHHHHHHHT-----STTS--------------GGGTT------------HHHHHHHHHHHTTHHHHHHHHHHHH-S-HHHHHHHHHTT-S-HHHHHHHHHTS--

pLDDT: mean 81.22, std 21.58, range [22.53, 98.44]

Organism: NCBI:txid570835